Protein AF-A0A150FZ62-F1 (afdb_monomer_lite)

pLDDT: mean 83.51, std 9.99, range [46.59, 95.88]

Sequence (445 aa):
MGASVMLYHLLRNLLEWVQEEGVPVRASALQAAKEVTAQPFPSYDPSVPSLAIRSLLHAVEVPVLVLWDEVQSLFLPTCELDKPGLEYIRDCFMKYLLVHGPRTMLWCITGSSMSQTWVSIAKMPPNGFALITSVYTIALPTTHSPDHLSLVAERLRQKYKRRELDPLLLELCPPSVALLTFLVNEWVRVGAPEDVKGFVTTKLIEESMKEWSLGLASMPLAQRLAVLDLASVEVGSRIDNVALHAGLRCFLMPHMDKTANGQSYLRDPYQRQLVRLLIDEDGTLRDSWSEEEFSMSLMQQDSGWTLQRLGETADYLLGRKAGDRWKGKELPDGASEFREELQSKWNSCDLTWYSTESIRQKMDSHLAMLVFYLRLCRNMLAHMKPWDAKSNTGLDVSVIEALPSVLDKPMVSFYGDAYRALRMLVSGTASDAKAVAVAEDKAKD

Foldseek 3Di:
DVLLVVLLVVLVVVLVCCVVVVFDFDPVLSVLSVVLNPPDPDDPDSVSSLVSVQSRQQRGPAADEDEAEACVCLLVPPDDDDPVSSCCSLQPRVCCCQPVGHPSYDYDYYHLLQLSVLLSLLPHDQPVHRSNVPDDDDDDDQADDPVVLVVLVVVLCVVPVVADDDPVLSVQFGRGSVLSVQLSVVCVVVRNDPCPLLSSLVSSLVSVCSNPVNNLVPDDLQLLLLLLLLLDLLAAHPPVPRPHRSSNCVVQVVQWDAFPQGGIHGPGLLSSLSSPQQADNSSDGDPDDDVLLSLDRSNLVSLLVLLLLLLLLLCCCPNPCNCVVQPVHDGFFLSVVLLVLLVPPLLVPDPVVVPDPVVCVVQVDSSSVSSVLSNVLNVVCVLQVSNDPPRPRRDDSCSSVVVCVVSVHDSVVVSVSSSVSSSSGDHCSSVVSVVVVVVVVVVVD

Organism: Gonium pectorale (NCBI:txid33097)

Structure (mmCIF, N/CA/C/O backbone):
data_AF-A0A150FZ62-F1
#
_entry.id   AF-A0A150FZ62-F1
#
loop_
_atom_site.group_PDB
_atom_site.id
_atom_site.type_symbol
_atom_site.label_atom_id
_atom_site.label_alt_id
_atom_site.label_comp_id
_atom_site.label_asym_id
_atom_site.label_entity_id
_atom_site.label_seq_id
_atom_site.pdbx_PDB_ins_code
_atom_site.Cartn_x
_atom_site.Cartn_y
_atom_site.Cartn_z
_atom_site.occupancy
_atom_site.B_iso_or_equiv
_atom_site.auth_seq_id
_atom_site.auth_comp_id
_atom_site.auth_asym_id
_atom_site.auth_atom_id
_atom_site.pdbx_PDB_model_num
ATOM 1 N N . MET A 1 1 ? 27.033 11.954 -16.919 1.00 57.69 1 MET A N 1
ATOM 2 C CA . MET A 1 1 ? 27.887 10.920 -17.576 1.00 57.69 1 MET A CA 1
ATOM 3 C C . MET A 1 1 ? 27.207 9.556 -17.616 1.00 57.69 1 MET A C 1
ATOM 5 O O . MET A 1 1 ? 27.243 8.909 -18.657 1.00 57.69 1 MET A O 1
ATOM 9 N N . GLY A 1 2 ? 26.569 9.108 -16.531 1.00 79.56 2 GLY A N 1
ATOM 10 C CA . GLY A 1 2 ? 26.047 7.743 -16.488 1.00 79.56 2 GLY A CA 1
ATOM 11 C C . GLY A 1 2 ? 24.886 7.438 -17.450 1.00 79.56 2 GLY A C 1
ATOM 12 O O . GLY A 1 2 ? 24.756 6.288 -17.841 1.00 79.56 2 GLY A O 1
ATOM 13 N N . ALA A 1 3 ? 24.088 8.419 -17.904 1.00 84.06 3 ALA A N 1
ATOM 14 C CA . ALA A 1 3 ? 22.949 8.145 -18.793 1.00 84.06 3 ALA A CA 1
ATOM 15 C C . ALA A 1 3 ? 23.406 7.627 -20.167 1.00 84.06 3 ALA A C 1
ATOM 17 O O . ALA A 1 3 ? 22.899 6.617 -20.650 1.00 84.06 3 ALA A O 1
ATOM 18 N N . SER A 1 4 ? 24.415 8.265 -20.771 1.00 87.06 4 SER A N 1
ATOM 19 C CA . SER A 1 4 ? 25.016 7.782 -22.019 1.00 87.06 4 SER A CA 1
ATOM 20 C C . SER A 1 4 ? 25.618 6.393 -21.828 1.00 87.06 4 SER A C 1
ATOM 22 O O . SER A 1 4 ? 25.357 5.506 -22.632 1.00 87.06 4 SER A O 1
ATOM 24 N N . VAL A 1 5 ? 26.368 6.181 -20.739 1.00 85.94 5 VAL A N 1
ATOM 25 C CA . VAL A 1 5 ? 26.985 4.884 -20.410 1.00 85.94 5 VAL A CA 1
ATOM 26 C C . VAL A 1 5 ? 25.931 3.784 -20.298 1.00 85.94 5 VAL A C 1
ATOM 28 O O . VAL A 1 5 ? 26.051 2.750 -20.950 1.00 85.94 5 VAL A O 1
ATOM 31 N N . MET A 1 6 ? 24.863 4.035 -19.546 1.00 86.88 6 MET A N 1
ATOM 32 C CA . MET A 1 6 ? 23.745 3.112 -19.374 1.00 86.88 6 MET A CA 1
ATOM 33 C C . MET A 1 6 ? 23.091 2.749 -20.715 1.00 86.88 6 MET A C 1
ATOM 35 O O . MET A 1 6 ? 22.832 1.577 -20.976 1.00 86.88 6 MET A O 1
ATOM 39 N N . LEU A 1 7 ? 22.878 3.729 -21.599 1.00 89.50 7 LEU A N 1
ATOM 40 C CA . LEU A 1 7 ? 22.302 3.485 -22.924 1.00 89.50 7 LEU A CA 1
ATOM 41 C C . LEU A 1 7 ? 23.261 2.746 -23.864 1.00 89.50 7 LEU A C 1
ATOM 43 O O . LEU A 1 7 ? 22.813 1.910 -24.639 1.00 89.50 7 LEU A O 1
ATOM 47 N N . TYR A 1 8 ? 24.571 2.987 -23.791 1.00 90.12 8 TYR A N 1
ATOM 48 C CA . TYR A 1 8 ? 25.546 2.191 -24.543 1.00 90.12 8 TYR A CA 1
ATOM 49 C C . TYR A 1 8 ? 25.567 0.729 -24.081 1.00 90.12 8 TYR A C 1
ATOM 51 O O . TYR A 1 8 ? 25.628 -0.170 -24.919 1.00 90.12 8 TYR A O 1
ATOM 59 N N . HIS A 1 9 ? 25.472 0.477 -22.771 1.00 88.88 9 HIS A N 1
ATOM 60 C CA . HIS A 1 9 ? 25.327 -0.883 -22.245 1.00 88.88 9 HIS A CA 1
ATOM 61 C C . HIS A 1 9 ? 24.030 -1.539 -22.721 1.00 88.88 9 HIS A C 1
ATOM 63 O O . HIS A 1 9 ? 24.062 -2.669 -23.196 1.00 88.88 9 HIS A O 1
ATOM 69 N N . LEU A 1 10 ? 22.908 -0.817 -22.684 1.00 89.88 10 LEU A N 1
ATOM 70 C CA . LEU A 1 10 ? 21.644 -1.330 -23.207 1.00 89.88 10 LEU A CA 1
ATOM 71 C C . LEU A 1 10 ? 21.729 -1.647 -24.710 1.00 89.88 10 LEU A C 1
ATOM 73 O O . LEU A 1 10 ? 21.265 -2.700 -25.133 1.00 89.88 10 LEU A O 1
ATOM 77 N N . LEU A 1 11 ? 22.350 -0.780 -25.517 1.00 93.38 11 LEU A N 1
ATOM 78 C CA . LEU A 1 11 ? 22.546 -1.029 -26.948 1.00 93.38 11 LEU A CA 1
ATOM 79 C C . LEU A 1 11 ? 23.388 -2.288 -27.201 1.00 93.38 11 LEU A C 1
ATOM 81 O O . LEU A 1 11 ? 23.054 -3.062 -28.095 1.00 93.38 11 LEU A O 1
ATOM 85 N N . ARG A 1 12 ? 24.442 -2.515 -26.406 1.00 93.19 12 ARG A N 1
ATOM 86 C CA . ARG A 1 12 ? 25.249 -3.747 -26.465 1.00 93.19 12 ARG A CA 1
ATOM 87 C C . ARG A 1 12 ? 24.410 -4.982 -26.172 1.00 93.19 12 ARG A C 1
ATOM 89 O O . ARG A 1 12 ? 24.383 -5.880 -27.005 1.00 93.19 12 ARG A O 1
ATOM 96 N N . ASN A 1 13 ? 23.655 -4.968 -25.076 1.00 92.12 13 ASN A N 1
ATOM 97 C CA . ASN A 1 13 ? 22.788 -6.084 -24.703 1.00 92.12 13 ASN A CA 1
ATOM 98 C C . ASN A 1 13 ? 21.729 -6.367 -25.783 1.00 92.12 13 ASN A C 1
ATOM 100 O O . ASN A 1 13 ? 21.411 -7.517 -26.058 1.00 92.12 13 ASN A O 1
ATOM 104 N N . LEU A 1 14 ? 21.192 -5.327 -26.433 1.00 93.12 14 LEU A N 1
ATOM 105 C CA . LEU A 1 14 ? 20.246 -5.494 -27.541 1.00 93.12 14 LEU A CA 1
ATOM 106 C C . LEU A 1 14 ? 20.904 -6.086 -28.793 1.00 93.12 14 LEU A C 1
ATOM 108 O O . LEU A 1 14 ? 20.276 -6.875 -29.492 1.00 93.12 14 LEU A O 1
ATOM 112 N N . LEU A 1 15 ? 22.150 -5.718 -29.098 1.00 95.56 15 LEU A N 1
ATOM 113 C CA . LEU A 1 15 ? 22.900 -6.312 -30.207 1.00 95.56 15 LEU A CA 1
ATOM 114 C C . LEU A 1 15 ? 23.237 -7.783 -29.945 1.00 95.56 15 LEU A C 1
ATOM 116 O O . LEU A 1 15 ? 23.112 -8.596 -30.859 1.00 95.56 15 LEU A O 1
ATOM 120 N N . GLU A 1 16 ? 23.634 -8.108 -28.715 1.00 94.94 16 GLU A N 1
ATOM 121 C CA . GLU A 1 16 ? 23.852 -9.483 -28.258 1.00 94.94 16 GLU A CA 1
ATOM 122 C C . GLU A 1 16 ? 22.560 -10.290 -28.378 1.00 94.94 16 GLU A C 1
ATOM 124 O O . GLU A 1 16 ? 22.555 -11.312 -29.051 1.00 94.94 16 GLU A O 1
ATOM 129 N N . TRP A 1 17 ? 21.439 -9.768 -27.875 1.00 92.62 17 TRP A N 1
ATOM 130 C CA . TRP A 1 17 ? 20.120 -10.387 -28.019 1.00 92.62 17 TRP A CA 1
ATOM 131 C C . TRP A 1 17 ? 19.749 -10.674 -29.482 1.00 92.62 17 TRP A C 1
ATOM 133 O O . TRP A 1 17 ? 19.357 -11.792 -29.808 1.00 92.62 17 TRP A O 1
ATOM 143 N N . VAL A 1 18 ? 19.911 -9.701 -30.389 1.00 93.75 18 VAL A N 1
ATOM 144 C CA . VAL A 1 18 ? 19.630 -9.905 -31.824 1.00 93.75 18 VAL A CA 1
ATOM 145 C C . VAL A 1 18 ? 20.484 -11.032 -32.406 1.00 93.75 18 VAL A C 1
ATOM 147 O O . VAL A 1 18 ? 20.007 -11.798 -33.244 1.00 93.75 18 VAL A O 1
ATOM 150 N N . GLN A 1 19 ? 21.743 -11.133 -31.980 1.00 93.00 19 GLN A N 1
ATOM 151 C CA . GLN A 1 19 ? 22.678 -12.135 -32.471 1.00 93.00 19 GLN A CA 1
ATOM 152 C C . GLN A 1 19 ? 22.420 -13.528 -31.882 1.00 93.00 19 GLN A C 1
ATOM 154 O O . GLN A 1 19 ? 22.405 -14.499 -32.635 1.00 93.00 19 GLN A O 1
ATOM 159 N N . GLU A 1 20 ? 22.255 -13.629 -30.566 1.00 94.31 20 GLU A N 1
ATOM 160 C CA . GLU A 1 20 ? 22.113 -14.894 -29.839 1.00 94.31 20 GLU A CA 1
ATOM 161 C C . GLU A 1 20 ? 20.751 -15.543 -30.090 1.00 94.31 20 GLU A C 1
ATOM 163 O O . GLU A 1 20 ? 20.684 -16.737 -30.376 1.00 94.31 20 GLU A O 1
ATOM 168 N N . GLU A 1 21 ? 19.678 -14.749 -30.082 1.00 90.12 21 GLU A N 1
ATOM 169 C CA . GLU A 1 21 ? 18.306 -15.233 -30.293 1.00 90.12 21 GLU A CA 1
ATOM 170 C C . GLU A 1 21 ? 17.896 -15.236 -31.777 1.00 90.12 21 GLU A C 1
ATOM 172 O O . GLU A 1 21 ? 16.780 -15.622 -32.127 1.00 90.12 21 GLU A O 1
ATOM 177 N N . GLY A 1 22 ? 18.783 -14.795 -32.679 1.00 90.50 22 GLY A N 1
ATOM 178 C CA . GLY A 1 22 ? 18.546 -14.806 -34.126 1.00 90.50 22 GLY A CA 1
ATOM 179 C C . GLY A 1 22 ? 17.372 -13.928 -34.568 1.00 90.50 22 GLY A C 1
ATOM 180 O O . GLY A 1 22 ? 16.641 -14.286 -35.494 1.00 90.50 22 GLY A O 1
ATOM 181 N N . VAL A 1 23 ? 17.167 -12.787 -33.906 1.00 91.62 23 VAL A N 1
ATOM 182 C CA . VAL A 1 23 ? 16.011 -11.916 -34.149 1.00 91.62 23 VAL A CA 1
ATOM 183 C C . VAL A 1 23 ? 16.130 -11.241 -35.519 1.00 91.62 23 VAL A C 1
ATOM 185 O O . VAL A 1 23 ? 17.119 -10.550 -35.775 1.00 91.62 23 VAL A O 1
ATOM 188 N N . PRO A 1 24 ? 15.128 -11.370 -36.409 1.00 93.50 24 PRO A N 1
ATOM 189 C CA . PRO A 1 24 ? 15.150 -10.703 -37.706 1.00 93.50 24 PRO A CA 1
ATOM 190 C C . PRO A 1 24 ? 15.102 -9.179 -37.562 1.00 93.50 24 PRO A C 1
ATOM 192 O O . PRO A 1 24 ? 14.118 -8.607 -37.081 1.00 93.50 24 PRO A O 1
ATOM 195 N N . VAL A 1 25 ? 16.177 -8.521 -37.997 1.00 94.88 25 VAL A N 1
ATOM 196 C CA . VAL A 1 25 ? 16.329 -7.063 -37.990 1.00 94.88 25 VAL A CA 1
ATOM 197 C C . VAL A 1 25 ? 16.877 -6.603 -39.332 1.00 94.88 25 VAL A C 1
ATOM 199 O O . VAL A 1 25 ? 17.811 -7.201 -39.872 1.00 94.88 25 VAL A O 1
ATOM 202 N N . ARG A 1 26 ? 16.358 -5.486 -39.851 1.00 95.88 26 ARG A N 1
ATOM 203 C CA . ARG A 1 26 ? 16.874 -4.883 -41.087 1.00 95.88 26 ARG A CA 1
ATOM 204 C C . ARG A 1 26 ? 18.385 -4.635 -40.996 1.00 95.88 26 ARG A C 1
ATOM 206 O O . ARG A 1 26 ? 18.851 -3.873 -40.145 1.00 95.88 26 ARG A O 1
ATOM 213 N N . ALA A 1 27 ? 19.137 -5.195 -41.945 1.00 93.00 27 ALA A N 1
ATOM 214 C CA . ALA A 1 27 ? 20.604 -5.177 -41.952 1.00 93.00 27 ALA A CA 1
ATOM 215 C C . ALA A 1 27 ? 21.218 -3.770 -41.820 1.00 93.00 27 ALA A C 1
ATOM 217 O O . ALA A 1 27 ? 22.212 -3.596 -41.120 1.00 93.00 27 ALA A O 1
ATOM 218 N N . SER A 1 28 ? 20.604 -2.751 -42.434 1.00 93.88 28 SER A N 1
ATOM 219 C CA . SER A 1 28 ? 21.081 -1.365 -42.352 1.00 93.88 28 SER A CA 1
ATOM 220 C C . SER A 1 28 ? 21.025 -0.795 -40.929 1.00 93.88 28 SER A C 1
ATOM 222 O O . SER A 1 28 ? 21.931 -0.075 -40.521 1.00 93.88 28 SER A O 1
ATOM 224 N N . ALA A 1 29 ? 19.979 -1.119 -40.163 1.00 94.31 29 ALA A N 1
ATOM 225 C CA . ALA A 1 29 ? 19.831 -0.661 -38.782 1.00 94.31 29 ALA A CA 1
ATOM 226 C C . ALA A 1 29 ? 20.761 -1.430 -37.836 1.00 94.31 29 ALA A C 1
ATOM 228 O O . ALA A 1 29 ? 21.369 -0.831 -36.951 1.00 94.31 29 ALA A O 1
ATOM 229 N N . LEU A 1 30 ? 20.925 -2.738 -38.071 1.00 94.44 30 LEU A N 1
ATOM 230 C CA . LEU A 1 30 ? 21.872 -3.571 -37.332 1.00 94.44 30 LEU A CA 1
ATOM 231 C C . LEU A 1 30 ? 23.316 -3.078 -37.513 1.00 94.44 30 LEU A C 1
ATOM 233 O O . LEU A 1 30 ? 24.060 -2.970 -36.540 1.00 94.44 30 LEU A O 1
ATOM 237 N N . GLN A 1 31 ? 23.704 -2.742 -38.744 1.00 94.56 31 GLN A N 1
ATOM 238 C CA . GLN A 1 31 ? 25.031 -2.210 -39.046 1.00 94.56 31 GLN A CA 1
ATOM 239 C C . GLN A 1 31 ? 25.263 -0.841 -38.383 1.00 94.56 31 GLN A C 1
ATOM 241 O O . GLN A 1 31 ? 26.272 -0.661 -37.705 1.00 94.56 31 GLN A O 1
ATOM 246 N N . ALA A 1 32 ? 24.303 0.085 -38.485 1.00 93.44 32 ALA A N 1
ATOM 247 C CA . ALA A 1 32 ? 24.398 1.398 -37.842 1.00 93.44 32 ALA A CA 1
ATOM 248 C C . ALA A 1 32 ? 24.525 1.298 -36.307 1.00 93.44 32 ALA A C 1
ATOM 250 O O . ALA A 1 32 ? 25.319 2.008 -35.691 1.00 93.44 32 ALA A O 1
ATOM 251 N N . ALA A 1 33 ? 23.786 0.380 -35.677 1.00 94.44 33 ALA A N 1
ATOM 252 C CA . ALA A 1 33 ? 23.892 0.125 -34.241 1.00 94.44 33 ALA A CA 1
ATOM 253 C C . ALA A 1 33 ? 25.275 -0.428 -33.841 1.00 94.44 33 ALA A C 1
ATOM 255 O O . ALA A 1 33 ? 25.847 0.002 -32.833 1.00 94.44 33 ALA A O 1
ATOM 256 N N . LYS A 1 34 ? 25.852 -1.334 -34.644 1.00 93.88 34 LYS A N 1
ATOM 257 C CA . LYS A 1 34 ? 27.217 -1.851 -34.435 1.00 93.88 34 LYS A CA 1
ATOM 258 C C . LYS A 1 34 ? 28.267 -0.747 -34.546 1.00 93.88 34 LYS A C 1
ATOM 260 O O . LYS A 1 34 ? 29.165 -0.687 -33.712 1.00 93.88 34 LYS A O 1
ATOM 265 N N . GLU A 1 35 ? 28.128 0.149 -35.520 1.00 92.88 35 GLU A N 1
ATOM 266 C CA . GLU A 1 35 ? 29.031 1.291 -35.702 1.00 92.88 35 GLU A CA 1
ATOM 267 C C . GLU A 1 35 ? 29.012 2.229 -34.497 1.00 92.88 35 GLU A C 1
ATOM 269 O O . GLU A 1 35 ? 30.075 2.565 -33.982 1.00 92.88 35 GLU A O 1
ATOM 274 N N . VAL A 1 36 ? 27.828 2.586 -33.988 1.00 91.06 36 VAL A N 1
ATOM 275 C CA . VAL A 1 36 ? 27.690 3.403 -32.768 1.00 91.06 36 VAL A CA 1
ATOM 276 C C . VAL A 1 36 ? 28.360 2.725 -31.570 1.00 91.06 36 VAL A C 1
ATOM 278 O O . VAL A 1 36 ? 29.052 3.376 -30.795 1.00 91.06 36 VAL A O 1
ATOM 281 N N . THR A 1 37 ? 28.224 1.407 -31.445 1.00 89.25 37 THR A N 1
ATOM 282 C CA . THR A 1 37 ? 28.790 0.636 -30.326 1.00 89.25 37 THR A CA 1
ATOM 283 C C . THR A 1 37 ? 30.314 0.472 -30.399 1.00 89.25 37 THR A C 1
ATOM 285 O O . THR A 1 37 ? 30.970 0.299 -29.367 1.00 89.25 37 THR A O 1
ATOM 288 N N . ALA A 1 38 ? 30.875 0.516 -31.611 1.00 86.44 38 ALA A N 1
ATOM 289 C CA . ALA A 1 38 ? 32.308 0.413 -31.881 1.00 86.44 38 ALA A CA 1
ATOM 290 C C . ALA A 1 38 ? 33.057 1.747 -31.710 1.00 86.44 38 ALA A C 1
ATOM 292 O O . ALA A 1 38 ? 34.289 1.753 -31.661 1.00 86.44 38 ALA A O 1
ATOM 293 N N . GLN A 1 39 ? 32.344 2.874 -31.611 1.00 81.06 39 GLN A N 1
ATOM 294 C CA . GLN A 1 39 ? 32.965 4.172 -31.370 1.00 81.06 39 GLN A CA 1
ATOM 295 C C . GLN A 1 39 ? 33.605 4.216 -29.965 1.00 81.06 39 GLN A C 1
ATOM 297 O O . GLN A 1 39 ? 32.987 3.787 -28.986 1.00 81.06 39 GLN A O 1
ATOM 302 N N . PRO A 1 40 ? 34.841 4.732 -29.825 1.00 71.00 40 PRO A N 1
ATOM 303 C CA . PRO A 1 40 ? 35.527 4.805 -28.536 1.00 71.00 40 PRO A CA 1
ATOM 304 C C . PRO A 1 40 ? 34.819 5.804 -27.620 1.00 71.00 40 PRO A C 1
ATOM 306 O O . PRO A 1 40 ? 34.962 6.995 -27.862 1.00 71.00 40 PRO A O 1
ATOM 309 N N . PHE A 1 41 ? 34.053 5.310 -26.628 1.00 66.38 41 PHE A N 1
ATOM 310 C CA . PHE A 1 41 ? 33.168 6.053 -25.699 1.00 66.38 41 PHE A CA 1
ATOM 311 C C . PHE A 1 41 ? 33.177 7.582 -25.892 1.00 66.38 41 PHE A C 1
ATOM 313 O O . PHE A 1 41 ? 33.761 8.313 -25.084 1.00 66.38 41 PHE A O 1
ATOM 320 N N . PRO A 1 42 ? 32.558 8.090 -26.972 1.00 56.12 42 PRO A N 1
ATOM 321 C CA . PRO A 1 42 ? 32.670 9.489 -27.304 1.00 56.12 42 PRO A CA 1
ATOM 322 C C . PRO A 1 42 ? 31.339 10.159 -26.986 1.00 56.12 42 PRO A C 1
ATOM 324 O O . PRO A 1 42 ? 30.265 9.707 -27.380 1.00 56.12 42 PRO A O 1
ATOM 327 N N . SER A 1 43 ? 31.432 11.300 -26.319 1.00 57.19 43 SER A N 1
ATOM 328 C CA . SER A 1 43 ? 30.352 12.245 -26.041 1.00 57.19 43 SER A CA 1
ATOM 329 C C . SER A 1 43 ? 29.520 12.008 -24.777 1.00 57.19 43 SER A C 1
ATOM 331 O O . SER A 1 43 ? 29.013 10.932 -24.463 1.00 57.19 43 SER A O 1
ATOM 333 N N . TYR A 1 44 ? 29.327 13.129 -24.087 1.00 67.75 44 TYR A N 1
ATOM 334 C CA . TYR A 1 44 ? 28.378 13.343 -23.003 1.00 67.75 44 TYR A CA 1
ATOM 335 C C . TYR A 1 44 ? 26.915 13.312 -23.476 1.00 67.75 44 TYR A C 1
ATOM 337 O O . TYR A 1 44 ? 26.033 13.638 -22.689 1.00 67.75 44 TYR A O 1
ATOM 345 N N . ASP A 1 45 ? 26.649 12.958 -24.740 1.00 85.12 45 ASP A N 1
ATOM 346 C CA . ASP A 1 45 ? 25.329 13.079 -25.343 1.00 85.12 45 ASP A CA 1
ATOM 347 C C . ASP A 1 45 ? 24.585 11.730 -25.344 1.00 85.12 45 ASP A C 1
ATOM 349 O O . ASP A 1 45 ? 24.906 10.834 -26.132 1.00 85.12 45 ASP A O 1
ATOM 353 N N . PRO A 1 46 ? 23.572 11.549 -24.479 1.00 87.31 46 PRO A N 1
ATOM 354 C CA . PRO A 1 46 ? 22.773 10.331 -24.447 1.00 87.31 46 PRO A CA 1
ATOM 355 C C . PRO A 1 46 ? 21.821 10.212 -25.656 1.00 87.31 46 PRO A C 1
ATOM 357 O O . PRO A 1 46 ? 21.133 9.196 -25.795 1.00 87.31 46 PRO A O 1
ATOM 360 N N . SER A 1 47 ? 21.758 11.212 -26.547 1.00 88.50 47 SER A N 1
ATOM 361 C CA . SER A 1 47 ? 20.973 11.169 -27.788 1.00 88.50 47 SER A CA 1
ATOM 362 C C . SER A 1 47 ? 21.494 10.140 -28.789 1.00 88.50 47 SER A C 1
ATOM 364 O O . SER A 1 47 ? 20.691 9.425 -29.388 1.00 88.50 47 SER A O 1
ATOM 366 N N . VAL A 1 48 ? 22.815 9.985 -28.903 1.00 90.38 48 VAL A N 1
ATOM 367 C CA . VAL A 1 48 ? 23.454 9.092 -29.880 1.00 90.38 48 VAL A CA 1
ATOM 368 C C . VAL A 1 48 ? 23.079 7.620 -29.645 1.00 90.38 48 VAL A C 1
ATOM 370 O O . VAL A 1 48 ? 22.449 7.027 -30.529 1.00 90.38 48 VAL A O 1
ATOM 373 N N . PRO A 1 49 ? 23.362 7.011 -28.472 1.00 91.25 49 PRO A N 1
ATOM 374 C CA . PRO A 1 49 ? 22.959 5.629 -28.220 1.00 91.25 49 PRO A CA 1
ATOM 375 C C . PRO A 1 49 ? 21.430 5.475 -28.166 1.00 91.25 49 PRO A C 1
ATOM 377 O O . PRO A 1 49 ? 20.902 4.472 -28.635 1.00 91.25 49 PRO A O 1
ATOM 380 N N . SER A 1 50 ? 20.695 6.484 -27.681 1.00 91.88 50 SER A N 1
ATOM 381 C CA . SER A 1 50 ? 19.223 6.485 -27.681 1.00 91.88 50 SER A CA 1
ATOM 382 C C . SER A 1 50 ? 18.647 6.338 -29.093 1.00 91.88 50 SER A C 1
ATOM 384 O O . SER A 1 50 ? 17.803 5.474 -29.322 1.00 91.88 50 SER A O 1
ATOM 386 N N . LEU A 1 51 ? 19.110 7.132 -30.063 1.00 93.00 51 LEU A N 1
ATOM 387 C CA . LEU A 1 51 ? 18.640 7.069 -31.451 1.00 93.00 51 LEU A CA 1
ATOM 388 C C . LEU A 1 51 ? 19.003 5.744 -32.129 1.00 93.00 51 LEU A C 1
ATOM 390 O O . LEU A 1 51 ? 18.188 5.206 -32.885 1.00 93.00 51 LEU A O 1
ATOM 394 N N . ALA A 1 52 ? 20.185 5.198 -31.833 1.00 93.88 52 ALA A N 1
ATOM 395 C CA . ALA A 1 52 ? 20.604 3.891 -32.329 1.00 93.88 52 ALA A CA 1
ATOM 396 C C . ALA A 1 52 ? 19.695 2.769 -31.803 1.00 93.88 52 ALA A C 1
ATOM 398 O O . ALA A 1 52 ? 19.193 1.977 -32.600 1.00 93.88 52 ALA A O 1
ATOM 399 N N . ILE A 1 53 ? 19.402 2.758 -30.495 1.00 94.75 53 ILE A N 1
ATOM 400 C CA . ILE A 1 53 ? 18.460 1.809 -29.880 1.00 94.75 53 ILE A CA 1
ATOM 401 C C . ILE A 1 53 ? 17.093 1.911 -30.554 1.00 94.75 53 ILE A C 1
ATOM 403 O O . ILE A 1 53 ? 16.551 0.910 -31.010 1.00 94.75 53 ILE A O 1
ATOM 407 N N . ARG A 1 54 ? 16.540 3.124 -30.670 1.00 94.00 54 ARG A N 1
ATOM 408 C CA . ARG A 1 54 ? 15.226 3.338 -31.298 1.00 94.00 54 ARG A CA 1
ATOM 409 C C . ARG A 1 54 ? 15.199 2.793 -32.723 1.00 94.00 54 ARG A C 1
ATOM 411 O O . ARG A 1 54 ? 14.288 2.052 -33.078 1.00 94.00 54 ARG A O 1
ATOM 418 N N . SER A 1 55 ? 16.211 3.125 -33.521 1.00 94.31 55 SER A N 1
ATOM 419 C CA . SER A 1 55 ? 16.313 2.684 -34.916 1.00 94.31 55 SER A CA 1
ATOM 420 C C . SER A 1 55 ? 16.419 1.164 -35.032 1.00 94.31 55 SER A C 1
ATOM 422 O O . SER A 1 55 ? 15.780 0.579 -35.904 1.00 94.31 55 SER A O 1
ATOM 424 N N . LEU A 1 56 ? 17.183 0.528 -34.138 1.00 95.25 56 LEU A N 1
ATOM 425 C CA . LEU A 1 56 ? 17.319 -0.924 -34.072 1.00 95.25 56 LEU A CA 1
ATOM 426 C C . LEU A 1 56 ? 15.979 -1.592 -33.737 1.00 95.25 56 LEU A C 1
ATOM 428 O O . LEU A 1 56 ? 15.545 -2.483 -34.461 1.00 95.25 56 LEU A O 1
ATOM 432 N N . LEU A 1 57 ? 15.287 -1.122 -32.694 1.00 94.38 57 LEU A N 1
ATOM 433 C CA . LEU A 1 57 ? 14.000 -1.682 -32.275 1.00 94.38 57 LEU A CA 1
ATOM 434 C C . LEU A 1 57 ? 12.918 -1.504 -33.357 1.00 94.38 57 LEU A C 1
ATOM 436 O O . LEU A 1 57 ? 12.155 -2.428 -33.625 1.00 94.38 57 LEU A O 1
ATOM 440 N N . HIS A 1 58 ? 12.884 -0.359 -34.049 1.00 93.69 58 HIS A N 1
ATOM 441 C CA . HIS A 1 58 ? 11.985 -0.133 -35.192 1.00 93.69 58 HIS A CA 1
ATOM 442 C C . HIS A 1 58 ? 12.299 -0.981 -36.427 1.00 93.69 58 HIS A C 1
ATOM 444 O O . HIS A 1 58 ? 11.456 -1.095 -37.319 1.00 93.69 58 HIS A O 1
ATOM 450 N N . ALA A 1 59 ? 13.497 -1.552 -36.498 1.00 94.94 59 ALA A N 1
ATOM 451 C CA . ALA A 1 59 ? 13.920 -2.414 -37.586 1.00 94.94 59 ALA A CA 1
ATOM 452 C C . ALA A 1 59 ? 13.658 -3.902 -37.322 1.00 94.94 59 ALA A C 1
ATOM 454 O O . ALA A 1 59 ? 13.927 -4.698 -38.220 1.00 94.94 59 ALA A O 1
ATOM 455 N N . VAL A 1 60 ? 13.146 -4.269 -36.141 1.00 95.00 60 VAL A N 1
ATOM 456 C CA . VAL A 1 60 ? 12.714 -5.637 -35.832 1.00 95.00 60 VAL A CA 1
ATOM 457 C C . VAL A 1 60 ? 11.498 -5.990 -36.685 1.00 95.00 60 VAL A C 1
ATOM 459 O O . VAL A 1 60 ? 10.481 -5.292 -36.665 1.00 95.00 60 VAL A O 1
ATOM 462 N N . GLU A 1 61 ? 11.611 -7.079 -37.440 1.00 94.00 61 GLU A N 1
ATOM 463 C CA . GLU A 1 61 ? 10.651 -7.451 -38.490 1.00 94.00 61 GLU A CA 1
ATOM 464 C C . GLU A 1 61 ? 9.555 -8.408 -37.999 1.00 94.00 61 GLU A C 1
ATOM 466 O O . GLU A 1 61 ? 8.582 -8.660 -38.709 1.00 94.00 61 GLU A O 1
ATOM 471 N N . VAL A 1 62 ? 9.688 -8.917 -36.774 1.00 93.00 62 VAL A N 1
ATOM 472 C CA . VAL A 1 62 ? 8.762 -9.875 -36.158 1.00 93.00 62 VAL A CA 1
ATOM 473 C C . VAL A 1 62 ? 8.140 -9.311 -34.880 1.00 93.00 62 VAL A C 1
ATOM 475 O O . VAL A 1 62 ? 8.754 -8.467 -34.227 1.00 93.00 62 VAL A O 1
ATOM 478 N N . PRO A 1 63 ? 6.939 -9.764 -34.481 1.00 93.56 63 PRO A N 1
ATOM 479 C CA . PRO A 1 63 ? 6.393 -9.440 -33.171 1.00 93.56 63 PRO A CA 1
ATOM 480 C C . PRO A 1 63 ? 7.290 -9.959 -32.038 1.00 93.56 63 PRO A C 1
ATOM 482 O O . PRO A 1 63 ? 7.661 -11.131 -32.032 1.00 93.56 63 PRO A O 1
ATOM 485 N N . VAL A 1 64 ? 7.595 -9.104 -31.063 1.00 91.44 64 VAL A N 1
ATOM 486 C CA . VAL A 1 64 ? 8.411 -9.426 -29.887 1.00 91.44 64 VAL A CA 1
ATOM 487 C C . VAL A 1 64 ? 7.676 -8.998 -28.619 1.00 91.44 64 VAL A C 1
ATOM 489 O O . VAL A 1 64 ? 7.206 -7.865 -28.505 1.00 91.44 64 VAL A O 1
ATOM 492 N N . LEU A 1 65 ? 7.600 -9.906 -27.646 1.00 90.12 65 LEU A N 1
ATOM 493 C CA . LEU A 1 65 ? 7.219 -9.583 -26.274 1.00 90.12 65 LEU A CA 1
ATOM 494 C C . LEU A 1 65 ? 8.486 -9.232 -25.493 1.00 90.12 65 LEU A C 1
ATOM 496 O O . LEU A 1 65 ? 9.351 -10.085 -25.310 1.00 90.12 65 LEU A O 1
ATOM 500 N N . VAL A 1 66 ? 8.586 -7.989 -25.031 1.00 87.50 66 VAL A N 1
ATOM 501 C CA . VAL A 1 66 ? 9.698 -7.529 -24.198 1.00 87.50 66 VAL A CA 1
ATOM 502 C C . VAL A 1 66 ? 9.251 -7.546 -22.744 1.00 87.50 66 VAL A C 1
ATOM 504 O O . VAL A 1 66 ? 8.380 -6.768 -22.353 1.00 87.50 66 VAL A O 1
ATOM 507 N N . LEU A 1 67 ? 9.843 -8.441 -21.954 1.00 89.00 67 LEU A N 1
ATOM 508 C CA . LEU A 1 67 ? 9.666 -8.482 -20.506 1.00 89.00 67 LEU A CA 1
ATOM 509 C C . LEU A 1 67 ? 10.749 -7.617 -19.864 1.00 89.00 67 LEU A C 1
ATOM 511 O O . LEU A 1 67 ? 11.921 -7.989 -19.852 1.00 89.00 67 LEU A O 1
ATOM 515 N N . TRP A 1 68 ? 10.357 -6.452 -19.362 1.00 86.44 68 TRP A N 1
ATOM 516 C CA . TRP A 1 68 ? 11.243 -5.579 -18.612 1.00 86.44 68 TRP A CA 1
ATOM 517 C C . TRP A 1 68 ? 10.993 -5.750 -17.122 1.00 86.44 68 TRP A C 1
ATOM 519 O O . TRP A 1 68 ? 10.048 -5.184 -16.569 1.00 86.44 68 TRP A O 1
ATOM 529 N N . ASP A 1 69 ? 11.856 -6.534 -16.486 1.00 87.19 69 ASP A N 1
ATOM 530 C CA . ASP A 1 69 ? 11.801 -6.746 -15.047 1.00 87.19 69 ASP A CA 1
ATOM 531 C C . ASP A 1 69 ? 12.425 -5.557 -14.292 1.00 87.19 69 ASP A C 1
ATOM 533 O O . ASP A 1 69 ? 13.467 -5.040 -14.701 1.00 87.19 69 ASP A O 1
ATOM 537 N N . GLU A 1 70 ? 11.795 -5.112 -13.204 1.00 85.69 70 GLU A N 1
ATOM 538 C CA . GLU A 1 70 ? 12.322 -4.096 -12.278 1.00 85.69 70 GLU A CA 1
ATOM 539 C C . GLU A 1 70 ? 12.636 -2.723 -12.907 1.00 85.69 70 GLU A C 1
ATOM 541 O O . GLU A 1 70 ? 13.713 -2.142 -12.714 1.00 85.69 70 GLU A O 1
ATOM 546 N N . VAL A 1 71 ? 11.678 -2.150 -13.645 1.00 85.94 71 VAL A N 1
ATOM 547 C CA . VAL A 1 71 ? 11.863 -0.888 -14.394 1.00 85.94 71 VAL A CA 1
ATOM 548 C C . VAL A 1 71 ? 12.245 0.311 -13.526 1.00 85.94 71 VAL A C 1
ATOM 550 O O . VAL A 1 71 ? 12.865 1.258 -14.016 1.00 85.94 71 VAL A O 1
ATOM 553 N N . GLN A 1 72 ? 11.908 0.297 -12.232 1.00 82.31 72 GLN A N 1
ATOM 554 C CA . GLN A 1 72 ? 12.288 1.372 -11.316 1.00 82.31 72 GLN A CA 1
ATOM 555 C C . GLN A 1 72 ? 13.799 1.559 -11.237 1.00 82.31 72 GLN A C 1
ATOM 557 O O . GLN A 1 72 ? 14.245 2.669 -10.964 1.00 82.31 72 GLN A O 1
ATOM 562 N N . SER A 1 73 ? 14.583 0.514 -11.521 1.00 81.31 73 SER A N 1
ATOM 563 C CA . SER A 1 73 ? 16.045 0.583 -11.571 1.00 81.31 73 SER A CA 1
ATOM 564 C C . SER A 1 73 ? 16.557 1.564 -12.633 1.00 81.31 73 SER A C 1
ATOM 566 O O . SER A 1 73 ? 17.692 2.010 -12.561 1.00 81.31 73 SER A O 1
ATOM 568 N N . LEU A 1 74 ? 15.726 1.961 -13.600 1.00 79.00 74 LEU A N 1
ATOM 569 C CA . LEU A 1 74 ? 16.057 2.994 -14.588 1.00 79.00 74 LEU A CA 1
ATOM 570 C C . LEU A 1 74 ? 15.665 4.392 -14.122 1.00 79.00 74 LEU A C 1
ATOM 572 O O . LEU A 1 74 ? 16.250 5.383 -14.555 1.00 79.00 74 LEU A O 1
ATOM 576 N N . PHE A 1 75 ? 14.628 4.479 -13.290 1.00 78.12 75 PHE A N 1
ATOM 577 C CA . PHE A 1 75 ? 14.154 5.738 -12.721 1.00 78.12 75 PHE A CA 1
ATOM 578 C C . PHE A 1 75 ? 14.969 6.143 -11.488 1.00 78.12 75 PHE A C 1
ATOM 580 O O . PHE A 1 75 ? 15.079 7.332 -11.197 1.00 78.12 75 PHE A O 1
ATOM 587 N N . LEU A 1 76 ? 15.547 5.158 -10.797 1.00 73.88 76 LEU A N 1
ATOM 588 C CA . LEU A 1 76 ? 16.481 5.279 -9.680 1.00 73.88 76 LEU A CA 1
ATOM 589 C C . LEU A 1 76 ? 17.653 4.298 -9.873 1.00 73.88 76 LEU A C 1
ATOM 591 O O . LEU A 1 76 ? 17.746 3.287 -9.175 1.00 73.88 76 LEU A O 1
ATOM 595 N N . PRO A 1 77 ? 18.535 4.557 -10.845 1.00 66.94 77 PRO A N 1
ATOM 596 C CA . PRO A 1 77 ? 19.698 3.725 -11.074 1.00 66.94 77 PRO A CA 1
ATOM 597 C C . PRO A 1 77 ? 20.660 3.773 -9.898 1.00 66.94 77 PRO A C 1
ATOM 599 O O . PRO A 1 77 ? 20.864 4.803 -9.260 1.00 66.94 77 PRO A O 1
ATOM 602 N N . THR A 1 78 ? 21.282 2.626 -9.647 1.00 64.88 78 THR A N 1
ATOM 603 C CA . THR A 1 78 ? 22.329 2.454 -8.635 1.00 64.88 78 THR A CA 1
ATOM 604 C C . THR A 1 78 ? 23.647 3.116 -9.035 1.00 64.88 78 THR A C 1
ATOM 606 O O . THR A 1 78 ? 24.535 3.265 -8.200 1.00 64.88 78 THR A O 1
ATOM 609 N N . CYS A 1 79 ? 23.792 3.518 -10.302 1.00 64.69 79 CYS A N 1
ATOM 610 C CA . CYS A 1 79 ? 24.912 4.323 -10.769 1.00 64.69 79 CYS A CA 1
ATOM 611 C C . CYS A 1 79 ? 24.638 5.820 -10.565 1.00 64.69 79 CYS A C 1
ATOM 613 O O . CYS A 1 79 ? 23.502 6.278 -10.674 1.00 64.69 79 CYS A O 1
ATOM 615 N N . GLU A 1 80 ? 25.691 6.595 -10.296 1.00 68.25 80 GLU A N 1
ATOM 616 C CA . GLU A 1 80 ? 25.587 8.045 -10.115 1.00 68.25 80 GLU A CA 1
ATOM 617 C C . GLU A 1 80 ? 25.147 8.726 -11.423 1.00 68.25 80 GLU A C 1
ATOM 619 O O . GLU A 1 80 ? 25.946 9.018 -12.321 1.00 68.25 80 GLU A O 1
ATOM 624 N N . LEU A 1 81 ? 23.842 8.969 -11.545 1.00 74.31 81 LEU A N 1
ATOM 625 C CA . LEU A 1 81 ? 23.283 9.857 -12.552 1.00 74.31 81 LEU A CA 1
ATOM 626 C C . LEU A 1 81 ? 23.084 11.246 -11.963 1.00 74.31 81 LEU A C 1
ATOM 628 O O . LEU A 1 81 ? 22.489 11.423 -10.902 1.00 74.31 81 LEU A O 1
ATOM 632 N N . ASP A 1 82 ? 23.529 12.250 -12.708 1.00 80.38 82 ASP A N 1
ATOM 633 C CA . ASP A 1 82 ? 23.119 13.619 -12.473 1.00 80.38 82 ASP A CA 1
ATOM 634 C C . ASP A 1 82 ? 21.629 13.785 -12.802 1.00 80.38 82 ASP A C 1
ATOM 636 O O . ASP A 1 82 ? 21.057 13.060 -13.622 1.00 80.38 82 ASP A O 1
ATOM 640 N N . LYS A 1 83 ? 20.984 14.769 -12.167 1.00 83.12 83 LYS A N 1
ATOM 641 C CA . LYS A 1 83 ? 19.557 15.056 -12.366 1.00 83.12 83 LYS A CA 1
ATOM 642 C C . LYS A 1 83 ? 19.161 15.177 -13.855 1.00 83.12 83 LYS A C 1
ATOM 644 O O . LYS A 1 83 ? 18.173 14.545 -14.227 1.00 83.12 83 LYS A O 1
ATOM 649 N N . PRO A 1 84 ? 19.918 15.882 -14.723 1.00 87.06 84 PRO A N 1
ATOM 650 C CA . PRO A 1 84 ? 19.613 15.934 -16.155 1.00 87.06 84 PRO A CA 1
ATOM 651 C C . PRO A 1 84 ? 19.659 14.564 -16.843 1.00 87.06 84 PRO A C 1
ATOM 653 O O . PRO A 1 84 ? 18.841 14.283 -17.716 1.00 87.06 84 PRO A O 1
ATOM 656 N N . GLY A 1 85 ? 20.588 13.690 -16.443 1.00 86.56 85 GLY A N 1
ATOM 657 C CA . GLY A 1 85 ? 20.673 12.322 -16.949 1.00 86.56 85 GLY A CA 1
ATOM 658 C C . GLY A 1 85 ? 19.443 11.490 -16.583 1.00 86.56 85 GLY A C 1
ATOM 659 O O . GLY A 1 85 ? 18.874 10.833 -17.453 1.00 86.56 85 GLY A O 1
ATOM 660 N N . LEU A 1 86 ? 18.991 11.565 -15.327 1.00 85.69 86 LEU A N 1
ATOM 661 C CA . LEU A 1 86 ? 17.764 10.898 -14.862 1.00 85.69 86 LEU A CA 1
ATOM 662 C C . LEU A 1 86 ? 16.525 11.385 -15.617 1.00 85.69 86 LEU A C 1
ATOM 664 O O . LEU A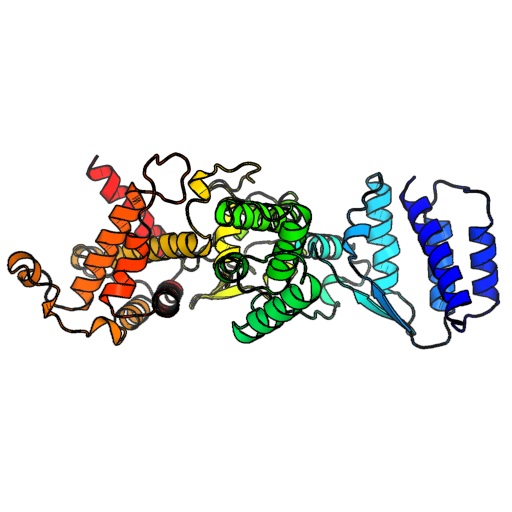 1 86 ? 15.714 10.580 -16.077 1.00 85.69 86 LEU A O 1
ATOM 668 N N . GLU A 1 87 ? 16.391 12.703 -15.763 1.00 88.88 87 GLU A N 1
ATOM 669 C CA . GLU A 1 87 ? 15.290 13.323 -16.501 1.00 88.88 87 GLU A CA 1
ATOM 670 C C . GLU A 1 87 ? 15.319 12.907 -17.973 1.00 88.88 87 GLU A C 1
ATOM 672 O O . GLU A 1 87 ? 14.284 12.529 -18.512 1.00 88.88 87 GLU A O 1
ATOM 677 N N . TYR A 1 88 ? 16.491 12.847 -18.611 1.00 90.50 88 TYR A N 1
ATOM 678 C CA . TYR A 1 88 ? 16.605 12.356 -19.983 1.00 90.50 88 TYR A CA 1
ATOM 679 C C . TYR A 1 88 ? 16.168 10.888 -20.123 1.00 90.50 88 TYR A C 1
ATOM 681 O O . TYR A 1 88 ? 15.395 10.555 -21.029 1.00 90.50 88 TYR A O 1
ATOM 689 N N . ILE A 1 89 ? 16.628 9.999 -19.232 1.00 90.44 89 ILE A N 1
ATOM 690 C CA . ILE A 1 89 ? 16.228 8.585 -19.255 1.00 90.44 89 ILE A CA 1
ATOM 691 C C . ILE A 1 89 ? 14.710 8.463 -19.092 1.00 90.44 89 ILE A C 1
ATOM 693 O O . ILE A 1 89 ? 14.064 7.814 -19.914 1.00 90.44 89 ILE A O 1
ATOM 697 N N . ARG A 1 90 ? 14.121 9.126 -18.091 1.00 90.81 90 ARG A N 1
ATOM 698 C CA . ARG A 1 90 ? 12.681 9.061 -17.803 1.00 90.81 90 ARG A CA 1
ATOM 699 C C . ARG A 1 90 ? 11.833 9.724 -18.896 1.00 90.81 90 ARG A C 1
ATOM 701 O O . ARG A 1 90 ? 10.959 9.083 -19.479 1.00 90.81 90 ARG A O 1
ATOM 708 N N . ASP A 1 91 ? 12.087 10.996 -19.178 1.00 90.62 91 ASP A N 1
ATOM 709 C CA . ASP A 1 91 ? 11.181 11.870 -19.933 1.00 90.62 91 ASP A CA 1
ATOM 710 C C . ASP A 1 91 ? 11.356 11.760 -21.445 1.00 90.62 91 ASP A C 1
ATOM 712 O O . ASP A 1 91 ? 10.403 11.996 -22.193 1.00 90.62 91 ASP A O 1
ATOM 716 N N . CYS A 1 92 ? 12.557 11.389 -21.900 1.00 89.62 92 CYS A N 1
ATOM 717 C CA . CYS A 1 92 ? 12.889 11.325 -23.320 1.00 89.62 92 CYS A CA 1
ATOM 718 C C . CYS A 1 92 ? 13.035 9.888 -23.818 1.00 89.62 92 CYS A C 1
ATOM 720 O O . CYS A 1 92 ? 12.424 9.533 -24.827 1.00 89.62 92 CYS A O 1
ATOM 722 N N . PHE A 1 93 ? 13.867 9.069 -23.171 1.00 90.75 93 PHE A N 1
ATOM 723 C CA . PHE A 1 93 ? 14.154 7.712 -23.643 1.00 90.75 93 PHE A CA 1
ATOM 724 C C . PHE A 1 93 ? 13.018 6.736 -23.324 1.00 90.75 93 PHE A C 1
ATOM 726 O O . PHE A 1 93 ? 12.395 6.208 -24.246 1.00 90.75 93 PHE A O 1
ATOM 733 N N . MET A 1 94 ? 12.699 6.557 -22.042 1.00 88.94 94 MET A N 1
ATOM 734 C CA . MET A 1 94 ? 11.670 5.618 -21.592 1.00 88.94 94 MET A CA 1
ATOM 735 C C . MET A 1 94 ? 10.297 6.008 -22.111 1.00 88.94 94 MET A C 1
ATOM 737 O O . MET A 1 94 ? 9.606 5.181 -22.700 1.00 88.94 94 MET A O 1
ATOM 741 N N . LYS A 1 95 ? 9.925 7.286 -21.992 1.00 88.56 95 LYS A N 1
ATOM 742 C CA . LYS A 1 95 ? 8.663 7.764 -22.555 1.00 88.56 95 LYS A CA 1
ATOM 743 C C . LYS A 1 95 ? 8.530 7.434 -24.046 1.00 88.56 95 LYS A C 1
ATOM 745 O O . LYS A 1 95 ? 7.467 6.994 -24.478 1.00 88.56 95 LYS A O 1
ATOM 750 N N . TYR A 1 96 ? 9.592 7.623 -24.834 1.00 89.06 96 TYR A N 1
ATOM 751 C CA . TYR A 1 96 ? 9.557 7.285 -26.255 1.00 89.06 96 TYR A CA 1
ATOM 752 C C . TYR A 1 96 ? 9.309 5.793 -26.474 1.00 89.06 96 TYR A C 1
ATOM 754 O O . TYR A 1 96 ? 8.429 5.456 -27.254 1.00 89.06 96 TYR A O 1
ATOM 762 N N . LEU A 1 97 ? 10.032 4.909 -25.781 1.00 87.94 97 LEU A N 1
ATOM 763 C CA . LEU A 1 97 ? 9.848 3.463 -25.945 1.00 87.94 97 LEU A CA 1
ATOM 764 C C . LEU A 1 97 ? 8.423 3.017 -25.606 1.00 87.94 97 LEU A C 1
ATOM 766 O O . LEU A 1 97 ? 7.845 2.212 -26.330 1.00 87.94 97 LEU A O 1
ATOM 770 N N . LEU A 1 98 ? 7.849 3.576 -24.541 1.00 86.50 98 LEU A N 1
ATOM 771 C CA . LEU A 1 98 ? 6.547 3.156 -24.025 1.00 86.50 98 LEU A CA 1
ATOM 772 C C . LEU A 1 98 ? 5.360 3.754 -24.786 1.00 86.50 98 LEU A C 1
ATOM 774 O O . LEU A 1 98 ? 4.304 3.134 -24.848 1.00 86.50 98 LEU A O 1
ATOM 778 N N . VAL A 1 99 ? 5.514 4.948 -25.365 1.00 86.00 99 VAL A N 1
ATOM 779 C CA . VAL A 1 99 ? 4.428 5.643 -26.082 1.00 86.00 99 VAL A CA 1
ATOM 780 C C . VAL A 1 99 ? 4.574 5.538 -27.599 1.00 86.00 99 VAL A C 1
ATOM 782 O O . VAL A 1 99 ? 3.590 5.380 -28.318 1.00 86.00 99 VAL A O 1
ATOM 785 N N . HIS A 1 100 ? 5.800 5.665 -28.098 1.00 85.12 100 HIS A N 1
ATOM 786 C CA . HIS A 1 100 ? 6.125 5.769 -29.522 1.00 85.12 100 HIS A CA 1
ATOM 787 C C . HIS A 1 100 ? 6.944 4.580 -30.032 1.00 85.12 100 HIS A C 1
ATOM 789 O O . HIS A 1 100 ? 7.453 4.635 -31.152 1.00 85.12 100 HIS A O 1
ATOM 795 N N . GLY A 1 101 ? 7.076 3.526 -29.222 1.00 84.31 101 GLY A N 1
ATOM 796 C CA . GLY A 1 101 ? 7.776 2.308 -29.596 1.00 84.31 101 GLY A CA 1
ATOM 797 C C . GLY A 1 101 ? 7.205 1.649 -30.859 1.00 84.31 101 GLY A C 1
ATOM 798 O O . GLY A 1 101 ? 6.098 1.964 -31.315 1.00 84.31 101 GLY A O 1
ATOM 799 N N . PRO A 1 102 ? 7.963 0.725 -31.461 1.00 88.94 102 PRO A N 1
ATOM 800 C CA . PRO A 1 102 ? 7.541 0.047 -32.676 1.00 88.94 102 PRO A CA 1
ATOM 801 C C . PRO A 1 102 ? 6.300 -0.817 -32.445 1.00 88.94 102 PRO A C 1
ATOM 803 O O . PRO A 1 102 ? 6.158 -1.475 -31.420 1.00 88.94 102 PRO A O 1
ATOM 806 N N . ARG A 1 103 ? 5.424 -0.882 -33.457 1.00 87.62 103 ARG A N 1
ATOM 807 C CA . ARG A 1 103 ? 4.195 -1.703 -33.425 1.00 87.62 103 ARG A CA 1
ATOM 808 C C . ARG A 1 103 ? 4.461 -3.206 -33.335 1.00 87.62 103 ARG A C 1
ATOM 810 O O . ARG A 1 103 ? 3.547 -3.964 -33.035 1.00 87.62 103 ARG A O 1
ATOM 817 N N . THR A 1 104 ? 5.683 -3.630 -33.639 1.00 90.88 104 THR A N 1
ATOM 818 C CA . THR A 1 104 ? 6.135 -5.014 -33.507 1.00 90.88 104 THR A CA 1
ATOM 819 C C . THR A 1 104 ? 6.483 -5.380 -32.066 1.00 90.88 104 THR A C 1
ATOM 821 O O . THR A 1 104 ? 6.738 -6.546 -31.807 1.00 90.88 104 THR A O 1
ATOM 824 N N . MET A 1 105 ? 6.472 -4.445 -31.109 1.00 90.12 105 MET A N 1
ATOM 825 C CA . MET A 1 105 ? 6.840 -4.731 -29.721 1.00 90.12 105 MET A CA 1
ATOM 826 C C . MET A 1 105 ? 5.674 -4.556 -28.759 1.00 90.12 105 MET A C 1
ATOM 828 O O . MET A 1 105 ? 5.007 -3.522 -28.748 1.00 90.12 105 MET A O 1
ATOM 832 N N . LEU A 1 106 ? 5.484 -5.557 -27.902 1.00 89.31 106 LEU A N 1
ATOM 833 C CA . LEU A 1 106 ? 4.639 -5.466 -26.721 1.00 89.31 106 LEU A CA 1
ATOM 834 C C . LEU A 1 106 ? 5.535 -5.395 -25.484 1.00 89.31 106 LEU A C 1
ATOM 836 O O . LEU A 1 106 ? 6.292 -6.324 -25.217 1.00 89.31 106 LEU A O 1
ATOM 840 N N . TRP A 1 107 ? 5.446 -4.299 -24.734 1.00 87.81 107 TRP A N 1
ATOM 841 C CA . TRP A 1 107 ? 6.207 -4.105 -23.501 1.00 87.81 107 TRP A CA 1
ATOM 842 C C . TRP A 1 107 ? 5.391 -4.594 -22.306 1.00 87.81 107 TRP A C 1
ATOM 844 O O . TRP A 1 107 ? 4.306 -4.078 -22.038 1.00 87.81 107 TRP A O 1
ATOM 854 N N . CYS A 1 108 ? 5.921 -5.569 -21.576 1.00 89.06 108 CYS A N 1
ATOM 855 C CA . CYS A 1 108 ? 5.419 -5.975 -20.272 1.00 89.06 108 CYS A CA 1
ATOM 856 C C . CYS A 1 108 ? 6.449 -5.558 -19.230 1.00 89.06 108 CYS A C 1
ATOM 858 O O . CYS A 1 108 ? 7.616 -5.920 -19.336 1.00 89.06 108 CYS A O 1
ATOM 860 N N . ILE A 1 109 ? 6.024 -4.757 -18.263 1.00 87.69 109 ILE A N 1
ATOM 861 C CA . ILE A 1 109 ? 6.924 -4.100 -17.325 1.00 87.69 109 ILE A CA 1
ATOM 862 C C . ILE A 1 109 ? 6.536 -4.511 -15.916 1.00 87.69 109 ILE A C 1
ATOM 864 O O . ILE A 1 109 ? 5.355 -4.451 -15.566 1.00 87.69 109 ILE A O 1
ATOM 868 N N . THR A 1 110 ? 7.521 -4.891 -15.112 1.00 87.56 110 THR A N 1
ATOM 869 C CA . THR A 1 110 ? 7.343 -5.166 -13.686 1.00 87.56 110 THR A CA 1
ATOM 870 C C . THR A 1 110 ? 8.083 -4.116 -12.852 1.00 87.56 110 THR A C 1
ATOM 872 O O . THR A 1 110 ? 8.925 -3.359 -13.350 1.00 87.56 110 THR A O 1
ATOM 875 N N . GLY A 1 111 ? 7.766 -4.074 -11.563 1.00 80.50 111 GLY A N 1
ATOM 876 C CA . GLY A 1 111 ? 8.564 -3.366 -10.581 1.00 80.50 111 GLY A CA 1
ATOM 877 C C . GLY A 1 111 ? 8.227 -3.817 -9.169 1.00 80.50 111 GLY A C 1
ATOM 878 O O . GLY A 1 111 ? 7.071 -4.098 -8.860 1.00 80.50 111 GLY A O 1
ATOM 879 N N . SER A 1 112 ? 9.242 -3.868 -8.319 1.00 76.00 112 SER A N 1
ATOM 880 C CA . SER A 1 112 ? 9.123 -4.119 -6.883 1.00 76.00 112 SER A CA 1
ATOM 881 C C . SER A 1 112 ? 8.985 -2.824 -6.078 1.00 76.00 112 SER A C 1
ATOM 883 O O . SER A 1 112 ? 8.421 -2.857 -4.989 1.00 76.00 112 SER A O 1
ATOM 885 N N . SER A 1 113 ? 9.422 -1.676 -6.625 1.00 80.19 113 SER A N 1
ATOM 886 C CA . SER A 1 113 ? 9.174 -0.348 -6.033 1.00 80.19 113 SER A CA 1
ATOM 887 C C . SER A 1 113 ? 8.044 0.415 -6.737 1.00 80.19 113 SER A C 1
ATOM 889 O O . SER A 1 113 ? 8.265 1.429 -7.413 1.00 80.19 113 SER A O 1
ATOM 891 N N . MET A 1 114 ? 6.832 -0.132 -6.688 1.00 85.00 114 MET A N 1
ATOM 892 C CA . MET A 1 114 ? 5.709 0.297 -7.522 1.00 85.00 114 MET A CA 1
ATOM 893 C C . MET A 1 114 ? 5.232 1.717 -7.224 1.00 85.00 114 MET A C 1
ATOM 895 O O . MET A 1 114 ? 4.851 2.425 -8.161 1.00 85.00 114 MET A O 1
ATOM 899 N N . SER A 1 115 ? 5.295 2.166 -5.970 1.00 86.19 115 SER A N 1
ATOM 900 C CA . SER A 1 115 ? 4.950 3.540 -5.591 1.00 86.19 115 SER A CA 1
ATOM 901 C C . SER A 1 115 ? 5.797 4.548 -6.386 1.00 86.19 115 SER A C 1
ATOM 903 O O . SER A 1 115 ? 5.275 5.449 -7.053 1.00 86.19 115 SER A O 1
ATOM 905 N N . GLN A 1 116 ? 7.111 4.325 -6.421 1.00 85.12 116 GLN A N 1
ATOM 906 C CA . GLN A 1 116 ? 8.084 5.157 -7.112 1.00 85.12 116 GLN A CA 1
ATOM 907 C C . GLN A 1 116 ? 8.005 5.002 -8.634 1.00 85.12 116 GLN A C 1
ATOM 909 O O . GLN A 1 116 ? 8.145 5.992 -9.361 1.00 85.12 116 GLN A O 1
ATOM 914 N N . THR A 1 117 ? 7.760 3.788 -9.131 1.00 88.38 117 THR A N 1
ATOM 915 C CA . THR A 1 117 ? 7.519 3.524 -10.558 1.00 88.38 117 THR A CA 1
ATOM 916 C C . THR A 1 117 ? 6.355 4.361 -11.066 1.00 88.38 117 THR A C 1
ATOM 918 O O . THR A 1 117 ? 6.504 5.117 -12.028 1.00 88.38 117 THR A O 1
ATOM 921 N N . TRP A 1 118 ? 5.212 4.312 -10.378 1.00 89.62 118 TRP A N 1
ATOM 922 C CA . TRP A 1 118 ? 4.039 5.092 -10.756 1.00 89.62 118 TRP A CA 1
ATOM 923 C C . TRP A 1 118 ? 4.263 6.595 -10.625 1.00 89.62 118 TRP A C 1
ATOM 925 O O . TRP A 1 118 ? 3.840 7.356 -11.498 1.00 89.62 118 TRP A O 1
ATOM 935 N N . VAL A 1 119 ? 4.949 7.045 -9.570 1.00 88.88 119 VAL A N 1
ATOM 936 C CA . VAL A 1 119 ? 5.343 8.454 -9.424 1.00 88.88 119 VAL A CA 1
ATOM 937 C C . VAL A 1 119 ? 6.232 8.898 -10.589 1.00 88.88 119 VAL A C 1
ATOM 939 O O . VAL A 1 119 ? 6.048 9.997 -11.111 1.00 88.88 119 VAL A O 1
ATOM 942 N N . SER A 1 120 ? 7.157 8.054 -11.042 1.00 88.31 120 SER A N 1
ATOM 943 C CA . SER A 1 120 ? 8.046 8.360 -12.167 1.00 88.31 120 SER A CA 1
ATOM 944 C C . SER A 1 120 ? 7.294 8.402 -13.497 1.00 88.31 120 SER A C 1
ATOM 946 O O . SER A 1 120 ? 7.481 9.341 -14.267 1.00 88.31 120 SER A O 1
ATOM 948 N N . ILE A 1 121 ? 6.382 7.456 -13.737 1.00 89.62 121 ILE A N 1
ATOM 949 C CA . ILE A 1 121 ? 5.499 7.447 -14.915 1.00 89.62 121 ILE A CA 1
ATOM 950 C C . ILE A 1 121 ? 4.616 8.702 -14.944 1.00 89.62 121 ILE A C 1
ATOM 952 O O . ILE A 1 121 ? 4.468 9.328 -15.991 1.00 89.62 121 ILE A O 1
ATOM 956 N N . ALA A 1 122 ? 4.065 9.110 -13.798 1.00 89.75 122 ALA A N 1
ATOM 957 C CA . ALA A 1 122 ? 3.245 10.317 -13.686 1.00 89.75 122 ALA A CA 1
ATOM 958 C C . ALA A 1 122 ? 4.029 11.613 -13.950 1.00 89.75 122 ALA A C 1
ATOM 960 O O . ALA A 1 122 ? 3.445 12.592 -14.410 1.00 89.75 122 ALA A O 1
ATOM 961 N N . LYS A 1 123 ? 5.334 11.630 -13.647 1.00 88.94 123 LYS A N 1
ATOM 962 C CA . LYS A 1 123 ? 6.220 12.779 -13.887 1.00 88.94 123 LYS A CA 1
ATOM 963 C C . LYS A 1 123 ? 6.625 12.932 -15.353 1.00 88.94 123 LYS A C 1
ATOM 965 O O . LYS A 1 123 ? 7.088 14.010 -15.717 1.00 88.94 123 LYS A O 1
ATOM 970 N N . MET A 1 124 ? 6.458 11.898 -16.183 1.00 91.25 124 MET A N 1
ATOM 971 C CA . MET A 1 124 ? 6.775 12.000 -17.607 1.00 91.25 124 MET A CA 1
ATOM 972 C C . MET A 1 124 ? 5.926 13.108 -18.250 1.00 91.25 124 MET A C 1
ATOM 974 O O . MET A 1 124 ? 4.704 13.126 -18.069 1.00 91.25 124 MET A O 1
ATOM 978 N N . PRO A 1 125 ? 6.532 14.027 -19.024 1.00 86.81 125 PRO A N 1
ATOM 979 C CA . PRO A 1 125 ? 5.799 15.127 -19.637 1.00 86.81 125 PRO A CA 1
ATOM 980 C C . PRO A 1 125 ? 4.724 14.565 -20.570 1.00 86.81 125 PRO A C 1
ATOM 982 O O . PRO A 1 125 ? 4.968 13.538 -21.195 1.00 86.81 125 PRO A O 1
ATOM 985 N N . PRO A 1 126 ? 3.561 15.208 -20.756 1.00 83.06 126 PRO A N 1
ATOM 986 C CA . PRO A 1 126 ? 2.519 14.670 -21.625 1.00 83.06 126 PRO A CA 1
ATOM 987 C C . PRO A 1 126 ? 2.898 14.739 -23.113 1.00 83.06 126 PRO A C 1
ATOM 989 O O . PRO A 1 126 ? 2.718 13.757 -23.814 1.00 83.06 126 PRO A O 1
ATOM 992 N N . ASN A 1 127 ? 3.496 15.819 -23.631 1.00 80.50 127 ASN A N 1
ATOM 993 C CA . ASN A 1 127 ? 3.818 16.016 -25.069 1.00 80.50 127 ASN A CA 1
ATOM 994 C C . ASN A 1 127 ? 2.766 15.412 -26.035 1.00 80.50 127 ASN A C 1
ATOM 996 O O . ASN A 1 127 ? 3.110 14.645 -26.931 1.00 80.50 127 ASN A O 1
ATOM 1000 N N . GLY A 1 128 ? 1.479 15.691 -25.792 1.00 80.44 128 GLY A N 1
ATOM 1001 C CA . GLY A 1 128 ? 0.346 15.157 -26.563 1.00 80.44 128 GLY A CA 1
ATOM 1002 C C . GLY A 1 128 ? -0.224 13.810 -26.087 1.00 80.44 128 GLY A C 1
ATOM 1003 O O . GLY A 1 128 ? -1.372 13.515 -26.401 1.00 80.44 128 GLY A O 1
ATOM 1004 N N . PHE A 1 129 ? 0.512 13.022 -25.298 1.00 82.38 129 PHE A N 1
ATOM 1005 C CA . PHE A 1 129 ? 0.070 11.724 -24.779 1.00 82.38 129 PHE A CA 1
ATOM 1006 C C . PHE A 1 129 ? 0.589 11.437 -23.360 1.00 82.38 129 PHE A C 1
ATOM 1008 O O . PHE A 1 129 ? 1.786 11.235 -23.134 1.00 82.38 129 PHE A O 1
ATOM 1015 N N . ALA A 1 130 ? -0.320 11.386 -22.385 1.00 86.88 130 ALA A N 1
ATOM 1016 C CA . ALA A 1 130 ? 0.015 11.026 -21.013 1.00 86.88 130 ALA A CA 1
ATOM 1017 C C . ALA A 1 130 ? 0.138 9.497 -20.884 1.00 86.88 130 ALA A C 1
ATOM 1019 O O . ALA A 1 130 ? -0.842 8.769 -21.041 1.00 86.88 130 ALA A O 1
ATOM 1020 N N . LEU A 1 131 ? 1.343 8.999 -20.581 1.00 87.56 131 LEU A N 1
ATOM 1021 C CA . LEU A 1 131 ? 1.573 7.556 -20.439 1.00 87.56 131 LEU A CA 1
ATOM 1022 C C . LEU A 1 131 ? 0.695 6.963 -19.327 1.00 87.56 131 LEU A C 1
ATOM 1024 O O . LEU A 1 131 ? 0.046 5.946 -19.539 1.00 87.56 131 LEU A O 1
ATOM 1028 N N . ILE A 1 132 ? 0.603 7.640 -18.179 1.00 88.25 132 ILE A N 1
ATOM 1029 C CA . ILE A 1 132 ? -0.149 7.166 -17.006 1.00 88.25 132 ILE A CA 1
ATOM 1030 C C . ILE A 1 132 ? -1.625 6.838 -17.286 1.00 88.25 132 ILE A C 1
ATOM 1032 O O . ILE A 1 132 ? -2.184 5.969 -16.629 1.00 88.25 132 ILE A O 1
ATOM 1036 N N . THR A 1 133 ? -2.260 7.495 -18.261 1.00 84.81 133 THR A N 1
ATOM 1037 C CA . THR A 1 133 ? -3.672 7.248 -18.608 1.00 84.81 133 THR A CA 1
ATOM 1038 C C . THR A 1 133 ? -3.862 6.117 -19.617 1.00 84.81 133 THR A C 1
ATOM 1040 O O . THR A 1 133 ? -4.995 5.800 -19.961 1.00 84.81 133 THR A O 1
ATOM 1043 N N . SER A 1 134 ? -2.770 5.549 -20.124 1.00 82.94 134 SER A N 1
ATOM 1044 C CA . SER A 1 134 ? -2.769 4.693 -21.315 1.00 82.94 134 SER A CA 1
ATOM 1045 C C . SER A 1 134 ? -2.105 3.334 -21.083 1.00 82.94 134 SER A C 1
ATOM 1047 O O . SER A 1 134 ? -2.100 2.488 -21.973 1.00 82.94 134 SER A O 1
ATOM 1049 N N . VAL A 1 135 ? -1.531 3.124 -19.897 1.00 83.69 135 VAL A N 1
ATOM 1050 C CA . VAL A 1 135 ? -0.928 1.852 -19.493 1.00 83.69 135 VAL A CA 1
ATOM 1051 C C . VAL A 1 135 ? -2.028 0.875 -19.086 1.00 83.69 135 VAL A C 1
ATOM 1053 O O . VAL A 1 135 ? -2.849 1.178 -18.221 1.00 83.69 135 VAL A O 1
ATOM 1056 N N . TYR A 1 136 ? -2.009 -0.321 -19.673 1.00 86.12 136 TYR A N 1
ATOM 1057 C CA . TYR A 1 136 ? -2.795 -1.448 -19.179 1.00 86.12 136 TYR A CA 1
ATOM 1058 C C . TYR A 1 136 ? -2.135 -2.016 -17.928 1.00 86.12 136 TYR A C 1
ATOM 1060 O O . TYR A 1 136 ? -0.962 -2.385 -17.948 1.00 86.12 136 TYR A O 1
ATOM 1068 N N . THR A 1 137 ? -2.888 -2.083 -16.836 1.00 85.75 137 THR A N 1
ATOM 1069 C CA . THR A 1 137 ? -2.377 -2.528 -15.543 1.00 85.75 137 THR A CA 1
ATOM 1070 C C . THR A 1 137 ? -2.863 -3.932 -15.224 1.00 85.75 137 THR A C 1
ATOM 1072 O O . THR A 1 137 ? -4.049 -4.241 -15.315 1.00 85.75 137 THR A O 1
ATOM 1075 N N . ILE A 1 138 ? -1.929 -4.788 -14.818 1.00 86.38 138 ILE A N 1
ATOM 1076 C CA . ILE A 1 138 ? -2.231 -6.086 -14.219 1.00 86.38 138 ILE A CA 1
ATOM 1077 C C . ILE A 1 138 ? -1.805 -5.986 -12.759 1.00 86.38 138 ILE A C 1
ATOM 1079 O O . ILE A 1 138 ? -0.620 -6.044 -12.442 1.00 86.38 138 ILE A O 1
ATOM 1083 N N . ALA A 1 139 ? -2.775 -5.774 -11.872 1.00 81.81 139 ALA A N 1
ATOM 1084 C CA . ALA A 1 139 ? -2.522 -5.762 -10.439 1.00 81.81 139 ALA A CA 1
ATOM 1085 C C . ALA A 1 139 ? -2.505 -7.204 -9.925 1.00 81.81 139 ALA A C 1
ATOM 1087 O O . ALA A 1 139 ? -3.539 -7.875 -9.905 1.00 81.81 139 ALA A O 1
ATOM 1088 N N . LEU A 1 140 ? -1.331 -7.684 -9.513 1.00 81.81 140 LEU A N 1
ATOM 1089 C CA . LEU A 1 140 ? -1.234 -8.963 -8.818 1.00 81.81 140 LEU A CA 1
ATOM 1090 C C . LEU A 1 140 ? -1.842 -8.833 -7.409 1.00 81.81 140 LEU A C 1
ATOM 1092 O O . LEU A 1 140 ? -1.715 -7.776 -6.782 1.00 81.81 140 LEU A O 1
ATOM 1096 N N . PRO A 1 141 ? -2.515 -9.876 -6.890 1.00 77.81 141 PRO A N 1
ATOM 1097 C CA . PRO A 1 141 ? -3.060 -9.841 -5.541 1.00 77.81 141 PRO A CA 1
ATOM 1098 C C . PRO A 1 141 ? -1.956 -9.594 -4.509 1.00 77.81 141 PRO A C 1
ATOM 1100 O O . PRO A 1 141 ? -0.948 -10.293 -4.480 1.00 77.81 141 PRO A O 1
ATOM 1103 N N . THR A 1 142 ? -2.164 -8.626 -3.620 1.00 75.88 142 THR A N 1
ATOM 1104 C CA . THR A 1 142 ? -1.284 -8.407 -2.457 1.00 75.88 142 THR A CA 1
ATOM 1105 C C . THR A 1 142 ? -1.528 -9.430 -1.356 1.00 75.88 142 THR A C 1
ATOM 1107 O O . THR A 1 142 ? -0.639 -9.713 -0.558 1.00 75.88 142 THR A O 1
ATOM 1110 N N . THR A 1 143 ? -2.732 -10.003 -1.339 1.00 82.19 143 THR A N 1
ATOM 1111 C CA . THR A 1 143 ? -3.217 -10.918 -0.312 1.00 82.19 143 THR A CA 1
ATOM 1112 C C . THR A 1 143 ? -3.589 -12.257 -0.940 1.00 82.19 143 THR A C 1
ATOM 1114 O O . THR A 1 143 ? -4.234 -12.298 -1.987 1.00 82.19 143 THR A O 1
ATOM 1117 N N . HIS A 1 144 ? -3.190 -13.349 -0.298 1.00 88.25 144 HIS A N 1
ATOM 1118 C CA . HIS A 1 144 ? -3.342 -14.718 -0.775 1.00 88.25 144 HIS A CA 1
ATOM 1119 C C . HIS A 1 144 ? -4.055 -15.578 0.272 1.00 88.25 144 HIS A C 1
ATOM 1121 O O . HIS A 1 144 ? -3.993 -15.302 1.468 1.00 88.25 144 HIS A O 1
ATOM 1127 N N . SER A 1 145 ? -4.741 -16.629 -0.181 1.00 86.81 145 SER A N 1
ATOM 1128 C CA . SER A 1 145 ? -5.401 -17.580 0.713 1.00 86.81 145 SER A CA 1
ATOM 1129 C C . SER A 1 145 ? -4.383 -18.413 1.510 1.00 86.81 145 SER A C 1
ATOM 1131 O O . SER A 1 145 ? -3.257 -18.620 1.039 1.00 86.81 145 SER A O 1
ATOM 1133 N N . PRO A 1 146 ? -4.782 -18.961 2.675 1.00 85.62 146 PRO A N 1
ATOM 1134 C CA . PRO A 1 146 ? -3.950 -19.890 3.441 1.00 85.62 146 PRO A CA 1
ATOM 1135 C C . PRO A 1 146 ? -3.449 -21.079 2.608 1.00 85.62 146 PRO A C 1
ATOM 1137 O O . PRO A 1 146 ? -2.294 -21.479 2.749 1.00 85.62 146 PRO A O 1
ATOM 1140 N N . ASP A 1 147 ? -4.268 -21.592 1.684 1.00 88.75 147 ASP A N 1
ATOM 1141 C CA . ASP A 1 147 ? -3.898 -22.706 0.801 1.00 88.75 147 ASP A CA 1
ATOM 1142 C C . ASP A 1 147 ? -2.749 -22.331 -0.145 1.00 88.75 147 ASP A C 1
ATOM 1144 O O . ASP A 1 147 ? -1.784 -23.085 -0.295 1.00 88.75 147 ASP A O 1
ATOM 1148 N N . HIS A 1 148 ? -2.804 -21.137 -0.751 1.00 91.06 148 HIS A N 1
ATOM 1149 C CA . HIS A 1 148 ? -1.724 -20.644 -1.608 1.00 91.06 148 HIS A CA 1
ATOM 1150 C C . HIS A 1 148 ? -0.427 -20.437 -0.820 1.00 91.06 148 HIS A C 1
ATOM 1152 O O . HIS A 1 148 ? 0.646 -20.818 -1.292 1.00 91.06 148 HIS A O 1
ATOM 1158 N N . LEU A 1 149 ? -0.512 -19.869 0.386 1.00 89.69 149 LEU A N 1
ATOM 1159 C CA . LEU A 1 149 ? 0.655 -19.660 1.247 1.00 89.69 149 LEU A CA 1
ATOM 1160 C C . LEU A 1 149 ? 1.263 -20.986 1.708 1.00 89.69 149 LEU A C 1
ATOM 1162 O O . LEU A 1 149 ? 2.482 -21.134 1.695 1.00 89.69 149 LEU A O 1
ATOM 1166 N N . SER A 1 150 ? 0.426 -21.972 2.031 1.00 88.31 150 SER A N 1
ATOM 1167 C CA . SER A 1 150 ? 0.852 -23.320 2.418 1.00 88.31 150 SER A CA 1
ATOM 1168 C C . SER A 1 150 ? 1.601 -24.020 1.285 1.00 88.31 150 SER A C 1
ATOM 1170 O O . SER A 1 150 ? 2.683 -24.566 1.504 1.00 88.31 150 SER A O 1
ATOM 1172 N N . LEU A 1 151 ? 1.084 -23.931 0.054 1.00 92.44 151 LEU A N 1
ATOM 1173 C CA . LEU A 1 151 ? 1.745 -24.466 -1.138 1.00 92.44 151 LEU A CA 1
ATOM 1174 C C . LEU A 1 151 ? 3.116 -23.814 -1.378 1.00 92.44 151 LEU A C 1
ATOM 1176 O O . LEU A 1 151 ? 4.095 -24.496 -1.692 1.00 92.44 151 LEU A O 1
ATOM 1180 N N . VAL A 1 152 ? 3.204 -22.489 -1.238 1.00 92.56 152 VAL A N 1
ATOM 1181 C CA . VAL A 1 152 ? 4.470 -21.758 -1.391 1.00 92.56 152 VAL A CA 1
ATOM 1182 C C . VAL A 1 152 ? 5.452 -22.129 -0.281 1.00 92.56 152 VAL A C 1
ATOM 1184 O O . VAL A 1 152 ? 6.611 -22.420 -0.577 1.00 92.56 152 VAL A O 1
ATOM 1187 N N . ALA A 1 153 ? 4.999 -22.194 0.972 1.00 89.50 153 ALA A N 1
ATOM 1188 C CA . ALA A 1 153 ? 5.818 -22.607 2.106 1.00 89.50 153 ALA A CA 1
ATOM 1189 C C . ALA A 1 153 ? 6.389 -24.019 1.907 1.00 89.50 153 ALA A C 1
ATOM 1191 O O . ALA A 1 153 ? 7.572 -24.248 2.158 1.00 89.50 153 ALA A O 1
ATOM 1192 N N . GLU A 1 154 ? 5.590 -24.962 1.399 1.00 89.88 154 GLU A N 1
ATOM 1193 C CA . GLU A 1 154 ? 6.058 -26.312 1.081 1.00 89.88 154 GLU A CA 1
ATOM 1194 C C . GLU A 1 154 ? 7.149 -26.296 0.001 1.00 89.88 154 GLU A C 1
ATOM 1196 O O . GLU A 1 154 ? 8.210 -26.897 0.180 1.00 89.88 154 GLU A O 1
ATOM 1201 N N . ARG A 1 155 ? 6.945 -25.555 -1.094 1.00 92.75 155 ARG A N 1
ATOM 1202 C CA . ARG A 1 155 ? 7.955 -25.417 -2.158 1.00 92.75 155 ARG A CA 1
ATOM 1203 C C . ARG A 1 155 ? 9.247 -24.782 -1.647 1.00 92.75 155 ARG A C 1
ATOM 1205 O O . ARG A 1 155 ? 10.334 -25.224 -2.019 1.00 92.75 155 ARG A O 1
ATOM 1212 N N . LEU A 1 156 ? 9.150 -23.781 -0.775 1.00 91.44 156 LEU A N 1
ATOM 1213 C CA . LEU A 1 156 ? 10.309 -23.143 -0.150 1.00 91.44 156 LEU A CA 1
ATOM 1214 C C . LEU A 1 156 ? 11.056 -24.114 0.778 1.00 91.44 156 LEU A C 1
ATOM 1216 O O . LEU A 1 156 ? 12.278 -24.222 0.676 1.00 91.44 156 LEU A O 1
ATOM 1220 N N . ARG A 1 157 ? 10.342 -24.903 1.594 1.00 88.31 157 ARG A N 1
ATOM 1221 C CA . ARG A 1 157 ? 10.936 -25.996 2.391 1.00 88.31 157 ARG A CA 1
ATOM 1222 C C . ARG A 1 157 ? 11.649 -27.014 1.503 1.00 88.31 157 ARG A C 1
ATOM 1224 O O . ARG A 1 157 ? 12.768 -27.420 1.805 1.00 88.31 157 ARG A O 1
ATOM 1231 N N . GLN A 1 158 ? 11.045 -27.398 0.377 1.00 89.62 158 GLN A N 1
ATOM 1232 C CA . GLN A 1 158 ? 11.654 -28.329 -0.576 1.00 89.62 158 GLN A CA 1
ATOM 1233 C C . GLN A 1 158 ? 12.907 -27.753 -1.257 1.00 89.62 158 GLN A C 1
ATOM 1235 O O . GLN A 1 158 ? 13.865 -28.493 -1.491 1.00 89.62 158 GLN A O 1
ATOM 1240 N N . LYS A 1 159 ? 12.920 -26.452 -1.561 1.00 91.06 159 LYS A N 1
ATOM 1241 C CA . LYS A 1 159 ? 14.081 -25.753 -2.129 1.00 91.06 159 LYS A CA 1
ATOM 1242 C C . LYS A 1 159 ? 15.237 -25.682 -1.130 1.00 91.06 159 LYS A C 1
ATOM 1244 O O . LYS A 1 159 ? 16.386 -25.909 -1.502 1.00 91.06 159 LYS A O 1
ATOM 1249 N N . TYR A 1 160 ? 14.931 -25.413 0.137 1.00 87.25 160 TYR A N 1
ATOM 1250 C CA . TYR A 1 160 ? 15.920 -25.188 1.189 1.00 87.25 160 TYR A CA 1
ATOM 1251 C C . TYR A 1 160 ? 16.110 -26.379 2.137 1.00 87.25 160 TYR A C 1
ATOM 1253 O O . TYR A 1 160 ? 16.632 -26.169 3.220 1.00 87.25 160 TYR A O 1
ATOM 1261 N N . LYS A 1 161 ? 15.785 -27.620 1.726 1.00 75.31 161 LYS A N 1
ATOM 1262 C CA . LYS A 1 161 ? 15.804 -28.892 2.507 1.00 75.31 161 LYS A CA 1
ATOM 1263 C C . LYS A 1 161 ? 16.932 -29.110 3.532 1.00 75.31 161 LYS A C 1
ATOM 1265 O O . LYS A 1 161 ? 16.797 -29.967 4.393 1.00 75.31 161 LYS A O 1
ATOM 1270 N N . ARG A 1 162 ? 18.063 -28.410 3.414 1.00 65.62 162 ARG A N 1
ATOM 1271 C CA . ARG A 1 162 ? 19.209 -28.465 4.341 1.00 65.62 162 ARG A CA 1
ATOM 1272 C C . ARG A 1 162 ? 19.148 -27.437 5.481 1.00 65.62 162 ARG A C 1
ATOM 1274 O O . ARG A 1 162 ? 20.050 -27.420 6.310 1.00 65.62 162 ARG A O 1
ATOM 1281 N N . ARG A 1 163 ? 18.156 -26.550 5.489 1.00 72.50 163 ARG A N 1
ATOM 1282 C CA . ARG A 1 163 ? 17.956 -25.478 6.467 1.00 72.50 163 ARG A CA 1
ATOM 1283 C C . ARG A 1 163 ? 16.606 -25.695 7.135 1.00 72.50 163 ARG A C 1
ATOM 1285 O O . ARG A 1 163 ? 15.606 -25.898 6.448 1.00 72.50 163 ARG A O 1
ATOM 1292 N N . GLU A 1 164 ? 16.592 -25.648 8.457 1.00 78.88 164 GLU A N 1
ATOM 1293 C CA . GLU A 1 164 ? 15.354 -25.677 9.223 1.00 78.88 164 GLU A CA 1
ATOM 1294 C C . GLU A 1 164 ? 14.609 -24.352 9.009 1.00 78.88 164 GLU A C 1
ATOM 1296 O O . GLU A 1 164 ? 15.176 -23.268 9.176 1.00 78.88 164 GLU A O 1
ATOM 1301 N N . LEU A 1 165 ? 13.366 -24.442 8.532 1.00 85.38 165 LEU A N 1
ATOM 1302 C CA . LEU A 1 165 ? 12.472 -23.296 8.397 1.00 85.38 165 LEU A CA 1
ATOM 1303 C C . LEU A 1 165 ? 11.484 -23.344 9.551 1.00 85.38 165 LEU A C 1
ATOM 1305 O O . LEU A 1 165 ? 10.676 -24.275 9.620 1.00 85.38 165 LEU A O 1
ATOM 1309 N N . ASP A 1 166 ? 11.546 -22.340 10.418 1.00 86.88 166 ASP A N 1
ATOM 1310 C CA . ASP A 1 166 ? 10.659 -22.249 11.569 1.00 86.88 166 ASP A CA 1
ATOM 1311 C C . ASP A 1 166 ? 9.191 -22.070 11.110 1.00 86.88 166 ASP A C 1
ATOM 1313 O O . ASP A 1 166 ? 8.916 -21.230 10.241 1.00 86.88 166 ASP A O 1
ATOM 1317 N N . PRO A 1 167 ? 8.229 -22.853 11.638 1.00 85.56 167 PRO A N 1
ATOM 1318 C CA . PRO A 1 167 ? 6.807 -22.696 11.328 1.00 85.56 167 PRO A CA 1
ATOM 1319 C C . PRO A 1 167 ? 6.252 -21.289 11.595 1.00 85.56 167 PRO A C 1
ATOM 1321 O O . PRO A 1 167 ? 5.371 -20.848 10.852 1.00 85.56 167 PRO A O 1
ATOM 1324 N N . LEU A 1 168 ? 6.794 -20.569 12.584 1.00 84.69 168 LEU A N 1
ATOM 1325 C CA . LEU A 1 168 ? 6.380 -19.213 12.943 1.00 84.69 168 LEU A CA 1
ATOM 1326 C C . LEU A 1 168 ? 6.611 -18.210 11.809 1.00 84.69 168 LEU A C 1
ATOM 1328 O O . LEU A 1 168 ? 5.907 -17.208 11.742 1.00 84.69 168 LEU A O 1
ATOM 1332 N N . LEU A 1 169 ? 7.530 -18.479 10.872 1.00 85.12 169 LEU A N 1
ATOM 1333 C CA . LEU A 1 169 ? 7.699 -17.630 9.688 1.00 85.12 169 LEU A CA 1
ATOM 1334 C C . LEU A 1 169 ? 6.414 -17.546 8.863 1.00 85.12 169 LEU A C 1
ATOM 1336 O O . LEU A 1 169 ? 6.100 -16.485 8.340 1.00 85.12 169 LEU A O 1
ATOM 1340 N N . LEU A 1 170 ? 5.675 -18.652 8.733 1.00 83.50 170 LEU A N 1
ATOM 1341 C CA . LEU A 1 170 ? 4.412 -18.674 7.994 1.00 83.50 170 LEU A CA 1
ATOM 1342 C C . LEU A 1 170 ? 3.278 -18.042 8.807 1.00 83.50 170 LEU A C 1
ATOM 1344 O O . LEU A 1 170 ? 2.436 -17.362 8.234 1.00 83.50 170 LEU A O 1
ATOM 1348 N N . GLU A 1 171 ? 3.264 -18.272 10.119 1.00 80.81 171 GLU A N 1
ATOM 1349 C CA . GLU A 1 171 ? 2.231 -17.757 11.023 1.00 80.81 171 GLU A CA 1
ATOM 1350 C C . GLU A 1 171 ? 2.293 -16.232 11.171 1.00 80.81 171 GLU A C 1
ATOM 1352 O O . GLU A 1 171 ? 1.265 -15.560 11.164 1.00 80.81 171 GLU A O 1
ATOM 1357 N N . LEU A 1 172 ? 3.505 -15.684 11.277 1.00 79.81 172 LEU A N 1
ATOM 1358 C CA . LEU A 1 172 ? 3.738 -14.255 11.486 1.00 79.81 172 LEU A CA 1
ATOM 1359 C C . LEU A 1 172 ? 3.799 -13.462 10.177 1.00 79.81 172 LEU A C 1
ATOM 1361 O O . LEU A 1 172 ? 3.685 -12.235 10.195 1.00 79.81 172 LEU A O 1
ATOM 1365 N N . CYS A 1 173 ? 4.006 -14.132 9.040 1.00 83.38 173 CYS A N 1
ATOM 1366 C CA . CYS A 1 173 ? 4.028 -13.457 7.753 1.00 83.38 173 CYS A CA 1
ATOM 1367 C C . CYS A 1 173 ? 2.614 -12.969 7.396 1.00 83.38 173 CYS A C 1
ATOM 1369 O O . CYS A 1 173 ? 1.657 -13.747 7.448 1.00 83.38 173 CYS A O 1
ATOM 1371 N N . PRO A 1 174 ? 2.463 -11.703 6.964 1.00 82.38 174 PRO A N 1
ATOM 1372 C CA . PRO A 1 174 ? 1.242 -11.246 6.325 1.00 82.38 174 PRO A CA 1
ATOM 1373 C C . PRO A 1 174 ? 0.882 -12.182 5.171 1.00 82.38 174 PRO A C 1
ATOM 1375 O O . PRO A 1 174 ? 1.779 -12.786 4.583 1.00 82.38 174 PRO A O 1
ATOM 1378 N N . PRO A 1 175 ? -0.398 -12.285 4.789 1.00 85.31 175 PRO A N 1
ATOM 1379 C CA . PRO A 1 175 ? -0.855 -13.235 3.781 1.00 85.31 175 PRO A CA 1
ATOM 1380 C C . PRO A 1 175 ? -0.386 -12.890 2.350 1.00 85.31 175 PRO A C 1
ATOM 1382 O O . PRO A 1 175 ? -1.189 -12.656 1.456 1.00 85.31 175 PRO A O 1
ATOM 1385 N N . SER A 1 176 ? 0.921 -12.860 2.100 1.00 86.62 176 SER A N 1
ATOM 1386 C CA . SER A 1 176 ? 1.575 -12.413 0.876 1.00 86.62 176 SER A CA 1
ATOM 1387 C C . SER A 1 176 ? 2.678 -13.387 0.481 1.00 86.62 176 SER A C 1
ATOM 1389 O O . SER A 1 176 ? 3.651 -13.597 1.205 1.00 86.62 176 SER A O 1
ATOM 1391 N N . VAL A 1 177 ? 2.550 -13.952 -0.720 1.00 90.12 177 VAL A N 1
ATOM 1392 C CA . VAL A 1 177 ? 3.556 -14.852 -1.301 1.00 90.12 177 VAL A CA 1
ATOM 1393 C C . VAL A 1 177 ? 4.909 -14.154 -1.464 1.00 90.12 177 VAL A C 1
ATOM 1395 O O . VAL A 1 177 ? 5.947 -14.775 -1.228 1.00 90.12 177 VAL A O 1
ATOM 1398 N N . ALA A 1 178 ? 4.906 -12.870 -1.834 1.00 87.25 178 ALA A N 1
ATOM 1399 C CA . ALA A 1 178 ? 6.124 -12.084 -2.007 1.00 87.25 178 ALA A CA 1
ATOM 1400 C C . ALA A 1 178 ? 6.856 -11.890 -0.671 1.00 87.25 178 ALA A C 1
ATOM 1402 O O . ALA A 1 178 ? 8.040 -12.214 -0.575 1.00 87.25 178 ALA A O 1
ATOM 1403 N N . LEU A 1 179 ? 6.137 -11.463 0.375 1.00 88.06 179 LEU A N 1
ATOM 1404 C CA . LEU A 1 179 ? 6.721 -11.255 1.705 1.00 88.06 179 LEU A CA 1
ATOM 1405 C C . LEU A 1 179 ? 7.200 -12.569 2.329 1.00 88.06 179 LEU A C 1
ATOM 1407 O O . LEU A 1 179 ? 8.284 -12.603 2.904 1.00 88.06 179 LEU A O 1
ATOM 1411 N N . LEU A 1 180 ? 6.457 -13.668 2.158 1.00 90.62 180 LEU A N 1
ATOM 1412 C CA . LEU A 1 180 ? 6.878 -14.985 2.642 1.00 90.62 180 LEU A CA 1
ATOM 1413 C C . LEU A 1 180 ? 8.161 -15.455 1.946 1.00 90.62 180 LEU A C 1
ATOM 1415 O O . LEU A 1 180 ? 9.087 -15.944 2.592 1.00 90.62 180 LEU A O 1
ATOM 1419 N N . THR A 1 181 ? 8.232 -15.292 0.624 1.00 91.50 181 THR A N 1
ATOM 1420 C CA . THR A 1 181 ? 9.419 -15.665 -0.158 1.00 91.50 181 THR A CA 1
ATOM 1421 C C . THR A 1 181 ? 10.631 -14.836 0.258 1.00 91.50 181 THR A C 1
ATOM 1423 O O . THR A 1 181 ? 11.712 -15.393 0.456 1.00 91.50 181 THR A O 1
ATOM 1426 N N . PHE A 1 182 ? 10.448 -13.525 0.432 1.00 90.75 182 PHE A N 1
ATOM 1427 C CA . PHE A 1 182 ? 11.471 -12.618 0.944 1.00 90.75 182 PHE A CA 1
ATOM 1428 C C . PHE A 1 182 ? 11.959 -13.045 2.336 1.00 90.75 182 PHE A C 1
ATOM 1430 O O . PHE A 1 182 ? 13.156 -13.274 2.513 1.00 90.75 182 PHE A O 1
ATOM 1437 N N . LEU A 1 183 ? 11.044 -13.253 3.290 1.00 91.44 183 LEU A N 1
ATOM 1438 C CA . LEU A 1 183 ? 11.375 -13.657 4.658 1.00 91.44 183 LEU A CA 1
ATOM 1439 C C . LEU A 1 183 ? 12.163 -14.963 4.709 1.00 91.44 183 LEU A C 1
ATOM 1441 O O . LEU A 1 183 ? 13.160 -15.048 5.420 1.00 91.44 183 LEU A O 1
ATOM 1445 N N . VAL A 1 184 ? 11.757 -15.977 3.941 1.00 91.81 184 VAL A N 1
ATOM 1446 C CA . VAL A 1 184 ? 12.466 -17.263 3.914 1.00 91.81 184 VAL A CA 1
ATOM 1447 C C . VAL A 1 184 ? 13.857 -17.125 3.290 1.00 91.81 184 VAL A C 1
ATOM 1449 O O . VAL A 1 184 ? 14.809 -17.736 3.777 1.00 91.81 184 VAL A O 1
ATOM 1452 N N . ASN A 1 185 ? 14.009 -16.322 2.234 1.00 91.44 185 ASN A N 1
ATOM 1453 C CA . ASN A 1 185 ? 15.325 -16.066 1.645 1.00 91.44 185 ASN A CA 1
ATOM 1454 C C . ASN A 1 185 ? 16.256 -15.373 2.650 1.00 91.44 185 ASN A C 1
ATOM 1456 O O . ASN A 1 185 ? 17.402 -15.795 2.813 1.00 91.44 185 ASN A O 1
ATOM 1460 N N . GLU A 1 186 ? 15.751 -14.365 3.361 1.00 92.50 186 GLU A N 1
ATOM 1461 C CA . GLU A 1 186 ? 16.498 -13.658 4.401 1.00 92.50 186 GLU A CA 1
ATOM 1462 C C . GLU A 1 186 ? 16.829 -14.566 5.589 1.00 92.50 186 GLU A C 1
ATOM 1464 O O . GLU A 1 186 ? 17.957 -14.552 6.076 1.00 92.50 186 GLU A O 1
ATOM 1469 N N . TRP A 1 187 ? 15.897 -15.424 6.005 1.00 91.94 187 TRP A N 1
ATOM 1470 C CA . TRP A 1 187 ? 16.098 -16.399 7.077 1.00 91.94 187 TRP A CA 1
ATOM 1471 C C . TRP A 1 187 ? 17.258 -17.345 6.758 1.00 91.94 187 TRP A C 1
ATOM 1473 O O . TRP A 1 187 ? 18.159 -17.562 7.571 1.00 91.94 187 TRP A O 1
ATOM 1483 N N . VAL A 1 188 ? 17.277 -17.868 5.528 1.00 90.50 188 VAL A N 1
ATOM 1484 C CA . VAL A 1 188 ? 18.349 -18.740 5.036 1.00 90.50 188 VAL A CA 1
ATOM 1485 C C . VAL A 1 188 ? 19.677 -17.989 4.928 1.00 90.50 188 VAL A C 1
ATOM 1487 O O . VAL A 1 188 ? 20.723 -18.569 5.232 1.00 90.50 188 VAL A O 1
ATOM 1490 N N . ARG A 1 189 ? 19.645 -16.717 4.508 1.00 90.81 189 ARG A N 1
ATOM 1491 C CA . ARG A 1 189 ? 20.827 -15.856 4.364 1.00 90.81 189 ARG A CA 1
ATOM 1492 C C . ARG A 1 189 ? 21.471 -15.527 5.711 1.00 90.81 189 ARG A C 1
ATOM 1494 O O . ARG A 1 189 ? 22.688 -15.624 5.827 1.00 90.81 189 ARG A O 1
ATOM 1501 N N . VAL A 1 190 ? 20.664 -15.153 6.705 1.00 89.75 190 VAL A N 1
ATOM 1502 C CA . VAL A 1 190 ? 21.111 -14.776 8.059 1.00 89.75 190 VAL A CA 1
ATOM 1503 C C . VAL A 1 190 ? 21.463 -16.005 8.903 1.00 89.75 190 VAL A C 1
ATOM 1505 O O . VAL A 1 190 ? 22.282 -15.911 9.811 1.00 89.75 190 VAL A O 1
ATOM 1508 N N . GLY A 1 191 ? 20.929 -17.176 8.552 1.00 88.12 191 GLY A N 1
ATOM 1509 C CA . GLY A 1 191 ? 21.318 -18.446 9.157 1.00 88.12 191 GLY A CA 1
ATOM 1510 C C . GLY A 1 191 ? 20.436 -18.882 10.322 1.00 88.12 191 GLY A C 1
ATOM 1511 O O . GLY A 1 191 ? 20.968 -19.467 11.255 1.00 88.12 191 GLY A O 1
ATOM 1512 N N . ALA A 1 192 ? 19.120 -18.664 10.223 1.00 86.62 192 ALA A N 1
ATOM 1513 C CA . ALA A 1 192 ? 18.118 -19.107 11.199 1.00 86.62 192 ALA A CA 1
ATOM 1514 C C . ALA A 1 192 ? 18.334 -18.543 12.623 1.00 86.62 192 ALA A C 1
ATOM 1516 O O . ALA A 1 192 ? 18.756 -19.277 13.516 1.00 86.62 192 ALA A O 1
ATOM 1517 N N . PRO A 1 193 ? 18.090 -17.236 12.839 1.00 87.62 193 PRO A N 1
ATOM 1518 C CA . PRO A 1 193 ? 18.216 -16.617 14.159 1.00 87.62 193 PRO A CA 1
ATOM 1519 C C . PRO A 1 193 ? 17.237 -17.210 15.186 1.00 87.62 193 PRO A C 1
ATOM 1521 O O . PRO A 1 193 ? 16.133 -17.611 14.833 1.00 87.62 193 PRO A O 1
ATOM 1524 N N . GLU A 1 194 ? 17.627 -17.208 16.465 1.00 86.56 194 GLU A N 1
ATOM 1525 C CA . GLU A 1 194 ? 16.798 -17.729 17.567 1.00 86.56 194 GLU A CA 1
ATOM 1526 C C . GLU A 1 194 ? 15.532 -16.886 17.805 1.00 86.56 194 GLU A C 1
ATOM 1528 O O . GLU A 1 194 ? 14.454 -17.433 18.040 1.00 86.56 194 GLU A O 1
ATOM 1533 N N . ASP A 1 195 ? 15.633 -15.555 17.704 1.00 86.69 195 ASP A N 1
ATOM 1534 C CA . ASP A 1 195 ? 14.482 -14.656 17.824 1.00 86.69 195 ASP A CA 1
ATOM 1535 C C . ASP A 1 195 ? 13.727 -14.525 16.493 1.00 86.69 195 ASP A C 1
ATOM 1537 O O . ASP A 1 195 ? 13.928 -13.598 15.701 1.00 86.69 195 ASP A O 1
ATOM 1541 N N . VAL A 1 196 ? 12.831 -15.480 16.245 1.00 84.69 196 VAL A N 1
ATOM 1542 C CA . VAL A 1 196 ? 12.014 -15.527 15.024 1.00 84.69 196 VAL A CA 1
ATOM 1543 C C . VAL A 1 196 ? 11.078 -14.325 14.914 1.00 84.69 196 VAL A C 1
ATOM 1545 O O . VAL A 1 196 ? 10.888 -13.788 13.823 1.00 84.69 196 VAL A O 1
ATOM 1548 N N . LYS A 1 197 ? 10.497 -13.883 16.035 1.00 80.00 197 LYS A N 1
ATOM 1549 C CA . LYS A 1 197 ? 9.530 -12.778 16.058 1.00 80.00 197 LYS A CA 1
ATOM 1550 C C . LYS A 1 197 ? 10.216 -11.456 15.743 1.00 80.00 197 LYS A C 1
ATOM 1552 O O . LYS A 1 197 ? 9.771 -10.761 14.829 1.00 80.00 197 LYS A O 1
ATOM 1557 N N . GLY A 1 198 ? 11.317 -11.146 16.430 1.00 79.38 198 GLY A N 1
ATOM 1558 C CA . GLY A 1 198 ? 12.108 -9.950 16.148 1.00 79.38 198 GLY A CA 1
ATOM 1559 C C . GLY A 1 198 ? 12.651 -9.953 14.721 1.00 79.38 198 GLY A C 1
ATOM 1560 O O . GLY A 1 198 ? 12.573 -8.935 14.030 1.00 79.38 198 GLY A O 1
ATOM 1561 N N . PHE A 1 199 ? 13.094 -11.114 14.223 1.00 86.06 199 PHE A N 1
ATOM 1562 C CA . PHE A 1 199 ? 13.530 -11.266 12.834 1.00 86.06 199 PHE A CA 1
ATOM 1563 C C . PHE A 1 199 ? 12.418 -10.934 11.829 1.00 86.06 199 PHE A C 1
ATOM 1565 O O . PHE A 1 199 ? 12.630 -10.106 10.938 1.00 86.06 199 PHE A O 1
ATOM 1572 N N . VAL A 1 200 ? 11.239 -11.561 11.959 1.00 83.38 200 VAL A N 1
ATOM 1573 C CA . VAL A 1 200 ? 10.118 -11.356 11.028 1.00 83.38 200 VAL A CA 1
ATOM 1574 C C . VAL A 1 200 ? 9.696 -9.895 11.029 1.00 83.38 200 VAL A C 1
ATOM 1576 O O . VAL A 1 200 ? 9.606 -9.295 9.958 1.00 83.38 200 VAL A O 1
ATOM 1579 N N . THR A 1 201 ? 9.487 -9.307 12.207 1.00 77.56 201 THR A N 1
ATOM 1580 C CA . THR A 1 201 ? 9.028 -7.921 12.303 1.00 77.56 201 THR A CA 1
ATOM 1581 C C . THR A 1 201 ? 10.046 -6.953 11.709 1.00 77.56 201 THR A C 1
ATOM 1583 O O . THR A 1 201 ? 9.686 -6.157 10.841 1.00 77.56 201 THR A O 1
ATOM 1586 N N . THR A 1 202 ? 11.326 -7.086 12.070 1.00 80.94 202 THR A N 1
ATOM 1587 C CA . THR A 1 202 ? 12.401 -6.231 11.543 1.00 80.94 202 THR A CA 1
ATOM 1588 C C . THR A 1 202 ? 12.471 -6.301 10.019 1.00 80.94 202 THR A C 1
ATOM 1590 O O . THR A 1 202 ? 12.467 -5.272 9.345 1.00 80.94 202 THR A O 1
ATOM 1593 N N . LYS A 1 203 ? 12.481 -7.509 9.439 1.00 86.75 203 LYS A N 1
ATOM 1594 C CA . LYS A 1 203 ? 12.648 -7.672 7.987 1.00 86.75 203 LYS A CA 1
ATOM 1595 C C . LYS A 1 203 ? 11.437 -7.237 7.183 1.00 86.75 203 LYS A C 1
ATOM 1597 O O . LYS A 1 203 ? 11.597 -6.617 6.134 1.00 86.75 203 LYS A O 1
ATOM 1602 N N . LEU A 1 204 ? 10.237 -7.512 7.676 1.00 82.50 204 LEU A N 1
ATOM 1603 C CA . LEU A 1 204 ? 9.010 -7.042 7.047 1.00 82.50 204 LEU A CA 1
ATOM 1604 C C . LEU A 1 204 ? 8.932 -5.514 6.992 1.00 82.50 204 LEU A C 1
ATOM 1606 O O . LEU A 1 204 ? 8.474 -4.956 5.994 1.00 82.50 204 LEU A O 1
ATOM 1610 N N . ILE A 1 205 ? 9.391 -4.843 8.046 1.00 78.25 205 ILE A N 1
ATOM 1611 C CA . ILE A 1 205 ? 9.402 -3.383 8.118 1.00 78.25 205 ILE A CA 1
ATOM 1612 C C . ILE A 1 205 ? 10.478 -2.811 7.214 1.00 78.25 205 ILE A C 1
ATOM 1614 O O . ILE A 1 205 ? 10.146 -1.974 6.383 1.00 78.25 205 ILE A O 1
ATOM 1618 N N . GLU A 1 206 ? 11.720 -3.298 7.302 1.00 82.56 206 GLU A N 1
ATOM 1619 C CA . GLU A 1 206 ? 12.804 -2.877 6.405 1.00 82.56 206 GLU A CA 1
ATOM 1620 C C . GLU A 1 206 ? 12.368 -2.940 4.934 1.00 82.56 206 GLU A C 1
ATOM 1622 O O . GLU A 1 206 ? 12.623 -2.013 4.165 1.00 82.56 206 GLU A O 1
ATOM 1627 N N . GLU A 1 207 ? 11.695 -4.022 4.539 1.00 84.00 207 GLU A N 1
ATOM 1628 C CA . GLU A 1 207 ? 11.244 -4.201 3.162 1.00 84.00 207 GLU A CA 1
ATOM 1629 C C . GLU A 1 207 ? 10.086 -3.270 2.798 1.00 84.00 207 GLU A C 1
ATOM 1631 O O . GLU A 1 207 ? 10.110 -2.614 1.757 1.00 84.00 207 GLU A O 1
ATOM 1636 N N . SER A 1 208 ? 9.103 -3.135 3.684 1.00 79.44 208 SER A N 1
ATOM 1637 C CA . SER A 1 208 ? 7.946 -2.269 3.448 1.00 79.44 208 SER A CA 1
ATOM 1638 C C . SER A 1 208 ? 8.307 -0.783 3.446 1.00 79.44 208 SER A C 1
ATOM 1640 O O . SER A 1 208 ? 7.747 -0.001 2.677 1.00 79.44 208 SER A O 1
ATOM 1642 N N . MET A 1 209 ? 9.277 -0.383 4.267 1.00 78.50 209 MET A N 1
ATOM 1643 C CA . MET A 1 209 ? 9.802 0.976 4.298 1.00 78.50 209 MET A CA 1
ATOM 1644 C C . MET A 1 209 ? 10.430 1.381 2.972 1.00 78.50 209 MET A C 1
ATOM 1646 O O . MET A 1 209 ? 10.233 2.511 2.535 1.00 78.50 209 MET A O 1
ATOM 1650 N N . LYS A 1 210 ? 11.182 0.488 2.314 1.00 80.31 210 LYS A N 1
ATOM 1651 C CA . LYS A 1 210 ? 11.790 0.809 1.013 1.00 80.31 210 LYS A CA 1
ATOM 1652 C C . LYS A 1 210 ? 10.726 1.244 0.010 1.00 80.31 210 LYS A C 1
ATOM 1654 O O . LYS A 1 210 ? 10.943 2.211 -0.716 1.00 80.31 210 LYS A O 1
ATOM 1659 N N . GLU A 1 211 ? 9.577 0.572 0.007 1.00 81.50 211 GLU A N 1
ATOM 1660 C CA . GLU A 1 211 ? 8.494 0.876 -0.925 1.00 81.50 211 GLU A CA 1
ATOM 1661 C C . GLU A 1 211 ? 7.792 2.200 -0.599 1.00 81.50 211 GLU A C 1
ATOM 1663 O O . GLU A 1 211 ? 7.589 3.046 -1.473 1.00 81.50 211 GLU A O 1
ATOM 1668 N N . TRP A 1 212 ? 7.438 2.417 0.666 1.00 83.38 212 TRP A N 1
ATOM 1669 C CA . TRP A 1 212 ? 6.665 3.592 1.064 1.00 83.38 212 TRP A CA 1
ATOM 1670 C C . TRP A 1 212 ? 7.509 4.859 1.206 1.00 83.38 212 TRP A C 1
ATOM 1672 O O . TRP A 1 212 ? 7.092 5.923 0.744 1.00 83.38 212 TRP A O 1
ATOM 1682 N N . SER A 1 213 ? 8.702 4.771 1.799 1.00 81.38 213 SER A N 1
ATOM 1683 C CA . SER A 1 213 ? 9.545 5.940 2.063 1.00 81.38 213 SER A CA 1
ATOM 1684 C C . SER A 1 213 ? 9.983 6.621 0.771 1.00 81.38 213 SER A C 1
ATOM 1686 O O . SER A 1 213 ? 9.936 7.846 0.687 1.00 81.38 213 SER A O 1
ATOM 1688 N N . LEU A 1 214 ? 10.332 5.858 -0.272 1.00 78.25 214 LEU A N 1
ATOM 1689 C CA . LEU A 1 214 ? 10.713 6.429 -1.570 1.00 78.25 214 LEU A CA 1
ATOM 1690 C C . LEU A 1 214 ? 9.548 7.182 -2.229 1.00 78.25 214 LEU A C 1
ATOM 1692 O O . LEU A 1 214 ? 9.719 8.320 -2.676 1.00 78.25 214 LEU A O 1
ATOM 1696 N N . GLY A 1 215 ? 8.356 6.579 -2.242 1.00 80.31 215 GLY A N 1
ATOM 1697 C CA . GLY A 1 215 ? 7.161 7.199 -2.811 1.00 80.31 215 GLY A CA 1
ATOM 1698 C C . GLY A 1 215 ? 6.731 8.459 -2.056 1.00 80.31 215 GLY A C 1
ATOM 1699 O O . GLY A 1 215 ? 6.407 9.473 -2.680 1.00 80.31 215 GLY A O 1
ATOM 1700 N N . LEU A 1 216 ? 6.766 8.422 -0.720 1.00 87.62 216 LEU A N 1
ATOM 1701 C CA . LEU A 1 216 ? 6.280 9.499 0.147 1.00 87.62 216 LEU A CA 1
ATOM 1702 C C . LEU A 1 216 ? 7.291 10.626 0.375 1.00 87.62 216 LEU A C 1
ATOM 1704 O O . LEU A 1 216 ? 6.868 11.760 0.598 1.00 87.62 216 LEU A O 1
ATOM 1708 N N . ALA A 1 217 ? 8.600 10.370 0.290 1.00 85.12 217 ALA A N 1
ATOM 1709 C CA . ALA A 1 217 ? 9.630 11.379 0.561 1.00 85.12 217 ALA A CA 1
ATOM 1710 C C . ALA A 1 217 ? 9.517 12.613 -0.344 1.00 85.12 217 ALA A C 1
ATOM 1712 O O . ALA A 1 217 ? 9.818 13.728 0.076 1.00 85.12 217 ALA A O 1
ATOM 1713 N N . SER A 1 218 ? 9.051 12.430 -1.584 1.00 79.12 218 SER A N 1
ATOM 1714 C CA . SER A 1 218 ? 8.858 13.536 -2.531 1.00 79.12 218 SER A CA 1
ATOM 1715 C C . SER A 1 218 ? 7.475 14.197 -2.460 1.00 79.12 218 SER A C 1
ATOM 1717 O O . SER A 1 218 ? 7.192 15.097 -3.253 1.00 79.12 218 SER A O 1
ATOM 1719 N N . MET A 1 219 ? 6.611 13.769 -1.532 1.00 88.31 219 MET A N 1
ATOM 1720 C CA . MET A 1 219 ? 5.231 14.244 -1.428 1.00 88.31 219 MET A CA 1
ATOM 1721 C C . MET A 1 219 ? 5.095 15.430 -0.458 1.00 88.31 219 MET A C 1
ATOM 1723 O O . MET A 1 219 ? 5.681 15.425 0.629 1.00 88.31 219 MET A O 1
ATOM 1727 N N . PRO A 1 220 ? 4.268 16.442 -0.792 1.00 89.56 220 PRO A N 1
ATOM 1728 C CA . PRO A 1 220 ? 3.925 17.515 0.136 1.00 89.56 220 PRO A CA 1
ATOM 1729 C C . PRO A 1 220 ? 3.289 16.989 1.429 1.00 89.56 220 PRO A C 1
ATOM 1731 O O . PRO A 1 220 ? 2.635 15.946 1.429 1.00 89.56 220 PRO A O 1
ATOM 1734 N N . LEU A 1 221 ? 3.402 17.761 2.515 1.00 91.25 221 LEU A N 1
ATOM 1735 C CA . LEU A 1 221 ? 2.839 17.411 3.827 1.00 91.25 221 LEU A CA 1
ATOM 1736 C C . LEU A 1 221 ? 1.353 17.028 3.753 1.00 91.25 221 LEU A C 1
ATOM 1738 O O . LEU A 1 221 ? 0.963 15.979 4.245 1.00 91.25 221 LEU A O 1
ATOM 1742 N N . ALA A 1 222 ? 0.545 17.828 3.053 1.00 89.25 222 ALA A N 1
ATOM 1743 C CA . ALA A 1 222 ? -0.886 17.569 2.893 1.00 89.25 222 ALA A CA 1
ATOM 1744 C C . ALA A 1 222 ? -1.188 16.228 2.198 1.00 89.25 222 ALA A C 1
ATOM 1746 O O . ALA A 1 222 ? -2.190 15.592 2.507 1.00 89.25 222 ALA A O 1
ATOM 1747 N N . GLN A 1 223 ? -0.328 15.777 1.277 1.00 89.94 223 GLN A N 1
ATOM 1748 C CA . GLN A 1 223 ? -0.498 14.472 0.636 1.00 89.94 223 GLN A CA 1
ATOM 1749 C C . GLN A 1 223 ? -0.079 13.329 1.562 1.00 89.94 223 GLN A C 1
ATOM 1751 O O . GLN A 1 223 ? -0.748 12.303 1.573 1.00 89.94 223 GLN A O 1
ATOM 1756 N N . ARG A 1 224 ? 0.981 13.504 2.364 1.00 91.69 224 ARG A N 1
ATOM 1757 C CA . ARG A 1 224 ? 1.380 12.516 3.382 1.00 91.69 224 ARG A CA 1
ATOM 1758 C C . ARG A 1 224 ? 0.306 12.348 4.456 1.00 91.69 224 ARG A C 1
ATOM 1760 O O . ARG A 1 224 ? -0.059 11.221 4.759 1.00 91.69 224 ARG A O 1
ATOM 1767 N N . LEU A 1 225 ? -0.269 13.449 4.937 1.00 91.00 225 LEU A N 1
ATOM 1768 C CA . LEU A 1 225 ? -1.413 13.422 5.853 1.00 91.00 225 LEU A CA 1
ATOM 1769 C C . LEU A 1 225 ? -2.622 12.718 5.231 1.00 91.00 225 LEU A C 1
ATOM 1771 O O . LEU A 1 225 ? -3.218 11.856 5.860 1.00 91.00 225 LEU A O 1
ATOM 1775 N N . ALA A 1 226 ? -2.928 12.991 3.962 1.00 90.19 226 ALA A N 1
ATOM 1776 C CA . ALA A 1 226 ? -4.010 12.284 3.287 1.00 90.19 226 ALA A CA 1
ATOM 1777 C C . ALA A 1 226 ? -3.744 10.779 3.126 1.00 90.19 226 ALA A C 1
ATOM 1779 O O . ALA A 1 226 ? -4.690 10.002 3.152 1.00 90.19 226 ALA A O 1
ATOM 1780 N N . VAL A 1 227 ? -2.484 10.355 2.961 1.00 91.75 227 VAL A N 1
ATOM 1781 C CA . VAL A 1 227 ? -2.108 8.931 2.979 1.00 91.75 227 VAL A CA 1
ATOM 1782 C C . VAL A 1 227 ? -2.277 8.343 4.377 1.00 91.75 227 VAL A C 1
ATOM 1784 O O . VAL A 1 227 ? -2.801 7.239 4.495 1.00 91.75 227 VAL A O 1
ATOM 1787 N N . LEU A 1 228 ? -1.901 9.078 5.426 1.00 92.00 228 LEU A N 1
ATOM 1788 C CA . LEU A 1 228 ? -2.146 8.673 6.809 1.00 92.00 228 LEU A CA 1
ATOM 1789 C C . LEU A 1 228 ? -3.648 8.509 7.094 1.00 92.00 228 LEU A C 1
ATOM 1791 O O . LEU A 1 228 ? -4.048 7.528 7.718 1.00 92.00 228 LEU A O 1
ATOM 1795 N N . ASP A 1 229 ? -4.496 9.386 6.557 1.00 90.50 229 ASP A N 1
ATOM 1796 C CA . ASP A 1 229 ? -5.952 9.262 6.675 1.00 90.50 229 ASP A CA 1
ATOM 1797 C C . ASP A 1 229 ? -6.485 7.973 6.021 1.00 90.50 229 ASP A C 1
ATOM 1799 O O . ASP A 1 229 ? -7.420 7.359 6.538 1.00 90.50 229 ASP A O 1
ATOM 1803 N N . LEU A 1 230 ? -5.860 7.491 4.932 1.00 91.69 230 LEU A N 1
ATOM 1804 C CA . LEU A 1 230 ? -6.211 6.200 4.316 1.00 91.69 230 LEU A CA 1
ATOM 1805 C C . LEU A 1 230 ? -5.942 5.009 5.243 1.00 91.69 230 LEU A C 1
ATOM 1807 O O . LEU A 1 230 ? -6.520 3.939 5.036 1.00 91.69 230 LEU A O 1
ATOM 1811 N N . ALA A 1 231 ? -5.079 5.166 6.250 1.00 91.62 231 ALA A N 1
ATOM 1812 C CA . ALA A 1 231 ? -4.846 4.135 7.248 1.00 91.62 231 ALA A CA 1
ATOM 1813 C C . ALA A 1 231 ? -6.012 3.991 8.238 1.00 91.62 231 ALA A C 1
ATOM 1815 O O . ALA A 1 231 ? -6.024 3.033 9.000 1.00 91.62 231 ALA A O 1
ATOM 1816 N N . SER A 1 232 ? -6.995 4.895 8.244 1.00 87.50 232 SER A N 1
ATOM 1817 C CA . SER A 1 232 ? -8.122 4.878 9.185 1.00 87.50 232 SER A CA 1
ATOM 1818 C C . SER A 1 232 ? -9.434 4.631 8.443 1.00 87.50 232 SER A C 1
ATOM 1820 O O . SER A 1 232 ? -9.803 5.394 7.557 1.00 87.50 232 SER A O 1
ATOM 1822 N N . VAL A 1 233 ? -10.156 3.562 8.791 1.00 86.50 233 VAL A N 1
ATOM 1823 C CA . VAL A 1 233 ? -11.377 3.135 8.074 1.00 86.50 233 VAL A CA 1
ATOM 1824 C C . VAL A 1 233 ? -12.528 4.126 8.265 1.00 86.50 233 VAL A C 1
ATOM 1826 O O . VAL A 1 233 ? -13.353 4.315 7.378 1.00 86.50 233 VAL A O 1
ATOM 1829 N N . GLU A 1 234 ? -12.572 4.768 9.424 1.00 80.62 234 GLU A N 1
ATOM 1830 C CA . GLU A 1 234 ? -13.607 5.700 9.859 1.00 80.62 234 GLU A CA 1
ATOM 1831 C C . GLU A 1 234 ? -13.381 7.148 9.403 1.00 80.62 234 GLU A C 1
ATOM 1833 O O . GLU A 1 234 ? -14.322 7.940 9.359 1.00 80.62 234 GLU A O 1
ATOM 1838 N N . VAL A 1 235 ? -12.131 7.497 9.087 1.00 80.31 235 VAL A N 1
ATOM 1839 C CA . VAL A 1 235 ? -11.765 8.811 8.542 1.00 80.31 235 VAL A CA 1
ATOM 1840 C C . VAL A 1 235 ? -11.700 8.716 7.026 1.00 80.31 235 VAL A C 1
ATOM 1842 O O . VAL A 1 235 ? -12.384 9.462 6.332 1.00 80.31 235 VAL A O 1
ATOM 1845 N N . GLY A 1 236 ? -10.899 7.773 6.523 1.00 82.50 236 GLY A N 1
ATOM 1846 C CA . GLY A 1 236 ? -10.587 7.606 5.114 1.00 82.50 236 GLY A CA 1
ATOM 1847 C C . GLY A 1 236 ? -10.126 8.901 4.442 1.00 82.50 236 GLY A C 1
ATOM 1848 O O . GLY A 1 236 ? -9.915 9.940 5.059 1.00 82.50 236 GLY A O 1
ATOM 1849 N N . SER A 1 237 ? -10.002 8.871 3.121 1.00 83.88 237 SER A N 1
ATOM 1850 C CA . SER A 1 237 ? -9.708 10.071 2.343 1.00 83.88 237 SER A CA 1
ATOM 1851 C C . SER A 1 237 ? -10.525 10.121 1.063 1.00 83.88 237 SER A C 1
ATOM 1853 O O . SER A 1 237 ? -10.780 9.106 0.409 1.00 83.88 237 SER A O 1
ATOM 1855 N N . ARG A 1 238 ? -10.946 11.325 0.668 1.00 81.25 238 ARG A N 1
ATOM 1856 C CA . ARG A 1 238 ? -11.520 11.549 -0.662 1.00 81.25 238 ARG A CA 1
ATOM 1857 C C . ARG A 1 238 ? -10.381 11.720 -1.650 1.00 81.25 238 ARG A C 1
ATOM 1859 O O . ARG A 1 238 ? -9.929 12.832 -1.899 1.00 81.25 238 ARG A O 1
ATOM 1866 N N . ILE A 1 239 ? -9.956 10.610 -2.230 1.00 73.50 239 ILE A N 1
ATOM 1867 C CA . ILE A 1 239 ? -8.822 10.530 -3.163 1.00 73.50 239 ILE A CA 1
ATOM 1868 C C . ILE A 1 239 ? -9.016 11.388 -4.416 1.00 73.50 239 ILE A C 1
ATOM 1870 O O . ILE A 1 239 ? -8.040 11.809 -5.030 1.00 73.50 239 ILE A O 1
ATOM 1874 N N . ASP A 1 240 ? -10.267 11.673 -4.771 1.00 68.25 240 ASP A N 1
ATOM 1875 C CA . ASP A 1 240 ? -10.602 12.555 -5.888 1.00 68.25 240 ASP A CA 1
ATOM 1876 C C . ASP A 1 240 ? -10.568 14.047 -5.503 1.00 68.25 240 ASP A C 1
ATOM 1878 O O . ASP A 1 240 ? -10.385 14.895 -6.373 1.00 68.25 240 ASP A O 1
ATOM 1882 N N . ASN A 1 241 ? -10.713 14.375 -4.210 1.00 62.28 241 ASN A N 1
ATOM 1883 C CA . ASN A 1 241 ? -10.721 15.754 -3.702 1.00 62.28 241 ASN A CA 1
ATOM 1884 C C . ASN A 1 241 ? -9.359 16.194 -3.160 1.00 62.28 241 ASN A C 1
ATOM 1886 O O . ASN A 1 241 ? -8.992 17.362 -3.290 1.00 62.28 241 ASN A O 1
ATOM 1890 N N . VAL A 1 242 ? -8.616 15.288 -2.525 1.00 61.84 242 VAL A N 1
ATOM 1891 C CA . VAL A 1 242 ? -7.217 15.539 -2.200 1.00 61.84 242 VAL A CA 1
ATOM 1892 C C . VAL A 1 242 ? -6.457 15.436 -3.510 1.00 61.84 242 VAL A C 1
ATOM 1894 O O . VAL A 1 242 ? -6.529 14.414 -4.184 1.00 61.84 242 VAL A O 1
ATOM 1897 N N . ALA A 1 243 ? -5.707 16.477 -3.868 1.00 68.44 243 ALA A N 1
ATOM 1898 C CA . ALA A 1 243 ? -4.790 16.451 -5.002 1.00 68.44 243 ALA A CA 1
ATOM 1899 C C . ALA A 1 243 ? -3.592 15.516 -4.723 1.00 68.44 243 ALA A C 1
ATOM 1901 O O . ALA A 1 243 ? -2.441 15.954 -4.723 1.00 68.44 243 ALA A O 1
ATOM 1902 N N . LEU A 1 244 ? -3.860 14.237 -4.431 1.00 84.00 244 LEU A N 1
ATOM 1903 C CA . LEU A 1 244 ? -2.867 13.178 -4.356 1.00 84.00 244 LEU A CA 1
ATOM 1904 C C . LEU A 1 244 ? -2.166 13.099 -5.706 1.00 84.00 244 LEU A C 1
ATOM 1906 O O . LEU A 1 244 ? -2.795 13.165 -6.766 1.00 84.00 244 LEU A O 1
ATOM 1910 N N . HIS A 1 245 ? -0.847 12.951 -5.667 1.00 88.06 245 HIS A N 1
ATOM 1911 C CA . HIS A 1 245 ? -0.057 12.784 -6.870 1.00 88.06 245 HIS A CA 1
ATOM 1912 C C . HIS A 1 245 ? -0.612 11.624 -7.707 1.00 88.06 245 HIS A C 1
ATOM 1914 O O . HIS A 1 245 ? -0.852 10.534 -7.185 1.00 88.06 245 HIS A O 1
ATOM 1920 N N . ALA A 1 246 ? -0.799 11.839 -9.013 1.00 88.12 246 ALA A N 1
ATOM 1921 C CA . ALA A 1 246 ? -1.480 10.879 -9.884 1.00 88.12 246 ALA A CA 1
ATOM 1922 C C . ALA A 1 246 ? -0.844 9.480 -9.837 1.00 88.12 246 ALA A C 1
ATOM 1924 O O . ALA A 1 246 ? -1.558 8.483 -9.795 1.00 88.12 246 ALA A O 1
ATOM 1925 N N . GLY A 1 247 ? 0.490 9.414 -9.766 1.00 88.94 247 GLY A N 1
ATOM 1926 C CA . GLY A 1 247 ? 1.213 8.152 -9.612 1.00 88.94 247 GLY A CA 1
ATOM 1927 C C . GLY A 1 247 ? 0.905 7.447 -8.291 1.00 88.94 247 GLY A C 1
ATOM 1928 O O . GLY A 1 247 ? 0.601 6.259 -8.284 1.00 88.94 247 GLY A O 1
ATOM 1929 N N . LEU A 1 248 ? 0.891 8.186 -7.180 1.00 88.06 248 LEU A N 1
ATOM 1930 C CA . LEU A 1 248 ? 0.567 7.612 -5.876 1.00 88.06 248 LEU A CA 1
ATOM 1931 C C . LEU A 1 248 ? -0.882 7.112 -5.851 1.00 88.06 248 LEU A C 1
ATOM 1933 O O . LEU A 1 248 ? -1.155 6.020 -5.370 1.00 88.06 248 LEU A O 1
ATOM 1937 N N . ARG A 1 249 ? -1.808 7.852 -6.469 1.00 88.50 249 ARG A N 1
ATOM 1938 C CA . ARG A 1 249 ? -3.190 7.399 -6.647 1.00 88.50 249 ARG A CA 1
ATOM 1939 C C . ARG A 1 249 ? -3.274 6.090 -7.442 1.00 88.50 249 ARG A C 1
ATOM 1941 O O . ARG A 1 249 ? -3.973 5.182 -7.007 1.00 88.50 249 ARG A O 1
ATOM 1948 N N . CYS A 1 250 ? -2.571 5.974 -8.572 1.00 88.12 250 CYS A N 1
ATOM 1949 C CA . CYS A 1 250 ? -2.534 4.743 -9.372 1.00 88.12 250 CYS A CA 1
ATOM 1950 C C . CYS A 1 250 ? -1.957 3.554 -8.595 1.00 88.12 250 CYS A C 1
ATOM 1952 O O . CYS A 1 250 ? -2.480 2.450 -8.719 1.00 88.12 250 CYS A O 1
ATOM 1954 N N . PHE A 1 251 ? -0.926 3.790 -7.781 1.00 87.75 251 PHE A N 1
ATOM 1955 C CA . PHE A 1 251 ? -0.349 2.778 -6.901 1.00 87.75 251 PHE A CA 1
ATOM 1956 C C . PHE A 1 251 ? -1.349 2.300 -5.843 1.00 87.75 251 PHE A C 1
ATOM 1958 O O . PHE A 1 251 ? -1.512 1.102 -5.654 1.00 87.75 251 PHE A O 1
ATOM 1965 N N . LEU A 1 252 ? -2.052 3.220 -5.181 1.00 88.31 252 LEU A N 1
ATOM 1966 C CA . LEU A 1 252 ? -2.919 2.884 -4.052 1.00 88.31 252 LEU A CA 1
ATOM 1967 C C . LEU A 1 252 ? -4.270 2.300 -4.480 1.00 88.31 252 LEU A C 1
ATOM 1969 O O . LEU A 1 252 ? -4.801 1.437 -3.785 1.00 88.31 252 LEU A O 1
ATOM 1973 N N . MET A 1 253 ? -4.846 2.765 -5.598 1.00 87.88 253 MET A N 1
ATOM 1974 C CA . MET A 1 253 ? -6.219 2.446 -6.038 1.00 87.88 253 MET A CA 1
ATOM 1975 C C . MET A 1 253 ? -6.586 0.951 -5.996 1.00 87.88 253 MET A C 1
ATOM 1977 O O . MET A 1 253 ? -7.670 0.640 -5.503 1.00 87.88 253 MET A O 1
ATOM 1981 N N . PRO A 1 254 ? -5.723 0.009 -6.424 1.00 87.06 254 PRO A N 1
ATOM 1982 C CA . PRO A 1 254 ? -6.026 -1.423 -6.372 1.00 87.06 254 PRO A CA 1
ATOM 1983 C C . PRO A 1 254 ? -6.119 -2.010 -4.954 1.00 87.06 254 PRO A C 1
ATOM 1985 O O . PRO A 1 254 ? -6.570 -3.147 -4.791 1.00 87.06 254 PRO A O 1
ATOM 1988 N N . HIS A 1 255 ? -5.664 -1.271 -3.940 1.00 86.62 255 HIS A N 1
ATOM 1989 C CA . HIS A 1 255 ? -5.516 -1.712 -2.550 1.00 86.62 255 HIS A CA 1
ATOM 1990 C C . HIS A 1 255 ? -6.480 -1.007 -1.590 1.00 86.62 255 HIS A C 1
ATOM 1992 O O . HIS A 1 255 ? -6.340 -1.137 -0.372 1.00 86.62 255 HIS A O 1
ATOM 1998 N N . MET A 1 256 ? -7.456 -0.270 -2.121 1.00 89.56 256 MET A N 1
ATOM 1999 C CA . MET A 1 256 ? -8.393 0.509 -1.320 1.00 89.56 256 MET A CA 1
ATOM 2000 C C . MET A 1 256 ? -9.828 0.036 -1.480 1.00 89.56 256 MET A C 1
ATOM 2002 O O . MET A 1 256 ? -10.246 -0.365 -2.564 1.00 89.56 256 MET A O 1
ATOM 2006 N N . ASP A 1 257 ? -10.571 0.150 -0.386 1.00 89.69 257 ASP A N 1
ATOM 2007 C CA . ASP A 1 257 ? -12.020 0.005 -0.337 1.00 89.69 257 ASP A CA 1
ATOM 2008 C C . ASP A 1 257 ? -12.665 1.365 -0.057 1.00 89.69 257 ASP A C 1
ATOM 2010 O O . ASP A 1 257 ? -11.981 2.340 0.269 1.00 89.69 257 ASP A O 1
ATOM 2014 N N . LYS A 1 258 ? -13.992 1.437 -0.200 1.00 89.56 258 LYS A N 1
ATOM 2015 C CA . LYS A 1 258 ? -14.771 2.644 0.086 1.00 89.56 258 LYS A CA 1
ATOM 2016 C C . LYS A 1 258 ? -15.683 2.460 1.293 1.00 89.56 258 LYS A C 1
ATOM 2018 O O . LYS A 1 258 ? -16.287 1.404 1.479 1.00 89.56 258 LYS A O 1
ATOM 2023 N N . THR A 1 259 ? -15.807 3.515 2.087 1.00 86.25 259 THR A N 1
ATOM 2024 C CA . THR A 1 259 ? -16.838 3.663 3.114 1.00 86.25 259 THR A CA 1
ATOM 2025 C C . THR A 1 259 ? -18.198 3.948 2.469 1.00 86.25 259 THR A C 1
ATOM 2027 O O . THR A 1 259 ? -18.283 4.279 1.280 1.00 86.25 259 THR A O 1
ATOM 2030 N N . ALA A 1 260 ? -19.277 3.872 3.253 1.00 82.38 260 ALA A N 1
ATOM 2031 C CA . ALA A 1 260 ? -20.627 4.190 2.779 1.00 82.38 260 ALA A CA 1
ATOM 2032 C C . ALA A 1 260 ? -20.755 5.643 2.281 1.00 82.38 260 ALA A C 1
ATOM 2034 O O . ALA A 1 260 ? -21.528 5.931 1.370 1.00 82.38 260 ALA A O 1
ATOM 2035 N N . ASN A 1 261 ? -19.946 6.553 2.829 1.00 79.06 261 ASN A N 1
ATOM 2036 C CA . ASN A 1 261 ? -19.923 7.969 2.462 1.00 79.06 261 ASN A CA 1
ATOM 2037 C C . ASN A 1 261 ? -18.993 8.289 1.260 1.00 79.06 261 ASN A C 1
ATOM 2039 O O . ASN A 1 261 ? -18.840 9.454 0.877 1.00 79.06 261 ASN A O 1
ATOM 2043 N N . GLY A 1 262 ? -18.361 7.264 0.672 1.00 85.62 262 GLY A N 1
ATOM 2044 C CA . GLY A 1 262 ? -17.495 7.371 -0.503 1.00 85.62 262 GLY A CA 1
ATOM 2045 C C . GLY A 1 262 ? -16.026 7.711 -0.220 1.00 85.62 262 GLY A C 1
ATOM 2046 O O . GLY A 1 262 ? -15.258 7.859 -1.175 1.00 85.62 262 GLY A O 1
ATOM 2047 N N . GLN A 1 263 ? -15.608 7.827 1.044 1.00 87.69 263 GLN A N 1
ATOM 2048 C CA . GLN A 1 263 ? -14.192 7.934 1.414 1.00 87.69 263 GLN A CA 1
ATOM 2049 C C . GLN A 1 263 ? -13.470 6.615 1.165 1.00 87.69 263 GLN A C 1
ATOM 2051 O O . GLN A 1 263 ? -14.036 5.542 1.327 1.00 87.69 263 GLN A O 1
ATOM 2056 N N . SER A 1 264 ? -12.214 6.693 0.745 1.00 90.94 264 SER A N 1
ATOM 2057 C CA . SER A 1 264 ? -11.378 5.521 0.497 1.00 90.94 264 SER A CA 1
ATOM 2058 C C . SER A 1 264 ? -10.484 5.229 1.697 1.00 90.94 264 SER A C 1
ATOM 2060 O O . SER A 1 264 ? -10.050 6.158 2.372 1.00 90.94 264 SER A O 1
ATOM 2062 N N . TYR A 1 265 ? -10.178 3.961 1.940 1.00 91.12 265 TYR A N 1
ATOM 2063 C CA . TYR A 1 265 ? -9.237 3.522 2.972 1.00 91.12 265 TYR A CA 1
ATOM 2064 C C . TYR A 1 265 ? -8.466 2.287 2.492 1.00 91.12 265 TYR A C 1
ATOM 2066 O O . TYR A 1 265 ? -8.931 1.560 1.612 1.00 91.12 265 TYR A O 1
ATOM 2074 N N . LEU A 1 266 ? -7.283 2.034 3.053 1.00 91.12 266 LEU A N 1
ATOM 2075 C CA . LEU A 1 266 ? -6.479 0.851 2.732 1.00 91.12 266 LEU A CA 1
ATOM 2076 C C . LEU A 1 266 ? -7.162 -0.409 3.267 1.00 91.12 266 LEU A C 1
ATOM 2078 O O . LEU A 1 266 ? -7.413 -0.521 4.468 1.00 91.12 266 LEU A O 1
ATOM 2082 N N . ARG A 1 267 ? -7.430 -1.385 2.393 1.00 87.69 267 ARG A N 1
ATOM 2083 C CA . ARG A 1 267 ? -8.151 -2.617 2.766 1.00 87.69 267 ARG A CA 1
ATOM 2084 C C . ARG A 1 267 ? -7.342 -3.534 3.687 1.00 87.69 267 ARG A C 1
ATOM 2086 O O . ARG A 1 267 ? -7.908 -4.204 4.548 1.00 87.69 267 ARG A O 1
ATOM 2093 N N . ASP A 1 268 ? -6.022 -3.552 3.513 1.00 85.56 268 ASP A N 1
ATOM 2094 C CA . ASP A 1 268 ? -5.116 -4.473 4.198 1.00 85.56 268 ASP A CA 1
ATOM 2095 C C . ASP A 1 268 ? -4.678 -3.899 5.566 1.00 85.56 268 ASP A C 1
ATOM 2097 O O . ASP A 1 268 ? -4.075 -2.820 5.588 1.00 85.56 268 ASP A O 1
ATOM 2101 N N . PRO A 1 269 ? -4.951 -4.587 6.697 1.00 84.69 269 PRO A N 1
ATOM 2102 C CA . PRO A 1 269 ? -4.526 -4.147 8.033 1.00 84.69 269 PRO A CA 1
ATOM 2103 C C . PRO A 1 269 ? -3.020 -3.935 8.147 1.00 84.69 269 PRO A C 1
ATOM 2105 O O . PRO A 1 269 ? -2.577 -3.006 8.819 1.00 84.69 269 PRO A O 1
ATOM 2108 N N . TYR A 1 270 ? -2.230 -4.759 7.460 1.00 83.38 270 TYR A N 1
ATOM 2109 C CA . TYR A 1 270 ? -0.781 -4.646 7.475 1.00 83.38 270 TYR A CA 1
ATOM 2110 C C . TYR A 1 270 ? -0.327 -3.317 6.856 1.00 83.38 270 TYR A C 1
ATOM 2112 O O . TYR A 1 270 ? 0.473 -2.595 7.447 1.00 83.38 270 TYR A O 1
ATOM 2120 N N . GLN A 1 271 ? -0.907 -2.936 5.712 1.00 86.00 271 GLN A N 1
ATOM 2121 C CA . GLN A 1 271 ? -0.599 -1.668 5.038 1.00 86.00 271 GLN A CA 1
ATOM 2122 C C . GLN A 1 271 ? -1.056 -0.453 5.851 1.00 86.00 271 GLN A C 1
ATOM 2124 O O . GLN A 1 271 ? -0.325 0.532 5.933 1.00 86.00 271 GLN A O 1
ATOM 2129 N N . ARG A 1 272 ? -2.233 -0.521 6.494 1.00 89.31 272 ARG A N 1
ATOM 2130 C CA . ARG A 1 272 ? -2.697 0.544 7.400 1.00 89.31 272 ARG A CA 1
ATOM 2131 C C . ARG A 1 272 ? -1.687 0.793 8.513 1.00 89.31 272 ARG A C 1
ATOM 2133 O O . ARG A 1 272 ? -1.304 1.937 8.751 1.00 89.31 272 ARG A O 1
ATOM 2140 N N . GLN A 1 273 ? -1.224 -0.271 9.164 1.00 87.06 273 GLN A N 1
ATOM 2141 C CA . GLN A 1 273 ? -0.299 -0.121 10.277 1.00 87.06 273 GLN A CA 1
ATOM 2142 C C . GLN A 1 273 ? 1.090 0.344 9.836 1.00 87.06 273 GLN A C 1
ATOM 2144 O O . GLN A 1 273 ? 1.675 1.187 10.507 1.00 87.06 273 GLN A O 1
ATOM 2149 N N . LEU A 1 274 ? 1.589 -0.118 8.688 1.00 86.25 274 LEU A N 1
ATOM 2150 C CA . LEU A 1 274 ? 2.832 0.403 8.116 1.00 86.25 274 LEU A CA 1
ATOM 2151 C C . LEU A 1 274 ? 2.772 1.911 7.880 1.00 86.25 274 LEU A C 1
ATOM 2153 O O . LEU A 1 274 ? 3.698 2.624 8.248 1.00 86.25 274 LEU A O 1
ATOM 2157 N N . VAL A 1 275 ? 1.676 2.410 7.306 1.00 89.75 275 VAL A N 1
ATOM 2158 C CA . VAL A 1 275 ? 1.504 3.849 7.081 1.00 89.75 275 VAL A CA 1
ATOM 2159 C C . VAL A 1 275 ? 1.507 4.621 8.404 1.00 89.75 275 VAL A C 1
ATOM 2161 O O . VAL A 1 275 ? 2.169 5.652 8.488 1.00 89.75 275 VAL A O 1
ATOM 2164 N N . ARG A 1 276 ? 0.842 4.111 9.452 1.00 88.38 276 ARG A N 1
ATOM 2165 C CA . ARG A 1 276 ? 0.865 4.730 10.793 1.00 88.38 276 ARG A CA 1
ATOM 2166 C C . ARG A 1 276 ? 2.247 4.711 11.446 1.00 88.38 276 ARG A C 1
ATOM 2168 O O . ARG A 1 276 ? 2.572 5.621 12.194 1.00 88.38 276 ARG A O 1
ATOM 2175 N N . LEU A 1 277 ? 3.047 3.681 11.184 1.00 85.06 277 LEU A N 1
ATOM 2176 C CA . LEU A 1 277 ? 4.424 3.601 11.675 1.00 85.06 277 LEU A CA 1
ATOM 2177 C C . LEU A 1 277 ? 5.367 4.535 10.913 1.00 85.06 277 LEU A C 1
ATOM 2179 O O . LEU A 1 277 ? 6.358 4.988 11.472 1.00 85.06 277 LEU A O 1
ATOM 2183 N N . LEU A 1 278 ? 5.092 4.793 9.636 1.00 87.25 278 LEU A N 1
ATOM 2184 C CA . LEU A 1 278 ? 5.950 5.591 8.762 1.00 87.25 278 LEU A CA 1
ATOM 2185 C C . LEU A 1 278 ? 5.675 7.090 8.834 1.00 87.25 278 LEU A C 1
ATOM 2187 O O . LEU A 1 278 ? 6.572 7.874 8.528 1.00 87.25 278 LEU A O 1
ATOM 2191 N N . ILE A 1 279 ? 4.446 7.484 9.166 1.00 89.50 279 ILE A N 1
ATOM 2192 C CA . ILE A 1 279 ? 3.998 8.874 9.149 1.00 89.50 279 ILE A CA 1
ATOM 2193 C C . ILE A 1 279 ? 3.543 9.264 10.555 1.00 89.50 279 ILE A C 1
ATOM 2195 O O . ILE A 1 279 ? 2.573 8.707 11.067 1.00 89.50 279 ILE A O 1
ATOM 2199 N N . ASP A 1 280 ? 4.221 10.240 11.154 1.00 88.31 280 ASP A N 1
ATOM 2200 C CA . ASP A 1 280 ? 3.801 10.837 12.423 1.00 88.31 280 ASP A CA 1
ATOM 2201 C C . ASP A 1 280 ? 2.458 11.570 12.285 1.00 88.31 280 ASP A C 1
ATOM 2203 O O . ASP A 1 280 ? 2.025 11.924 11.186 1.00 88.31 280 ASP A O 1
ATOM 2207 N N . GLU A 1 281 ? 1.798 11.858 13.412 1.00 86.81 281 GLU A N 1
ATOM 2208 C CA . GLU A 1 281 ? 0.507 12.569 13.421 1.00 86.81 281 GLU A CA 1
ATOM 2209 C C . GLU A 1 281 ? 0.564 13.941 12.721 1.00 86.81 281 GLU A C 1
ATOM 2211 O O . GLU A 1 281 ? -0.455 14.433 12.236 1.00 86.81 281 GLU A O 1
ATOM 2216 N N . ASP A 1 282 ? 1.744 14.562 12.648 1.00 89.38 282 ASP A N 1
ATOM 2217 C CA . ASP A 1 282 ? 1.964 15.835 11.961 1.00 89.38 282 ASP A CA 1
ATOM 2218 C C . ASP A 1 282 ? 2.259 15.689 10.455 1.00 89.38 282 ASP A C 1
ATOM 2220 O O . ASP A 1 282 ? 2.327 16.694 9.744 1.00 89.38 282 ASP A O 1
ATOM 2224 N N . GLY A 1 283 ? 2.388 14.459 9.947 1.00 88.81 283 GLY A N 1
ATOM 2225 C CA . GLY A 1 283 ? 2.681 14.144 8.550 1.00 88.81 283 GLY A CA 1
ATOM 2226 C C . GLY A 1 283 ? 4.171 13.997 8.224 1.00 88.81 283 GLY A C 1
ATOM 2227 O O . GLY A 1 283 ? 4.520 13.814 7.048 1.00 88.81 283 GLY A O 1
ATOM 2228 N N . THR A 1 284 ? 5.062 14.111 9.212 1.00 90.69 284 THR A N 1
ATOM 2229 C CA . THR A 1 284 ? 6.499 13.874 9.025 1.00 90.69 284 THR A CA 1
ATOM 2230 C C . THR A 1 284 ? 6.798 12.384 8.844 1.00 90.69 284 THR A C 1
ATOM 2232 O O . THR A 1 284 ? 6.030 11.528 9.270 1.00 90.69 284 THR A O 1
ATOM 2235 N N . LEU A 1 285 ? 7.864 12.069 8.095 1.00 88.69 285 LEU A N 1
ATOM 2236 C CA . LEU A 1 285 ? 8.260 10.678 7.863 1.00 88.69 285 LEU A CA 1
ATOM 2237 C C . LEU A 1 285 ? 9.243 10.255 8.944 1.00 88.69 285 LEU A C 1
ATOM 2239 O O . LEU A 1 285 ? 10.225 10.961 9.177 1.00 88.69 285 LEU A O 1
ATOM 2243 N N . ARG A 1 286 ? 8.999 9.088 9.530 1.00 83.88 286 ARG A N 1
ATOM 2244 C CA . ARG A 1 286 ? 9.881 8.470 10.513 1.00 83.88 286 ARG A CA 1
ATOM 2245 C C . ARG A 1 286 ? 11.008 7.699 9.832 1.00 83.88 286 ARG A C 1
ATOM 2247 O O . ARG A 1 286 ? 10.816 7.075 8.787 1.00 83.88 286 ARG A O 1
ATOM 2254 N N . ASP A 1 287 ? 12.180 7.732 10.451 1.00 75.31 287 ASP A N 1
ATOM 2255 C CA . ASP A 1 287 ? 13.379 7.002 10.032 1.00 75.31 287 ASP A CA 1
ATOM 2256 C C . ASP A 1 287 ? 13.869 5.987 11.080 1.00 75.31 287 ASP A C 1
ATOM 2258 O O . ASP A 1 287 ? 14.834 5.262 10.835 1.00 75.31 287 ASP A O 1
ATOM 2262 N N . SER A 1 288 ? 13.203 5.924 12.237 1.00 73.19 288 SER A N 1
ATOM 2263 C CA . SER A 1 288 ? 13.569 5.074 13.366 1.00 73.19 288 SER A CA 1
ATOM 2264 C C . SER A 1 288 ? 12.360 4.641 14.207 1.00 73.19 288 SER A C 1
ATOM 2266 O O . SER A 1 288 ? 11.332 5.328 14.288 1.00 73.19 288 SER A O 1
ATOM 2268 N N . TRP A 1 289 ? 12.506 3.474 14.839 1.00 73.75 289 TRP A N 1
ATOM 2269 C CA . TRP A 1 289 ? 11.498 2.807 15.668 1.00 73.75 289 TRP A CA 1
ATOM 2270 C C . TRP A 1 289 ? 12.163 2.089 16.838 1.00 73.75 289 TRP A C 1
ATOM 2272 O O . TRP A 1 289 ? 13.342 1.734 16.754 1.00 73.75 289 TRP A O 1
ATOM 2282 N N . SER A 1 290 ? 11.410 1.873 17.911 1.00 69.81 290 SER A N 1
ATOM 2283 C CA . SER A 1 290 ? 11.867 1.107 19.069 1.00 69.81 290 SER A CA 1
ATOM 2284 C C . SER A 1 290 ? 11.427 -0.359 18.984 1.00 69.81 290 SER A C 1
ATOM 2286 O O . SER A 1 290 ? 10.468 -0.694 18.289 1.00 69.81 290 SER A O 1
ATOM 2288 N N . GLU A 1 291 ? 12.123 -1.256 19.687 1.00 66.44 291 GLU A N 1
ATOM 2289 C CA . GLU A 1 291 ? 11.754 -2.680 19.726 1.00 66.44 291 GLU A CA 1
ATOM 2290 C C . GLU A 1 291 ? 10.381 -2.896 20.388 1.00 66.44 291 GLU A C 1
ATOM 2292 O O . GLU A 1 291 ? 9.643 -3.815 20.031 1.00 66.44 291 GLU A O 1
ATOM 2297 N N . GLU A 1 292 ? 9.988 -2.014 21.310 1.00 66.88 292 GLU A N 1
ATOM 2298 C CA . GLU A 1 292 ? 8.700 -2.069 22.005 1.00 66.88 292 GLU A CA 1
ATOM 2299 C C . GLU A 1 292 ? 7.512 -1.824 21.064 1.00 66.88 292 GLU A C 1
ATOM 2301 O O . GLU A 1 292 ? 6.470 -2.469 21.220 1.00 66.88 292 GLU A O 1
ATOM 2306 N N . GLU A 1 293 ? 7.684 -0.983 20.033 1.00 68.19 293 GLU A N 1
ATOM 2307 C CA . GLU A 1 293 ? 6.692 -0.774 18.963 1.00 68.19 293 GLU A CA 1
ATOM 2308 C C . GLU A 1 293 ? 6.442 -2.051 18.144 1.00 68.19 293 GLU A C 1
ATOM 2310 O O . GLU A 1 293 ? 5.504 -2.105 17.352 1.00 68.19 293 GLU A O 1
ATOM 2315 N N . PHE A 1 294 ? 7.246 -3.098 18.351 1.00 69.94 294 PHE A N 1
ATOM 2316 C CA . PHE A 1 294 ? 7.178 -4.392 17.670 1.00 69.94 294 PHE A CA 1
ATOM 2317 C C . PHE A 1 294 ? 6.884 -5.563 18.603 1.00 69.94 294 PHE A C 1
ATOM 2319 O O . PHE A 1 294 ? 6.926 -6.720 18.185 1.00 69.94 294 PHE A O 1
ATOM 2326 N N . SER A 1 295 ? 6.495 -5.269 19.844 1.00 66.19 295 SER A N 1
ATOM 2327 C CA . SER A 1 295 ? 6.061 -6.264 20.831 1.00 66.19 295 SER A CA 1
ATOM 2328 C C . SER A 1 295 ? 4.838 -7.091 20.395 1.00 66.19 295 SER A C 1
ATOM 2330 O O . SER A 1 295 ? 4.551 -8.135 20.981 1.00 66.19 295 SER A O 1
ATOM 2332 N N . MET A 1 296 ? 4.133 -6.665 19.342 1.00 73.00 296 MET A N 1
ATOM 2333 C CA . MET A 1 296 ? 2.988 -7.354 18.748 1.00 73.00 296 MET A CA 1
ATOM 2334 C C . MET A 1 296 ? 3.059 -7.361 17.224 1.00 73.00 296 MET A C 1
ATOM 2336 O O . MET A 1 296 ? 3.695 -6.502 16.614 1.00 73.00 296 MET A O 1
ATOM 2340 N N . SER A 1 297 ? 2.308 -8.269 16.598 1.00 75.25 297 SER A N 1
ATOM 2341 C CA . SER A 1 297 ? 2.141 -8.243 15.144 1.00 75.25 297 SER A CA 1
ATOM 2342 C C . SER A 1 297 ? 1.437 -6.959 14.682 1.00 75.25 297 SER A C 1
ATOM 2344 O O . SER A 1 297 ? 0.555 -6.424 15.360 1.00 75.25 297 SER A O 1
ATOM 2346 N N . LEU A 1 298 ? 1.763 -6.493 13.473 1.00 79.56 298 LEU A N 1
ATOM 2347 C CA . LEU A 1 298 ? 1.139 -5.299 12.886 1.00 79.56 298 LEU A CA 1
ATOM 2348 C C . LEU A 1 298 ? -0.386 -5.436 12.733 1.00 79.56 298 LEU A C 1
ATOM 2350 O O . LEU A 1 298 ? -1.118 -4.457 12.858 1.00 79.56 298 LEU A O 1
ATOM 2354 N N . MET A 1 299 ? -0.882 -6.660 12.534 1.00 80.06 299 MET A N 1
ATOM 2355 C CA . MET A 1 299 ? -2.317 -6.943 12.500 1.00 80.06 299 MET A CA 1
ATOM 2356 C C . MET A 1 299 ? -2.981 -6.745 13.869 1.00 80.06 299 MET A C 1
ATOM 2358 O O . MET A 1 299 ? -4.068 -6.170 13.943 1.00 80.06 299 MET A O 1
ATOM 2362 N N . GLN A 1 300 ? -2.346 -7.200 14.954 1.00 81.31 300 GLN A N 1
ATOM 2363 C CA . GLN A 1 300 ? -2.849 -6.972 16.312 1.00 81.31 300 GLN A CA 1
ATOM 2364 C C . GLN A 1 300 ? -2.853 -5.477 16.641 1.00 81.31 300 GLN A C 1
ATOM 2366 O O . GLN A 1 300 ? -3.836 -4.976 17.179 1.00 81.31 300 GLN A O 1
ATOM 2371 N N . GLN A 1 301 ? -1.819 -4.735 16.241 1.00 83.56 301 GLN A N 1
ATOM 2372 C CA . GLN A 1 301 ? -1.790 -3.281 16.421 1.00 83.56 301 GLN A CA 1
ATOM 2373 C C . GLN A 1 301 ? -2.940 -2.576 15.685 1.00 83.56 301 GLN A C 1
ATOM 2375 O O . GLN A 1 301 ? -3.652 -1.776 16.294 1.00 83.56 301 GLN A O 1
ATOM 2380 N N . ASP A 1 302 ? -3.188 -2.910 14.412 1.00 87.56 302 ASP A N 1
ATOM 2381 C CA . ASP A 1 302 ? -4.327 -2.359 13.659 1.00 87.56 302 ASP A CA 1
ATOM 2382 C C . ASP A 1 302 ? -5.678 -2.746 14.289 1.00 87.56 302 ASP A C 1
ATOM 2384 O O . ASP A 1 302 ? -6.610 -1.938 14.343 1.00 87.56 302 ASP A O 1
ATOM 2388 N N . SER A 1 303 ? -5.774 -3.959 14.839 1.00 87.38 303 SER A N 1
ATOM 2389 C CA . SER A 1 303 ? -6.950 -4.432 15.579 1.00 87.38 303 SER A CA 1
ATOM 2390 C C . SER A 1 303 ? -7.171 -3.631 16.868 1.00 87.38 303 SER A C 1
ATOM 2392 O O . SER A 1 303 ? -8.307 -3.274 17.187 1.00 87.38 303 SER A O 1
ATOM 2394 N N . GLY A 1 304 ? -6.096 -3.280 17.579 1.00 88.38 304 GLY A N 1
ATOM 2395 C CA . GLY A 1 304 ? -6.129 -2.400 18.747 1.00 88.38 304 GLY A CA 1
ATOM 2396 C C . GLY A 1 304 ? -6.646 -1.001 18.405 1.00 88.38 304 GLY A C 1
ATOM 2397 O O . GLY A 1 304 ? -7.586 -0.525 19.044 1.00 88.38 304 GLY A O 1
ATOM 2398 N N . TRP A 1 305 ? -6.111 -0.378 17.349 1.00 88.50 305 TRP A N 1
ATOM 2399 C CA . TRP A 1 305 ? -6.607 0.910 16.841 1.00 88.50 305 TRP A CA 1
ATOM 2400 C C . TRP A 1 305 ? -8.098 0.858 16.501 1.00 88.50 305 TRP A C 1
ATOM 2402 O O . TRP A 1 305 ? -8.875 1.728 16.902 1.00 88.50 305 TRP A O 1
ATOM 2412 N N . THR A 1 306 ? -8.508 -0.201 15.804 1.00 90.19 306 THR A N 1
ATOM 2413 C CA . THR A 1 306 ? -9.901 -0.427 15.406 1.00 90.19 306 THR A CA 1
ATOM 2414 C C . THR A 1 306 ? -10.809 -0.566 16.623 1.00 90.19 306 THR A C 1
ATOM 2416 O O . THR A 1 306 ? -11.868 0.057 16.679 1.00 90.19 306 THR A O 1
ATOM 2419 N N . LEU A 1 307 ? -10.393 -1.343 17.627 1.00 90.56 307 LEU A N 1
ATOM 2420 C CA . LEU A 1 307 ? -11.164 -1.558 18.849 1.00 90.56 307 LEU A CA 1
ATOM 2421 C C . LEU A 1 307 ? -11.307 -0.271 19.668 1.00 90.56 307 LEU A C 1
ATOM 2423 O O . LEU A 1 307 ? -12.400 0.028 20.154 1.00 90.56 307 LEU A O 1
ATOM 2427 N N . GLN A 1 308 ? -10.235 0.516 19.785 1.00 90.69 308 GLN A N 1
ATOM 2428 C CA . GLN A 1 308 ? -10.282 1.811 20.458 1.00 90.69 308 GLN A CA 1
ATOM 2429 C C . GLN A 1 308 ? -11.283 2.749 19.772 1.00 90.69 308 GLN A C 1
ATOM 2431 O O . GLN A 1 308 ? -12.170 3.288 20.437 1.00 90.69 308 GLN A O 1
ATOM 2436 N N . ARG A 1 309 ? -11.189 2.897 18.444 1.00 91.12 309 ARG A N 1
ATOM 2437 C CA . ARG A 1 309 ? -12.089 3.749 17.646 1.00 91.12 309 ARG A CA 1
ATOM 2438 C C . ARG A 1 309 ? -13.537 3.290 17.699 1.00 91.12 309 ARG A C 1
ATOM 2440 O O . ARG A 1 309 ? -14.446 4.116 17.831 1.00 91.12 309 ARG A O 1
ATOM 2447 N N . LEU A 1 310 ? -13.761 1.979 17.649 1.00 92.00 310 LEU A N 1
ATOM 2448 C CA . LEU A 1 310 ? -15.085 1.395 17.813 1.00 92.00 310 LEU A CA 1
ATOM 2449 C C . LEU A 1 310 ? -15.670 1.749 19.184 1.00 92.00 310 LEU A C 1
ATOM 2451 O O . LEU A 1 310 ? -16.830 2.146 19.261 1.00 92.00 310 LEU A O 1
ATOM 2455 N N . GLY A 1 311 ? -14.871 1.675 20.252 1.00 91.94 311 GLY A N 1
ATOM 2456 C CA . GLY A 1 311 ? -15.307 2.028 21.603 1.00 91.94 311 GLY A CA 1
ATOM 2457 C C . GLY A 1 311 ? -15.554 3.513 21.833 1.00 91.94 311 GLY A C 1
ATOM 2458 O O . GLY A 1 311 ? -16.540 3.861 22.483 1.00 91.94 311 GLY A O 1
ATOM 2459 N N . GLU A 1 312 ? -14.728 4.399 21.275 1.00 92.62 312 GLU A N 1
ATOM 2460 C CA . GLU A 1 312 ? -14.994 5.846 21.265 1.00 92.62 312 GLU A CA 1
ATOM 2461 C C . GLU A 1 312 ? -16.334 6.146 20.591 1.00 92.62 312 GLU A C 1
ATOM 2463 O O . GLU A 1 312 ? -17.191 6.827 21.159 1.00 92.62 312 GLU A O 1
ATOM 2468 N N . THR A 1 313 ? -16.540 5.582 19.402 1.00 93.38 313 THR A N 1
ATOM 2469 C CA . THR A 1 313 ? -17.719 5.867 18.584 1.00 93.38 313 THR A CA 1
ATOM 2470 C C . THR A 1 313 ? -18.990 5.263 19.174 1.00 93.38 313 THR A C 1
ATOM 2472 O O . THR A 1 313 ? -20.024 5.929 19.237 1.00 93.38 313 THR A O 1
ATOM 2475 N N . ALA A 1 314 ? -18.919 4.032 19.682 1.00 92.06 314 ALA A N 1
ATOM 2476 C CA . ALA A 1 314 ? -20.040 3.379 20.347 1.00 92.06 314 ALA A CA 1
ATOM 2477 C C . ALA A 1 314 ? -20.471 4.138 21.615 1.00 92.06 314 ALA A C 1
ATOM 2479 O O . ALA A 1 314 ? -21.662 4.378 21.807 1.00 92.06 314 ALA A O 1
ATOM 2480 N N . ASP A 1 315 ? -19.531 4.583 22.456 1.00 91.62 315 ASP A N 1
ATOM 2481 C CA . ASP A 1 315 ? -19.841 5.377 23.658 1.00 91.62 315 ASP A CA 1
ATOM 2482 C C . ASP A 1 315 ? -20.385 6.777 23.296 1.00 91.62 315 ASP A C 1
ATOM 2484 O O . ASP A 1 315 ? -21.283 7.306 23.961 1.00 91.62 315 ASP A O 1
ATOM 2488 N N . TYR A 1 316 ? -19.906 7.371 22.199 1.00 92.88 316 TYR A N 1
ATOM 2489 C CA . TYR A 1 316 ? -20.410 8.645 21.684 1.00 92.88 316 TYR A CA 1
ATOM 2490 C C . TYR A 1 316 ? -21.844 8.547 21.126 1.00 92.88 316 TYR A C 1
ATOM 2492 O O . TYR A 1 316 ? -22.692 9.398 21.413 1.00 92.88 316 TYR A O 1
ATOM 2500 N N . LEU A 1 317 ? -22.157 7.508 20.357 1.00 92.50 317 LEU A N 1
ATOM 2501 C CA . LEU A 1 317 ? -23.471 7.368 19.723 1.00 92.50 317 LEU A CA 1
ATOM 2502 C C . LEU A 1 317 ? -24.516 6.735 20.643 1.00 92.50 317 LEU A C 1
ATOM 2504 O O . LEU A 1 317 ? -25.681 7.120 20.600 1.00 92.50 317 LEU A O 1
ATOM 2508 N N . LEU A 1 318 ? -24.108 5.763 21.460 1.00 90.62 318 LEU A N 1
ATOM 2509 C CA . LEU A 1 318 ? -25.006 4.837 22.161 1.00 90.62 318 LEU A CA 1
ATOM 2510 C C . LEU A 1 318 ? -24.718 4.740 23.666 1.00 90.62 318 LEU A C 1
ATOM 2512 O O . LEU A 1 318 ? -25.446 4.061 24.388 1.00 90.62 318 LEU A O 1
ATOM 2516 N N . GLY A 1 319 ? -23.658 5.390 24.149 1.00 85.69 319 GLY A N 1
ATOM 2517 C CA . GLY A 1 319 ? -23.269 5.355 25.554 1.00 85.69 319 GLY A CA 1
ATOM 2518 C C . GLY A 1 319 ? -24.209 6.141 26.465 1.00 85.69 319 GLY A C 1
ATOM 2519 O O . GLY A 1 319 ? -25.165 6.790 26.043 1.00 85.69 319 GLY A O 1
ATOM 2520 N N . ARG A 1 320 ? -23.902 6.141 27.764 1.00 83.06 320 ARG A N 1
ATOM 2521 C CA . ARG A 1 320 ? -24.781 6.698 28.810 1.00 83.06 320 ARG A CA 1
ATOM 2522 C C . ARG A 1 320 ? -25.189 8.161 28.584 1.00 83.06 320 ARG A C 1
ATOM 2524 O O . ARG A 1 320 ? -26.296 8.542 28.941 1.00 83.06 320 ARG A O 1
ATOM 2531 N N . LYS A 1 321 ? -24.302 8.978 28.006 1.00 84.44 321 LYS A N 1
ATOM 2532 C CA . LYS A 1 321 ? -24.551 10.405 27.722 1.00 84.44 321 LYS A CA 1
ATOM 2533 C C . LYS A 1 321 ? -25.229 10.655 26.368 1.00 84.44 321 LYS A C 1
ATOM 2535 O O . LYS A 1 321 ? -25.521 11.803 26.046 1.00 84.44 321 LYS A O 1
ATOM 2540 N N . ALA A 1 322 ? -25.467 9.616 25.566 1.00 86.50 322 ALA A N 1
ATOM 2541 C CA . ALA A 1 322 ? -26.050 9.758 24.236 1.00 86.50 322 ALA A CA 1
ATOM 2542 C C . ALA A 1 322 ? -27.473 10.334 24.287 1.00 86.50 322 ALA A C 1
ATOM 2544 O O . ALA A 1 322 ? -27.798 11.211 23.492 1.00 86.50 322 ALA A O 1
ATOM 2545 N N . GLY A 1 323 ? -28.293 9.903 25.254 1.00 82.75 323 GLY A N 1
ATOM 2546 C CA . GLY A 1 323 ? -29.668 10.390 25.406 1.00 82.75 323 GLY A CA 1
ATOM 2547 C C . GLY A 1 323 ? -29.752 11.908 25.576 1.00 82.75 323 GLY A C 1
ATOM 2548 O O . GLY A 1 323 ? -30.579 12.550 24.936 1.00 82.75 323 GLY A O 1
ATOM 2549 N N . ASP A 1 324 ? -28.849 12.491 26.368 1.00 86.62 324 ASP A N 1
ATOM 2550 C CA . ASP A 1 324 ? -28.764 13.944 26.538 1.00 86.62 324 ASP A CA 1
ATOM 2551 C C . ASP A 1 324 ? -28.134 14.625 25.315 1.00 86.62 324 ASP A C 1
ATOM 2553 O O . ASP A 1 324 ? -28.617 15.666 24.867 1.00 86.62 324 ASP A O 1
ATOM 2557 N N . ARG A 1 325 ? -27.080 14.027 24.739 1.00 91.00 325 ARG A N 1
ATOM 2558 C CA . ARG A 1 325 ? -26.349 14.561 23.575 1.00 91.00 325 ARG A CA 1
ATOM 2559 C C . ARG A 1 325 ? -27.250 14.754 22.355 1.00 91.00 325 ARG A C 1
ATOM 2561 O O . ARG A 1 325 ? -27.138 15.773 21.670 1.00 91.00 325 ARG A O 1
ATOM 2568 N N . TRP A 1 326 ? -28.130 13.788 22.112 1.00 91.38 326 TRP A N 1
ATOM 2569 C CA . TRP A 1 326 ? -29.012 13.734 20.944 1.00 91.38 326 TRP A CA 1
ATOM 2570 C C . TRP A 1 326 ? -30.445 14.172 21.252 1.00 91.38 326 TRP A C 1
ATOM 2572 O O . TRP A 1 326 ? -31.328 14.059 20.406 1.00 91.38 326 TRP A O 1
ATOM 2582 N N . LYS A 1 327 ? -30.711 14.697 22.454 1.00 90.00 327 LYS A N 1
ATOM 2583 C CA . LYS A 1 327 ? -32.050 15.149 22.830 1.00 90.00 327 LYS A CA 1
ATOM 2584 C C . LYS A 1 327 ? -32.524 16.264 21.895 1.00 90.00 327 LYS A C 1
ATOM 2586 O O . LYS A 1 327 ? -31.963 17.358 21.889 1.00 90.00 327 LYS A O 1
ATOM 2591 N N . GLY A 1 328 ? -33.576 15.984 21.124 1.00 86.44 328 GLY A N 1
ATOM 2592 C CA . GLY A 1 328 ? -34.129 16.924 20.143 1.00 86.44 328 GLY A CA 1
ATOM 2593 C C . GLY A 1 328 ? -33.246 17.144 18.908 1.00 86.44 328 GLY A C 1
ATOM 2594 O O . GLY A 1 328 ? -33.447 18.131 18.208 1.00 86.44 328 GLY A O 1
ATOM 2595 N N . LYS A 1 329 ? -32.273 16.260 18.654 1.00 90.00 329 LYS A N 1
ATOM 2596 C CA . LYS A 1 329 ? -31.408 16.268 17.468 1.00 90.00 329 LYS A CA 1
ATOM 2597 C C . LYS A 1 329 ? -31.528 14.941 16.727 1.00 90.00 329 LYS A C 1
ATOM 2599 O O . LYS A 1 329 ? -31.781 13.908 17.343 1.00 90.00 329 LYS A O 1
ATOM 2604 N N . GLU A 1 330 ? -31.312 14.972 15.420 1.00 87.06 330 GLU A N 1
ATOM 2605 C CA . GLU A 1 330 ? -31.159 13.749 14.633 1.00 87.06 330 GLU A CA 1
ATOM 2606 C C . GLU A 1 330 ? -29.800 13.099 14.922 1.00 87.06 330 GLU A C 1
ATOM 2608 O O . GLU A 1 330 ? -28.826 13.777 15.267 1.00 87.06 330 GLU A O 1
ATOM 2613 N N . LEU A 1 331 ? -29.758 11.768 14.838 1.00 89.81 331 LEU A N 1
ATOM 2614 C CA . LEU A 1 331 ? -28.505 11.026 14.924 1.00 89.81 331 LEU A CA 1
ATOM 2615 C C . LEU A 1 331 ? -27.680 11.258 13.652 1.00 89.81 331 LEU A C 1
ATOM 2617 O O . LEU A 1 331 ? -28.268 11.468 12.592 1.00 89.81 331 LEU A O 1
ATOM 2621 N N . PRO A 1 332 ? -26.340 11.174 13.732 1.00 90.00 332 PRO A N 1
ATOM 2622 C CA . PRO A 1 332 ? -25.504 11.211 12.540 1.00 90.00 332 PRO A CA 1
ATOM 2623 C C . PRO A 1 332 ? -25.904 10.124 11.537 1.00 90.00 332 PRO A C 1
ATOM 2625 O O . PRO A 1 332 ? -26.226 8.998 11.931 1.00 90.00 332 PRO A O 1
ATOM 2628 N N . ASP A 1 333 ? -25.826 10.443 10.247 1.00 88.81 333 ASP A N 1
ATOM 2629 C CA . ASP A 1 333 ? -26.077 9.475 9.179 1.00 88.81 333 ASP A CA 1
ATOM 2630 C C . ASP A 1 333 ? -25.180 8.237 9.338 1.00 88.81 333 ASP A C 1
ATOM 2632 O O . ASP A 1 333 ? -23.993 8.333 9.685 1.00 88.81 333 ASP A O 1
ATOM 2636 N N . GLY A 1 334 ? -25.762 7.061 9.097 1.00 88.06 334 GLY A N 1
ATOM 2637 C CA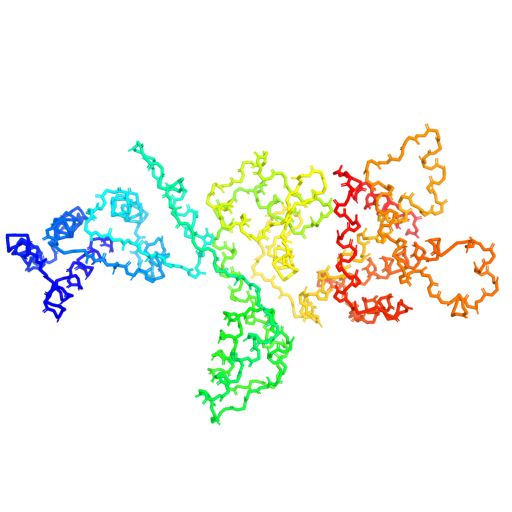 . GLY A 1 334 ? -25.098 5.776 9.302 1.00 88.06 334 GLY A CA 1
ATOM 2638 C C . GLY A 1 334 ? -25.158 5.243 10.735 1.00 88.06 334 GLY A C 1
ATOM 2639 O O . GLY A 1 334 ? -24.721 4.121 10.979 1.00 88.06 334 GLY A O 1
ATOM 2640 N N . ALA A 1 335 ? -25.671 6.008 11.710 1.00 90.44 335 ALA A N 1
ATOM 2641 C CA . ALA A 1 335 ? -25.745 5.561 13.105 1.00 90.44 335 ALA A CA 1
ATOM 2642 C C . ALA A 1 335 ? -26.705 4.375 13.311 1.00 90.44 335 ALA A C 1
ATOM 2644 O O . ALA A 1 335 ? -26.482 3.559 14.211 1.00 90.44 335 ALA A O 1
ATOM 2645 N N . SER A 1 336 ? -27.762 4.274 12.500 1.00 89.31 336 SER A N 1
ATOM 2646 C CA . SER A 1 336 ? -28.707 3.151 12.534 1.00 89.31 336 SER A CA 1
ATOM 2647 C C . SER A 1 336 ? -28.043 1.873 12.024 1.00 89.31 336 SER A C 1
ATOM 2649 O O . SER A 1 336 ? -28.033 0.869 12.726 1.00 89.31 336 SER A O 1
ATOM 2651 N N . GLU A 1 337 ? -27.385 1.941 10.870 1.00 89.69 337 GLU A N 1
ATOM 2652 C CA . GLU A 1 337 ? -26.639 0.845 10.251 1.00 89.69 337 GLU A CA 1
ATOM 2653 C C . GLU A 1 337 ? -25.449 0.420 11.123 1.00 89.69 337 GLU A C 1
ATOM 2655 O O . GLU A 1 337 ? -25.204 -0.769 11.321 1.00 89.69 337 GLU A O 1
ATOM 2660 N N . PHE A 1 338 ? -24.742 1.386 11.720 1.00 89.94 338 PHE A N 1
ATOM 2661 C CA . PHE A 1 338 ? -23.699 1.134 12.715 1.00 89.94 338 PHE A CA 1
ATOM 2662 C C . PHE A 1 338 ? -24.248 0.353 13.914 1.00 89.94 338 PHE A C 1
ATOM 2664 O O . PHE A 1 338 ? -23.632 -0.613 14.369 1.00 89.94 338 PHE A O 1
ATOM 2671 N N . ARG A 1 339 ? -25.420 0.750 14.431 1.00 89.81 339 ARG A N 1
ATOM 2672 C CA . ARG A 1 339 ? -26.087 0.049 15.535 1.00 89.81 339 ARG A CA 1
ATOM 2673 C C . ARG A 1 339 ? -26.485 -1.370 15.133 1.00 89.81 339 ARG A C 1
ATOM 2675 O O . ARG A 1 339 ? -26.269 -2.282 15.925 1.00 89.81 339 ARG A O 1
ATOM 2682 N N . GLU A 1 340 ? -27.057 -1.551 13.950 1.00 88.25 340 GLU A N 1
ATOM 2683 C CA . GLU A 1 340 ? -27.467 -2.862 13.439 1.00 88.25 340 GLU A CA 1
ATOM 2684 C C . GLU A 1 340 ? -26.269 -3.806 13.285 1.00 88.25 340 GLU A C 1
ATOM 2686 O O . GLU A 1 340 ? -26.327 -4.946 13.746 1.00 88.25 340 GLU A O 1
ATOM 2691 N N . GLU A 1 341 ? -25.149 -3.323 12.737 1.00 86.56 341 GLU A N 1
ATOM 2692 C CA . GLU A 1 341 ? -23.924 -4.118 12.599 1.00 86.56 341 GLU A CA 1
ATOM 2693 C C . GLU A 1 341 ? -23.343 -4.506 13.975 1.00 86.56 341 GLU A C 1
ATOM 2695 O O . GLU A 1 341 ? -22.942 -5.654 14.185 1.00 86.56 341 GLU A O 1
ATOM 2700 N N . LEU A 1 342 ? -23.371 -3.594 14.958 1.00 84.69 342 LEU A N 1
ATOM 2701 C CA . LEU A 1 342 ? -22.996 -3.904 16.346 1.00 84.69 342 LEU A CA 1
ATOM 2702 C C . LEU A 1 342 ? -23.925 -4.939 17.004 1.00 84.69 342 LEU A C 1
ATOM 2704 O O . LEU A 1 342 ? -23.493 -5.707 17.866 1.00 84.69 342 LEU A O 1
ATOM 2708 N N . GLN A 1 343 ? -25.197 -4.985 16.613 1.00 81.38 343 GLN A N 1
ATOM 2709 C CA . GLN A 1 343 ? -26.188 -5.948 17.101 1.00 81.38 343 GLN A CA 1
ATOM 2710 C C . GLN A 1 343 ? -26.140 -7.293 16.359 1.00 81.38 343 GLN A C 1
ATOM 2712 O O . GLN A 1 343 ? -27.132 -8.022 16.342 1.00 81.38 343 GLN A O 1
ATOM 2717 N N . SER A 1 344 ? -24.985 -7.657 15.783 1.00 70.56 344 SER A N 1
ATOM 2718 C CA . SER A 1 344 ? -24.792 -8.959 15.139 1.00 70.56 344 SER A CA 1
ATOM 2719 C C . SER A 1 344 ? -25.281 -10.116 16.019 1.00 70.56 344 SER A C 1
ATOM 2721 O O . SER A 1 344 ? -25.261 -10.040 17.249 1.00 70.56 344 SER A O 1
ATOM 2723 N N . LYS A 1 345 ? -25.643 -11.240 15.390 1.00 71.12 345 LYS A N 1
ATOM 2724 C CA . LYS A 1 345 ? -26.120 -12.451 16.083 1.00 71.12 345 LYS A CA 1
ATOM 2725 C C . LYS A 1 345 ? -25.223 -12.910 17.244 1.00 71.12 345 LYS A C 1
ATOM 2727 O O . LYS A 1 345 ? -25.726 -13.507 18.185 1.00 71.12 345 LYS A O 1
ATOM 2732 N N . TRP A 1 346 ? -23.925 -12.606 17.214 1.00 65.00 346 TRP A N 1
ATOM 2733 C CA . TRP A 1 346 ? -22.967 -12.961 18.269 1.00 65.00 346 TRP A CA 1
ATOM 2734 C C . TRP A 1 346 ? -23.182 -12.167 19.565 1.00 65.00 346 TRP A C 1
ATOM 2736 O O . TRP A 1 346 ? -22.885 -12.651 20.648 1.00 65.00 346 TRP A O 1
ATOM 2746 N N . ASN A 1 347 ? -23.792 -10.984 19.478 1.00 69.06 347 ASN A N 1
ATOM 2747 C CA . ASN A 1 347 ? -24.196 -10.169 20.624 1.00 69.06 347 ASN A CA 1
ATOM 2748 C C . ASN A 1 347 ? -25.543 -10.628 21.233 1.00 69.06 347 ASN A C 1
ATOM 2750 O O . ASN A 1 347 ? -26.213 -9.868 21.927 1.00 69.06 347 ASN A O 1
ATOM 2754 N N . SER A 1 348 ? -25.992 -11.854 20.934 1.00 59.94 348 SER A N 1
ATOM 2755 C CA . SER A 1 348 ? -27.186 -12.472 21.530 1.00 59.94 348 SER A CA 1
ATOM 2756 C C . SER A 1 348 ? -26.895 -13.685 22.418 1.00 59.94 348 SER A C 1
ATOM 2758 O O . SER A 1 348 ? -27.834 -14.278 22.947 1.00 59.94 348 SER A O 1
ATOM 2760 N N . CYS A 1 349 ? -25.615 -14.024 22.612 1.00 56.75 349 CYS A N 1
ATOM 2761 C CA . CYS A 1 349 ? -25.184 -15.129 23.466 1.00 56.75 349 CYS A CA 1
ATOM 2762 C C . CYS A 1 349 ? -25.487 -14.879 24.958 1.00 56.75 349 CYS A C 1
ATOM 2764 O O . CYS A 1 349 ? -25.666 -13.743 25.398 1.00 56.75 349 CYS A O 1
ATOM 2766 N N . ASP A 1 350 ? -25.597 -15.978 25.711 1.00 52.00 350 ASP A N 1
ATOM 2767 C CA . ASP A 1 350 ? -26.296 -16.046 26.998 1.00 52.00 350 ASP A CA 1
ATOM 2768 C C . ASP A 1 350 ? -25.709 -15.127 28.087 1.00 52.00 350 ASP A C 1
ATOM 2770 O O . ASP A 1 350 ? -24.512 -15.100 28.377 1.00 52.00 350 ASP A O 1
ATOM 2774 N N . LEU A 1 351 ? -26.613 -14.392 28.735 1.00 53.09 351 LEU A N 1
ATOM 2775 C CA . LEU A 1 351 ? -26.372 -13.301 29.681 1.00 53.09 351 LEU A CA 1
ATOM 2776 C C . LEU A 1 351 ? -25.802 -13.748 31.038 1.00 53.09 351 LEU A C 1
ATOM 2778 O O . LEU A 1 351 ? -25.665 -12.931 31.955 1.00 53.09 351 LEU A O 1
ATOM 2782 N N . THR A 1 352 ? -25.557 -15.043 31.211 1.00 53.88 352 THR A N 1
ATOM 2783 C CA . THR A 1 352 ? -25.155 -15.670 32.475 1.00 53.88 352 THR A CA 1
ATOM 2784 C C . THR A 1 352 ? -23.714 -15.349 32.864 1.00 53.88 352 THR A C 1
ATOM 2786 O O . THR A 1 352 ? -23.404 -15.349 34.051 1.00 53.88 352 THR A O 1
ATOM 2789 N N . TRP A 1 353 ? -22.864 -14.972 31.904 1.00 50.41 353 TRP A N 1
ATOM 2790 C CA . TRP A 1 353 ? -21.486 -14.540 32.164 1.00 50.41 353 TRP A CA 1
ATOM 2791 C C . TRP A 1 353 ? -21.388 -13.156 32.840 1.00 50.41 353 TRP A C 1
ATOM 2793 O O . TRP A 1 353 ? -20.445 -12.887 33.579 1.00 50.41 353 TRP A O 1
ATOM 2803 N N . TYR A 1 354 ? -22.389 -12.281 32.669 1.00 53.47 354 TYR A N 1
ATOM 2804 C CA . TYR A 1 354 ? -22.397 -10.901 33.193 1.00 53.47 354 TYR A CA 1
ATOM 2805 C C . TYR A 1 354 ? -22.786 -10.793 34.685 1.00 53.47 354 TYR A C 1
ATOM 2807 O O . TYR A 1 354 ? -23.266 -9.755 35.147 1.00 53.47 354 TYR A O 1
ATOM 2815 N N . SER A 1 355 ? -22.637 -11.877 35.452 1.00 46.59 355 SER A N 1
ATOM 2816 C CA . SER A 1 355 ? -23.240 -12.082 36.772 1.00 46.59 355 SER A CA 1
ATOM 2817 C C . SER A 1 355 ? -22.524 -11.348 37.915 1.00 46.59 355 SER A C 1
ATOM 2819 O O . SER A 1 355 ? -21.931 -11.957 38.803 1.00 46.59 355 SER A O 1
ATOM 2821 N N . THR A 1 356 ? -22.648 -10.022 37.944 1.00 54.97 356 THR A N 1
ATOM 2822 C CA . THR A 1 356 ? -22.727 -9.272 39.207 1.00 54.97 356 THR A CA 1
ATOM 2823 C C . THR A 1 356 ? -24.013 -8.445 39.220 1.00 54.97 356 THR A C 1
ATOM 2825 O O . THR A 1 356 ? -24.234 -7.577 38.374 1.00 54.97 356 THR A O 1
ATOM 2828 N N . GLU A 1 357 ? -24.886 -8.738 40.189 1.00 52.22 357 GLU A N 1
ATOM 2829 C CA . GLU A 1 357 ? -26.258 -8.212 40.330 1.00 52.22 357 GLU A CA 1
ATOM 2830 C C . GLU A 1 357 ? -26.351 -6.673 40.221 1.00 52.22 357 GLU A C 1
ATOM 2832 O O . GLU A 1 357 ? -27.341 -6.133 39.729 1.00 52.22 357 GLU A O 1
ATOM 2837 N N . SER A 1 358 ? -25.305 -5.950 40.644 1.00 54.09 358 SER A N 1
ATOM 2838 C CA . SER A 1 358 ? -25.285 -4.482 40.710 1.00 54.09 358 SER A CA 1
ATOM 2839 C C . SER A 1 358 ? -25.041 -3.778 39.367 1.00 54.09 358 SER A C 1
ATOM 2841 O O . SER A 1 358 ? -25.421 -2.614 39.216 1.00 54.09 358 SER A O 1
ATOM 2843 N N . ILE A 1 359 ? -24.423 -4.456 38.391 1.00 53.06 359 ILE A N 1
ATOM 2844 C CA . ILE A 1 359 ? -24.155 -3.913 37.046 1.00 53.06 359 ILE A CA 1
ATOM 2845 C C . ILE A 1 359 ? -25.327 -4.229 36.109 1.00 53.06 359 ILE A C 1
ATOM 2847 O O . ILE A 1 359 ? -25.747 -3.374 35.328 1.00 53.06 359 ILE A O 1
ATOM 2851 N N . ARG A 1 360 ? -25.923 -5.419 36.262 1.00 52.28 360 ARG A N 1
ATOM 2852 C CA . ARG A 1 360 ? -27.054 -5.899 35.454 1.00 52.28 360 ARG A CA 1
ATOM 2853 C C . ARG A 1 360 ? -28.279 -4.978 35.535 1.00 52.28 360 ARG A C 1
ATOM 2855 O O . ARG A 1 360 ? -28.908 -4.731 34.518 1.00 52.28 360 ARG A O 1
ATOM 2862 N N . GLN A 1 361 ? -28.557 -4.401 36.709 1.00 52.78 361 GLN A N 1
ATOM 2863 C CA . GLN A 1 361 ? -29.683 -3.473 36.928 1.00 52.78 361 GLN A CA 1
ATOM 2864 C C . GLN A 1 361 ? -29.556 -2.110 36.220 1.00 52.78 361 GLN A C 1
ATOM 2866 O O . GLN A 1 361 ? -30.503 -1.331 36.241 1.00 52.78 361 GLN A O 1
ATOM 2871 N N . LYS A 1 362 ? -28.387 -1.767 35.656 1.00 55.34 362 LYS A N 1
ATOM 2872 C CA . LYS A 1 362 ? -28.160 -0.490 34.948 1.00 55.34 362 LYS A CA 1
ATOM 2873 C C . LYS A 1 362 ? -28.043 -0.652 33.431 1.00 55.34 362 LYS A C 1
ATOM 2875 O O . LYS A 1 362 ? -27.839 0.342 32.735 1.00 55.34 362 LYS A O 1
ATOM 2880 N N . MET A 1 363 ? -28.080 -1.883 32.925 1.00 65.38 363 MET A N 1
ATOM 2881 C CA . MET A 1 363 ? -27.690 -2.232 31.559 1.00 65.38 363 MET A CA 1
ATOM 2882 C C . MET A 1 363 ? -28.731 -3.160 30.936 1.00 65.38 363 MET A C 1
ATOM 2884 O O . MET A 1 363 ? -28.491 -4.342 30.715 1.00 65.38 363 MET A O 1
ATOM 2888 N N . ASP A 1 364 ? -29.898 -2.595 30.639 1.00 65.94 364 ASP A N 1
ATOM 2889 C CA . ASP A 1 364 ? -31.128 -3.343 30.341 1.00 65.94 364 ASP A CA 1
ATOM 2890 C C . ASP A 1 364 ? -31.183 -3.961 28.924 1.00 65.94 364 ASP A C 1
ATOM 2892 O O . ASP A 1 364 ? -32.226 -4.451 28.495 1.00 65.94 364 ASP A O 1
ATOM 2896 N N . SER A 1 365 ? -30.084 -3.939 28.155 1.00 75.56 365 SER A N 1
ATOM 2897 C CA . SER A 1 365 ? -30.018 -4.540 26.812 1.00 75.56 365 SER A CA 1
ATOM 2898 C C . SER A 1 365 ? -28.621 -5.058 26.458 1.00 75.56 365 SER A C 1
ATOM 2900 O O . SER A 1 365 ? -27.613 -4.526 26.925 1.00 75.56 365 SER A O 1
ATOM 2902 N N . HIS A 1 366 ? -28.548 -6.047 25.560 1.00 77.69 366 HIS A N 1
ATOM 2903 C CA . HIS A 1 366 ? -27.277 -6.583 25.045 1.00 77.69 366 HIS A CA 1
ATOM 2904 C C . HIS A 1 366 ? -26.415 -5.502 24.377 1.00 77.69 366 HIS A C 1
ATOM 2906 O O . HIS A 1 366 ? -25.193 -5.489 24.501 1.00 77.69 366 HIS A O 1
ATOM 2912 N N . LEU A 1 367 ? -27.052 -4.538 23.706 1.00 82.00 367 LEU A N 1
ATOM 2913 C CA . LEU A 1 367 ? -26.353 -3.405 23.108 1.00 82.00 367 LEU A CA 1
ATOM 2914 C C . LEU A 1 367 ? -25.694 -2.521 24.175 1.00 82.00 367 LEU A C 1
ATOM 2916 O O . LEU A 1 367 ? -24.544 -2.128 24.006 1.00 82.00 367 LEU A O 1
ATOM 2920 N N . ALA A 1 368 ? -26.384 -2.242 25.285 1.00 77.50 368 ALA A N 1
ATOM 2921 C CA . ALA A 1 368 ? -25.803 -1.477 26.388 1.00 77.50 368 ALA A CA 1
ATOM 2922 C C . ALA A 1 368 ? -24.587 -2.196 26.998 1.00 77.50 368 ALA A C 1
ATOM 2924 O O . ALA A 1 368 ? -23.590 -1.547 27.316 1.00 77.50 368 ALA A O 1
ATOM 2925 N N . MET A 1 369 ? -24.643 -3.530 27.100 1.00 78.31 369 MET A N 1
ATOM 2926 C CA . MET A 1 369 ? -23.518 -4.373 27.530 1.00 78.31 369 MET A CA 1
ATOM 2927 C C . MET A 1 369 ? -22.331 -4.282 26.587 1.00 78.31 369 MET A C 1
ATOM 2929 O O . MET A 1 369 ? -21.236 -3.931 27.026 1.00 78.31 369 MET A O 1
ATOM 2933 N N . LEU A 1 370 ? -22.547 -4.494 25.292 1.00 84.75 370 LEU A N 1
ATOM 2934 C CA . LEU A 1 370 ? -21.482 -4.385 24.303 1.00 84.75 370 LEU A CA 1
ATOM 2935 C C . LEU A 1 370 ? -20.828 -2.995 24.307 1.00 84.75 370 LEU A C 1
ATOM 2937 O O . LEU A 1 370 ? -19.604 -2.894 24.346 1.00 84.75 370 LEU A O 1
ATOM 2941 N N . VAL A 1 371 ? -21.624 -1.920 24.329 1.00 86.50 371 VAL A N 1
ATOM 2942 C CA . VAL A 1 371 ? -21.113 -0.536 24.359 1.00 86.50 371 VAL A CA 1
ATOM 2943 C C . VAL A 1 371 ? -20.249 -0.288 25.599 1.00 86.50 371 VAL A C 1
ATOM 2945 O O . VAL A 1 371 ? -19.205 0.357 25.506 1.00 86.50 371 VAL A O 1
ATOM 2948 N N . P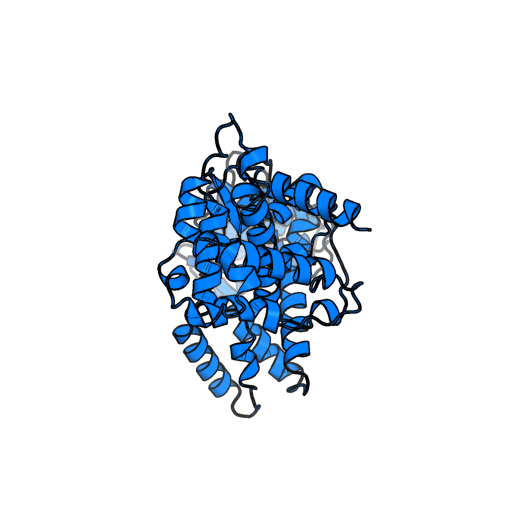HE A 1 372 ? -20.634 -0.825 26.757 1.00 83.50 372 PHE A N 1
ATOM 2949 C CA . PHE A 1 372 ? -19.830 -0.725 27.973 1.00 83.50 372 PHE A CA 1
ATOM 2950 C C . PHE A 1 372 ? -18.496 -1.469 27.872 1.00 83.50 372 PHE A C 1
ATOM 2952 O O . PHE A 1 372 ? -17.474 -0.907 28.260 1.00 83.50 372 PHE A O 1
ATOM 2959 N N . TYR A 1 373 ? -18.473 -2.687 27.323 1.00 83.75 373 TYR A N 1
ATOM 2960 C CA . TYR A 1 373 ? -17.216 -3.416 27.114 1.00 83.75 373 TYR A CA 1
ATOM 2961 C C . TYR A 1 373 ? -16.307 -2.700 26.125 1.00 83.75 373 TYR A C 1
ATOM 2963 O O . TYR A 1 373 ? -15.127 -2.518 26.402 1.00 83.75 373 TYR A O 1
ATOM 2971 N N . LEU A 1 374 ? -16.859 -2.216 25.014 1.00 89.31 374 LEU A N 1
ATOM 2972 C CA . LEU A 1 374 ? -16.106 -1.421 24.051 1.00 89.31 374 LEU A CA 1
ATOM 2973 C C . LEU A 1 374 ? -15.515 -0.161 24.703 1.00 89.31 374 LEU A C 1
ATOM 2975 O O . LEU A 1 374 ? -14.353 0.170 24.468 1.00 89.31 374 LEU A O 1
ATOM 2979 N N . ARG A 1 375 ? -16.268 0.504 25.589 1.00 87.62 375 ARG A N 1
ATOM 2980 C CA . ARG A 1 375 ? -15.769 1.625 26.398 1.00 87.62 375 ARG A CA 1
ATOM 2981 C C . ARG A 1 375 ? -14.645 1.201 27.353 1.00 87.62 375 ARG A C 1
ATOM 2983 O O . ARG A 1 375 ? -13.688 1.954 27.528 1.00 87.62 375 ARG A O 1
ATOM 2990 N N . LEU A 1 376 ? -14.751 0.030 27.981 1.00 84.75 376 LEU A N 1
ATOM 2991 C CA . LEU A 1 376 ? -13.720 -0.512 28.868 1.00 84.75 376 LEU A CA 1
ATOM 2992 C C . LEU A 1 376 ? -12.432 -0.824 28.094 1.00 84.75 376 LEU A C 1
ATOM 2994 O O . LEU A 1 376 ? -11.372 -0.330 28.473 1.00 84.75 376 LEU A O 1
ATOM 2998 N N . CYS A 1 377 ? -12.532 -1.556 26.981 1.00 87.12 377 CYS A N 1
ATOM 2999 C CA . CYS A 1 377 ? -11.412 -1.849 26.085 1.00 87.12 377 CYS A CA 1
ATOM 3000 C C . CYS A 1 377 ? -10.750 -0.559 25.597 1.00 87.12 377 CYS A C 1
ATOM 3002 O O . CYS A 1 377 ? -9.533 -0.427 25.685 1.00 87.12 377 CYS A O 1
ATOM 3004 N N . ARG A 1 378 ? -11.544 0.431 25.164 1.00 89.31 378 ARG A N 1
ATOM 3005 C CA . ARG A 1 378 ? -11.039 1.761 24.803 1.00 89.31 378 ARG A CA 1
ATOM 3006 C C . ARG A 1 378 ? -10.222 2.385 25.932 1.00 89.31 378 ARG A C 1
ATOM 3008 O O . ARG A 1 378 ? -9.129 2.861 25.663 1.00 89.31 378 ARG A O 1
ATOM 3015 N N . ASN A 1 379 ? -10.734 2.410 27.165 1.00 86.56 379 ASN A N 1
ATOM 3016 C CA . ASN A 1 379 ? -10.002 2.986 28.301 1.00 86.56 379 ASN A CA 1
ATOM 3017 C C . ASN A 1 379 ? -8.665 2.289 28.522 1.00 86.56 379 ASN A C 1
ATOM 3019 O O . ASN A 1 379 ? -7.645 2.953 28.670 1.00 86.56 379 ASN A O 1
ATOM 3023 N N . MET A 1 380 ? -8.666 0.955 28.519 1.00 84.88 380 MET A N 1
ATOM 3024 C CA . MET A 1 380 ? -7.440 0.179 28.685 1.00 84.88 380 MET A CA 1
ATOM 3025 C C . MET A 1 380 ? -6.431 0.507 27.583 1.00 84.88 380 MET A C 1
ATOM 3027 O O . MET A 1 380 ? -5.292 0.840 27.888 1.00 84.88 380 MET A O 1
ATOM 3031 N N . LEU A 1 381 ? -6.861 0.509 26.320 1.00 85.38 381 LEU A N 1
ATOM 3032 C CA . LEU A 1 381 ? -6.004 0.823 25.175 1.00 85.38 381 LEU A CA 1
ATOM 3033 C C . LEU A 1 381 ? -5.494 2.272 25.190 1.00 85.38 381 LEU A C 1
ATOM 3035 O O . LEU A 1 381 ? -4.334 2.508 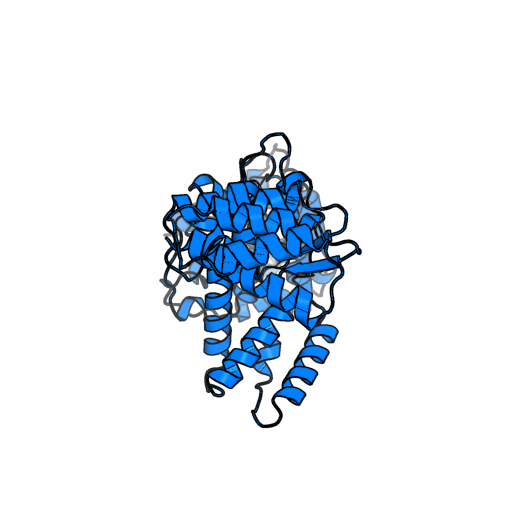24.869 1.00 85.38 381 LEU A O 1
ATOM 3039 N N . ALA A 1 382 ? -6.320 3.236 25.603 1.00 82.88 382 ALA A N 1
ATOM 3040 C CA . ALA A 1 382 ? -5.929 4.642 25.712 1.00 82.88 382 ALA A CA 1
ATOM 3041 C C . ALA A 1 382 ? -4.858 4.877 26.792 1.00 82.88 382 ALA A C 1
ATOM 3043 O O . ALA A 1 382 ? -4.017 5.762 26.630 1.00 82.88 382 ALA A O 1
ATOM 3044 N N . HIS A 1 383 ? -4.875 4.084 27.869 1.00 79.00 383 HIS A N 1
ATOM 3045 C CA . HIS A 1 383 ? -3.851 4.120 28.913 1.00 79.00 383 HIS A CA 1
ATOM 3046 C C . HIS A 1 383 ? -2.592 3.341 28.531 1.00 79.00 383 HIS A C 1
ATOM 3048 O O . HIS A 1 383 ? -1.490 3.825 28.767 1.00 79.00 383 HIS A O 1
ATOM 3054 N N . MET A 1 384 ? -2.753 2.151 27.949 1.00 74.69 384 MET A N 1
ATOM 3055 C CA . MET A 1 384 ? -1.633 1.273 27.609 1.00 74.69 384 MET A CA 1
ATOM 3056 C C . MET A 1 384 ? -0.859 1.744 26.378 1.00 74.69 384 MET A C 1
ATOM 3058 O O . MET A 1 384 ? 0.321 1.443 26.299 1.00 74.69 384 MET A O 1
ATOM 3062 N N . LYS A 1 385 ? -1.523 2.429 25.431 1.00 72.69 385 LYS A N 1
ATOM 3063 C CA . LYS A 1 385 ? -0.979 2.919 24.149 1.00 72.69 385 LYS A CA 1
ATOM 3064 C C . LYS A 1 385 ? 0.037 1.959 23.503 1.00 72.69 385 LYS A C 1
ATOM 3066 O O . LYS A 1 385 ? 1.174 2.349 23.283 1.00 72.69 385 LYS A O 1
ATOM 3071 N N . PRO A 1 386 ? -0.366 0.736 23.116 1.00 63.94 386 PRO A N 1
ATOM 3072 C CA . PRO A 1 386 ? 0.557 -0.298 22.617 1.00 63.94 386 PRO A CA 1
ATOM 3073 C C . PRO A 1 386 ? 1.451 0.107 21.440 1.00 63.94 386 PRO A C 1
ATOM 3075 O O . PRO A 1 386 ? 2.420 -0.572 21.126 1.00 63.94 386 PRO A O 1
ATOM 3078 N N . TRP A 1 387 ? 1.042 1.145 20.724 1.00 66.81 387 TRP A N 1
ATOM 3079 C CA . TRP A 1 387 ? 1.683 1.695 19.538 1.00 66.81 387 TRP A CA 1
ATOM 3080 C C . TRP A 1 387 ? 2.549 2.930 19.843 1.00 66.81 387 TRP A C 1
ATOM 3082 O O . TRP A 1 387 ? 3.033 3.558 18.910 1.00 66.81 387 TRP A O 1
ATOM 3092 N N . ASP A 1 388 ? 2.696 3.336 21.109 1.00 66.06 388 ASP A N 1
ATOM 3093 C CA . ASP A 1 388 ? 3.530 4.462 21.538 1.00 66.06 388 ASP A CA 1
ATOM 3094 C C . ASP A 1 388 ? 4.738 3.921 22.312 1.00 66.06 388 ASP A C 1
ATOM 3096 O O . ASP A 1 388 ? 4.604 3.432 23.432 1.00 66.06 388 ASP A O 1
ATOM 3100 N N . ALA A 1 389 ? 5.940 4.044 21.742 1.00 53.81 389 ALA A N 1
ATOM 3101 C CA . ALA A 1 389 ? 7.193 3.623 22.379 1.00 53.81 389 ALA A CA 1
ATOM 3102 C C . ALA A 1 389 ? 7.391 4.205 23.795 1.00 53.81 389 ALA A C 1
ATOM 3104 O O . ALA A 1 389 ? 8.150 3.671 24.600 1.00 53.81 389 ALA A O 1
ATOM 3105 N N . LYS A 1 390 ? 6.728 5.327 24.116 1.00 55.41 390 LYS A N 1
ATOM 3106 C CA . LYS A 1 390 ? 6.863 6.019 25.406 1.00 55.41 390 LYS A CA 1
ATOM 3107 C C . LYS A 1 390 ? 6.039 5.390 26.525 1.00 55.41 390 LYS A C 1
ATOM 3109 O O . LYS A 1 390 ? 6.266 5.717 27.693 1.00 55.41 390 LYS A O 1
ATOM 3114 N N . SER A 1 391 ? 5.071 4.530 26.213 1.00 55.06 391 SER A N 1
ATOM 3115 C CA . SER A 1 391 ? 4.334 3.810 27.242 1.00 55.06 391 SER A CA 1
ATOM 3116 C C . SER A 1 391 ? 5.155 2.600 27.681 1.00 55.06 391 SER A C 1
ATOM 3118 O O . SER A 1 391 ? 5.114 1.552 27.050 1.00 55.06 391 SER A O 1
ATOM 3120 N N . ASN A 1 392 ? 5.870 2.707 28.803 1.00 51.69 392 ASN A N 1
ATOM 3121 C CA . ASN A 1 392 ? 6.587 1.586 29.446 1.00 51.69 392 ASN A CA 1
ATOM 3122 C C . ASN A 1 392 ? 5.661 0.436 29.923 1.00 51.69 392 ASN A C 1
ATOM 3124 O O . ASN A 1 392 ? 6.061 -0.412 30.722 1.00 51.69 392 ASN A O 1
ATOM 3128 N N . THR A 1 393 ? 4.401 0.418 29.498 1.00 57.53 393 THR A N 1
ATOM 3129 C CA . THR A 1 393 ? 3.412 -0.613 29.790 1.00 57.53 393 THR A CA 1
ATOM 3130 C C . THR A 1 393 ? 3.333 -1.570 28.611 1.00 57.53 393 THR A C 1
ATOM 3132 O O . THR A 1 393 ? 2.718 -1.250 27.597 1.00 57.53 393 THR A O 1
ATOM 3135 N N . GLY A 1 394 ? 3.941 -2.751 28.751 1.00 55.25 394 GLY A N 1
ATOM 3136 C CA . GLY A 1 394 ? 3.780 -3.831 27.778 1.00 55.25 394 GLY A CA 1
ATOM 3137 C C . GLY A 1 394 ? 2.301 -4.169 27.598 1.00 55.25 394 GLY A C 1
ATOM 3138 O O . GLY A 1 394 ? 1.567 -4.291 28.584 1.00 55.25 394 GLY A O 1
ATOM 3139 N N . LEU A 1 395 ? 1.850 -4.276 26.348 1.00 61.16 395 LEU A N 1
ATOM 3140 C CA . LEU A 1 395 ? 0.456 -4.595 26.082 1.00 61.16 395 LEU A CA 1
ATOM 3141 C C . LEU A 1 395 ? 0.177 -6.063 26.369 1.00 61.16 395 LEU A C 1
ATOM 3143 O O . LEU A 1 395 ? 0.838 -6.954 25.840 1.00 61.16 395 LEU A O 1
ATOM 3147 N N . ASP A 1 396 ? -0.884 -6.302 27.127 1.00 68.00 396 ASP A N 1
ATOM 3148 C CA . ASP A 1 396 ? -1.513 -7.606 27.166 1.00 68.00 396 ASP A CA 1
ATOM 3149 C C . ASP A 1 396 ? -2.415 -7.775 25.929 1.00 68.00 396 ASP A C 1
ATOM 3151 O O . ASP A 1 396 ? -3.482 -7.158 25.829 1.00 68.00 396 ASP A O 1
ATOM 3155 N N . VAL A 1 397 ? -1.985 -8.614 24.977 1.00 72.19 397 VAL A N 1
ATOM 3156 C CA . VAL A 1 397 ? -2.759 -9.000 23.778 1.00 72.19 397 VAL A CA 1
ATOM 3157 C C . VAL A 1 397 ? -4.164 -9.490 24.159 1.00 72.19 397 VAL A C 1
ATOM 3159 O O . VAL A 1 397 ? -5.112 -9.313 23.389 1.00 72.19 397 VAL A O 1
ATOM 3162 N N . SER A 1 398 ? -4.334 -9.982 25.392 1.00 79.31 398 SER A N 1
ATOM 3163 C CA . SER A 1 398 ? -5.626 -10.359 25.961 1.00 79.31 398 SER A CA 1
ATOM 3164 C C . SER A 1 398 ? -6.680 -9.261 25.845 1.00 79.31 398 SER A C 1
ATOM 3166 O O . SER A 1 398 ? -7.851 -9.582 25.716 1.00 79.31 398 SER A O 1
ATOM 3168 N N . VAL A 1 399 ? -6.328 -7.968 25.848 1.00 81.62 399 VAL A N 1
ATOM 3169 C CA . VAL A 1 399 ? -7.322 -6.884 25.698 1.00 81.62 399 VAL A CA 1
ATOM 3170 C C . VAL A 1 399 ? -7.954 -6.879 24.303 1.00 81.62 399 VAL A C 1
ATOM 3172 O O . VAL A 1 399 ? -9.152 -6.627 24.165 1.00 81.62 399 VAL A O 1
ATOM 3175 N N . ILE A 1 400 ? -7.153 -7.165 23.276 1.00 84.00 400 ILE A N 1
ATOM 3176 C CA . ILE A 1 400 ? -7.576 -7.248 21.872 1.00 84.00 400 ILE A CA 1
ATOM 3177 C C . ILE A 1 400 ? -8.386 -8.540 21.673 1.00 84.00 400 ILE A C 1
ATOM 3179 O O . ILE A 1 400 ? -9.444 -8.534 21.050 1.00 84.00 400 ILE A O 1
ATOM 3183 N N . GLU A 1 401 ? -7.952 -9.638 22.287 1.00 85.50 401 GLU A N 1
ATOM 3184 C CA . GLU A 1 401 ? -8.578 -10.957 22.141 1.00 85.50 401 GLU A CA 1
ATOM 3185 C C . GLU A 1 401 ? -9.804 -11.178 23.041 1.00 85.50 401 GLU A C 1
ATOM 3187 O O . GLU A 1 401 ? -10.653 -12.017 22.725 1.00 85.50 401 GLU A O 1
ATOM 3192 N N . ALA A 1 402 ? -9.942 -10.423 24.135 1.00 83.56 402 ALA A N 1
ATOM 3193 C CA . ALA A 1 402 ? -10.968 -10.645 25.151 1.00 83.56 402 ALA A CA 1
ATOM 3194 C C . ALA A 1 402 ? -12.379 -10.520 24.586 1.00 83.56 402 ALA A C 1
ATOM 3196 O O . ALA A 1 402 ? -13.202 -11.405 24.797 1.00 83.56 402 ALA A O 1
ATOM 3197 N N . LEU A 1 403 ? -12.677 -9.436 23.865 1.00 83.69 403 LEU A N 1
ATOM 3198 C CA . LEU A 1 403 ? -14.031 -9.206 23.367 1.00 83.69 403 LEU A CA 1
ATOM 3199 C C . LEU A 1 403 ? -14.451 -10.233 22.295 1.00 83.69 403 LEU A C 1
ATOM 3201 O O . LEU A 1 403 ? -15.536 -10.795 22.440 1.00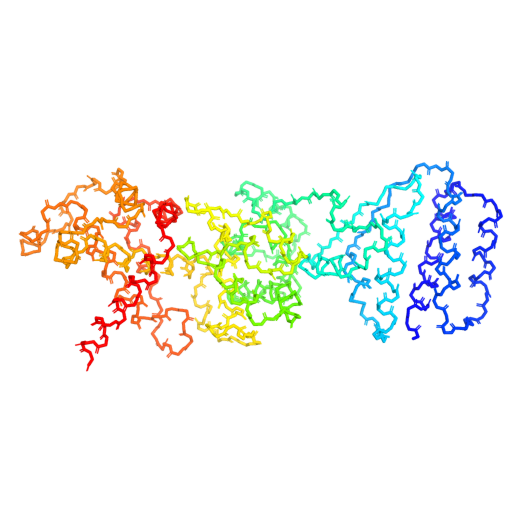 83.69 403 LEU A O 1
ATOM 3205 N N . PRO A 1 404 ? -13.625 -10.554 21.277 1.00 84.00 404 PRO A N 1
ATOM 3206 C CA . PRO A 1 404 ? -13.890 -11.687 20.389 1.00 84.00 404 PRO A CA 1
ATOM 3207 C C . PRO A 1 404 ? -14.121 -13.002 21.146 1.00 84.00 404 PRO A C 1
ATOM 3209 O O . PRO A 1 404 ? -15.091 -13.700 20.862 1.00 84.00 404 PRO A O 1
ATOM 3212 N N . SER A 1 405 ? -13.282 -13.305 22.143 1.00 82.31 405 SER A N 1
ATOM 3213 C CA . SER A 1 405 ? -13.371 -14.544 22.929 1.00 82.31 405 SER A CA 1
ATOM 3214 C C . SER A 1 405 ? -14.661 -14.626 23.749 1.00 82.31 405 SER A C 1
ATOM 3216 O O . SER A 1 405 ? -15.315 -15.663 23.766 1.00 82.31 405 SER A O 1
ATOM 3218 N N . VAL A 1 406 ? -15.071 -13.524 24.388 1.00 77.38 406 VAL A N 1
ATOM 3219 C CA . VAL A 1 406 ? -16.332 -13.434 25.150 1.00 77.38 406 VAL A CA 1
ATOM 3220 C C . VAL A 1 406 ? -17.549 -13.622 24.247 1.00 77.38 406 VAL A C 1
ATOM 3222 O O . VAL A 1 406 ? -18.551 -14.193 24.669 1.00 77.38 406 VAL A O 1
ATOM 3225 N N . LEU A 1 407 ? -17.467 -13.159 23.001 1.00 78.69 407 LEU A N 1
ATOM 3226 C CA . LEU A 1 407 ? -18.531 -13.309 22.010 1.00 78.69 407 LEU A CA 1
ATOM 3227 C C . LEU A 1 407 ? -18.497 -14.668 21.286 1.00 78.69 407 LEU A C 1
ATOM 3229 O O . LEU A 1 407 ? -19.289 -14.860 20.364 1.00 78.69 407 LEU A O 1
ATOM 3233 N N . ASP A 1 408 ? -17.586 -15.574 21.671 1.00 82.12 408 ASP A N 1
ATOM 3234 C CA . ASP A 1 408 ? -17.300 -16.848 20.992 1.00 82.12 408 ASP A CA 1
ATOM 3235 C C . ASP A 1 408 ? -17.111 -16.672 19.476 1.00 82.12 408 ASP A C 1
ATOM 3237 O O . ASP A 1 408 ? -17.630 -17.411 18.637 1.00 82.12 408 ASP A O 1
ATOM 3241 N N . LYS A 1 409 ? -16.404 -15.600 19.108 1.00 83.69 409 LYS A N 1
ATOM 3242 C CA . LYS A 1 409 ? -16.270 -15.158 17.727 1.00 83.69 409 LYS A CA 1
ATOM 3243 C C . LYS A 1 409 ? -14.803 -15.155 17.301 1.00 83.69 409 LYS A C 1
ATOM 3245 O O . LYS A 1 409 ? -13.982 -14.518 17.961 1.00 83.69 409 LYS A O 1
ATOM 3250 N N . PRO A 1 410 ? -14.452 -15.763 16.150 1.00 85.00 410 PRO A N 1
ATOM 3251 C CA . PRO A 1 410 ? -13.094 -15.678 15.622 1.00 85.00 410 PRO A CA 1
ATOM 3252 C C . PRO A 1 410 ? -12.660 -14.220 15.438 1.00 85.00 410 PRO A C 1
ATOM 3254 O O . PRO A 1 410 ? -13.411 -13.433 14.854 1.00 85.00 410 PRO A O 1
ATOM 3257 N N . MET A 1 411 ? -11.438 -13.868 15.858 1.00 82.75 411 MET A N 1
ATOM 3258 C CA . MET A 1 411 ? -10.908 -12.496 15.770 1.00 82.75 411 MET A CA 1
ATOM 3259 C C . MET A 1 411 ? -11.093 -11.874 14.384 1.00 82.75 411 MET A C 1
ATOM 3261 O O . MET A 1 411 ? -11.641 -10.783 14.264 1.00 82.75 411 MET A O 1
ATOM 3265 N N . VAL A 1 412 ? -10.714 -12.596 13.324 1.00 80.12 412 VAL A N 1
ATOM 3266 C CA . VAL A 1 412 ? -10.844 -12.125 11.933 1.00 80.12 412 VAL A CA 1
ATOM 3267 C C . VAL A 1 412 ? -12.288 -11.731 11.604 1.00 80.12 412 VAL A C 1
ATOM 3269 O O . VAL A 1 412 ? -12.528 -10.718 10.952 1.00 80.12 412 VAL A O 1
ATOM 3272 N N . SER A 1 413 ? -13.266 -12.498 12.093 1.00 83.56 413 SER A N 1
ATOM 3273 C CA . SER A 1 413 ? -14.684 -12.193 11.897 1.00 83.56 413 SER A CA 1
ATOM 3274 C C . SER A 1 413 ? -15.161 -11.054 12.799 1.00 83.56 413 SER A C 1
ATOM 3276 O O . SER A 1 413 ? -15.993 -10.252 12.378 1.00 83.56 413 SER A O 1
ATOM 3278 N N . PHE A 1 414 ? -14.669 -10.955 14.037 1.00 87.12 414 PHE A N 1
ATOM 3279 C CA . PHE A 1 414 ? -14.988 -9.830 14.916 1.00 87.12 414 PHE A CA 1
ATOM 3280 C C . PHE A 1 414 ? -14.519 -8.506 14.314 1.00 87.12 414 PHE A C 1
ATOM 3282 O O . PHE A 1 414 ? -15.333 -7.606 14.119 1.00 87.12 414 PHE A O 1
ATOM 3289 N N . TYR A 1 415 ? -13.241 -8.418 13.949 1.00 87.88 415 TYR A N 1
ATOM 3290 C CA . TYR A 1 415 ? -12.675 -7.203 13.376 1.00 87.88 415 TYR A CA 1
ATOM 3291 C C . TYR A 1 415 ? -13.247 -6.896 11.997 1.00 87.88 415 TYR A C 1
ATOM 3293 O O . TYR A 1 415 ? -13.515 -5.735 11.712 1.00 87.88 415 TYR A O 1
ATOM 3301 N N . GLY A 1 416 ? -13.561 -7.916 11.189 1.00 86.19 416 GLY A N 1
ATOM 3302 C CA . GLY A 1 416 ? -14.336 -7.744 9.959 1.00 86.19 416 GLY A CA 1
ATOM 3303 C C . GLY A 1 416 ? -15.637 -6.965 10.183 1.00 86.19 416 GLY A C 1
ATOM 3304 O O . GLY A 1 416 ? -15.893 -5.983 9.488 1.00 86.19 416 GLY A O 1
ATOM 3305 N N . ASP A 1 417 ? -16.425 -7.351 11.187 1.00 87.38 417 ASP A N 1
ATOM 3306 C CA . ASP A 1 417 ? -17.677 -6.664 11.531 1.00 87.38 417 ASP A CA 1
ATOM 3307 C C . ASP A 1 417 ? -17.421 -5.281 12.153 1.00 87.38 417 ASP A C 1
ATOM 3309 O O . ASP A 1 417 ? -18.144 -4.336 11.853 1.00 87.38 417 ASP A O 1
ATOM 3313 N N . ALA A 1 418 ? -16.357 -5.115 12.948 1.00 88.31 418 ALA A N 1
ATOM 3314 C CA . ALA A 1 418 ? -15.953 -3.811 13.482 1.00 88.31 418 ALA A CA 1
ATOM 3315 C C . ALA A 1 418 ? -15.638 -2.801 12.365 1.00 88.31 418 ALA A C 1
ATOM 3317 O O . ALA A 1 418 ? -16.123 -1.668 12.401 1.00 88.31 418 ALA A O 1
ATOM 3318 N N . TYR A 1 419 ? -14.889 -3.216 11.336 1.00 88.12 419 TYR A N 1
ATOM 3319 C CA . TYR A 1 419 ? -14.647 -2.388 10.152 1.00 88.12 419 TYR A CA 1
ATOM 3320 C C . TYR A 1 419 ? -15.945 -2.092 9.407 1.00 88.12 419 TYR A C 1
ATOM 3322 O O . TYR A 1 419 ? -16.155 -0.959 8.970 1.00 88.12 419 TYR A O 1
ATOM 3330 N N . ARG A 1 420 ? -16.834 -3.090 9.277 1.00 87.81 420 ARG A N 1
ATOM 3331 C CA . ARG A 1 420 ? -18.146 -2.884 8.655 1.00 87.81 420 ARG A CA 1
ATOM 3332 C C . ARG A 1 420 ? -19.009 -1.899 9.427 1.00 87.81 420 ARG A C 1
ATOM 3334 O O . ARG A 1 420 ? -19.713 -1.146 8.773 1.00 87.81 420 ARG A O 1
ATOM 3341 N N . ALA A 1 421 ? -18.935 -1.868 10.752 1.00 88.94 421 ALA A N 1
ATOM 3342 C CA . ALA A 1 421 ? -19.662 -0.893 11.549 1.00 88.94 421 ALA A CA 1
ATOM 3343 C C . ALA A 1 421 ? -19.083 0.505 11.299 1.00 88.94 421 ALA A C 1
ATOM 3345 O O . ALA A 1 421 ? -19.791 1.398 10.839 1.00 88.94 421 ALA A O 1
ATOM 3346 N N . LEU A 1 422 ? -17.773 0.680 11.507 1.00 90.25 422 LEU A N 1
ATOM 3347 C CA . LEU A 1 422 ? -17.098 1.975 11.373 1.00 90.25 422 LEU A CA 1
ATOM 3348 C C . LEU A 1 422 ? -17.281 2.614 9.988 1.00 90.25 422 LEU A C 1
ATOM 3350 O O . LEU A 1 422 ? -17.510 3.818 9.900 1.00 90.25 422 LEU A O 1
ATOM 3354 N N . ARG A 1 423 ? -17.253 1.821 8.908 1.00 88.50 423 ARG A N 1
ATOM 3355 C CA . ARG A 1 423 ? -17.411 2.335 7.535 1.00 88.50 423 ARG A CA 1
ATOM 3356 C C . ARG A 1 423 ? -18.817 2.861 7.207 1.00 88.50 423 ARG A C 1
ATOM 3358 O O . ARG A 1 423 ? -18.968 3.476 6.151 1.00 88.50 423 ARG A O 1
ATOM 3365 N N . MET A 1 424 ? -19.842 2.568 8.020 1.00 87.56 424 MET A N 1
ATOM 3366 C CA . MET A 1 424 ? -21.211 3.052 7.768 1.00 87.56 424 MET A CA 1
ATOM 3367 C C . MET A 1 424 ? -21.384 4.522 8.132 1.00 87.56 424 MET A C 1
ATOM 3369 O O . MET A 1 424 ? -22.304 5.168 7.645 1.00 87.56 424 MET A O 1
ATOM 3373 N N . LEU A 1 425 ? -20.504 5.055 8.976 1.00 86.75 425 LEU A N 1
ATOM 3374 C CA . LEU A 1 425 ? -20.667 6.374 9.565 1.00 86.75 425 LEU A CA 1
ATOM 3375 C C . LEU A 1 425 ? -20.329 7.502 8.585 1.00 86.75 425 LEU A C 1
ATOM 3377 O O . LEU A 1 425 ? -19.418 7.411 7.753 1.00 86.75 425 LEU A O 1
ATOM 3381 N N . VAL A 1 426 ? -21.034 8.623 8.730 1.00 83.44 426 VAL A N 1
ATOM 3382 C CA . VAL A 1 426 ? -20.666 9.863 8.047 1.00 83.44 426 VAL A CA 1
ATOM 3383 C C . VAL A 1 426 ? -19.327 10.407 8.551 1.00 83.44 426 VAL A C 1
ATOM 3385 O O . VAL A 1 426 ? -19.000 10.341 9.743 1.00 83.44 426 VAL A O 1
ATOM 3388 N N . SER A 1 427 ? -18.569 10.986 7.616 1.00 71.31 427 SER A N 1
ATOM 3389 C CA . SER A 1 427 ? -17.285 11.639 7.865 1.00 71.31 427 SER A CA 1
ATOM 3390 C C . SER A 1 427 ? -17.374 12.616 9.036 1.00 71.31 427 SER A C 1
ATOM 3392 O O . SER A 1 427 ? -18.242 13.484 9.059 1.00 71.31 427 SER A O 1
ATOM 3394 N N . GLY A 1 428 ? -16.433 12.509 9.972 1.00 81.31 428 GLY A N 1
ATOM 3395 C CA . GLY A 1 428 ? -16.328 13.393 11.137 1.00 81.31 428 GLY A CA 1
ATOM 3396 C C . GLY A 1 428 ? -16.911 12.814 12.426 1.00 81.31 428 GLY A C 1
ATOM 3397 O O . GLY A 1 428 ? -16.416 13.162 13.492 1.00 81.31 428 GLY A O 1
ATOM 3398 N N . THR A 1 429 ? -17.835 11.846 12.358 1.00 88.12 429 THR A N 1
ATOM 3399 C CA . THR A 1 429 ? -18.438 11.245 13.568 1.00 88.12 429 THR A CA 1
ATOM 3400 C C . THR A 1 429 ? -17.385 10.623 14.488 1.00 88.12 429 THR A C 1
ATOM 3402 O O . THR A 1 429 ? -17.396 10.846 15.696 1.00 88.12 429 THR A O 1
ATOM 3405 N N . ALA A 1 430 ? -16.431 9.881 13.921 1.00 85.31 430 ALA A N 1
ATOM 3406 C CA . ALA A 1 430 ? -15.336 9.301 14.693 1.00 85.31 430 ALA A CA 1
ATOM 3407 C C . ALA A 1 430 ? -14.359 10.357 15.242 1.00 85.31 430 ALA A C 1
ATOM 3409 O O . ALA A 1 430 ? -13.824 10.192 16.336 1.00 85.31 430 ALA A O 1
ATOM 3410 N N . SER A 1 431 ? -14.154 11.461 14.515 1.00 86.06 431 SER A N 1
ATOM 3411 C CA . SER A 1 431 ? -13.322 12.580 14.978 1.00 86.06 431 SER A CA 1
ATOM 3412 C C . SER A 1 431 ? -13.961 13.278 16.182 1.00 86.06 431 SER A C 1
ATOM 3414 O O . SER A 1 431 ? -13.301 13.494 17.199 1.00 86.06 431 SER A O 1
ATOM 3416 N N . ASP A 1 432 ? -15.268 13.539 16.118 1.00 90.06 432 ASP A N 1
ATOM 3417 C CA . ASP A 1 432 ? -16.037 14.111 17.224 1.00 90.06 432 ASP A CA 1
ATOM 3418 C C . ASP A 1 432 ? -16.054 13.169 18.434 1.00 90.06 432 ASP A C 1
ATOM 3420 O O . ASP A 1 432 ? -15.874 13.607 19.573 1.00 90.06 432 ASP A O 1
ATOM 3424 N N . ALA A 1 433 ? -16.209 11.862 18.196 1.00 90.88 433 ALA A N 1
ATOM 3425 C CA . ALA A 1 433 ? -16.133 10.846 19.238 1.00 90.88 433 ALA A CA 1
ATOM 3426 C C . ALA A 1 433 ? -14.757 10.833 19.926 1.00 90.88 433 ALA A C 1
ATOM 3428 O O . ALA A 1 433 ? -14.699 10.860 21.160 1.00 90.88 433 ALA A O 1
ATOM 3429 N N . LYS A 1 434 ? -13.661 10.877 19.152 1.00 88.62 434 LYS A N 1
ATOM 3430 C CA . LYS A 1 434 ? -12.289 11.009 19.669 1.00 88.62 434 LYS A CA 1
ATOM 3431 C C . LYS A 1 434 ? -12.139 12.283 20.501 1.00 88.62 434 LYS A C 1
ATOM 3433 O O . LYS A 1 434 ? -11.633 12.225 21.619 1.00 88.62 434 LYS A O 1
ATOM 3438 N N . ALA A 1 435 ? -12.597 13.428 19.994 1.00 90.31 435 ALA A N 1
ATOM 3439 C CA . ALA A 1 435 ? -12.492 14.711 20.690 1.00 90.31 435 ALA A CA 1
ATOM 3440 C C . ALA A 1 435 ? -13.240 14.705 22.033 1.00 90.31 435 ALA A C 1
ATOM 3442 O O . ALA A 1 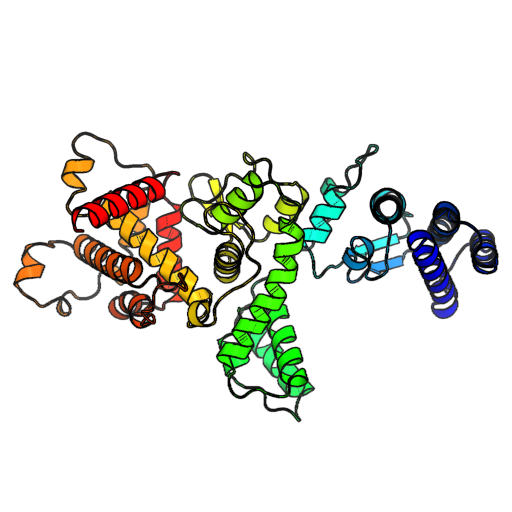435 ? -12.714 15.182 23.042 1.00 90.31 435 ALA A O 1
ATOM 3443 N N . VAL A 1 436 ? -14.439 14.115 22.070 1.00 89.75 436 VAL A N 1
ATOM 3444 C CA . VAL A 1 436 ? -15.208 13.941 23.309 1.00 89.75 436 VAL A CA 1
ATOM 3445 C C . VAL A 1 436 ? -14.500 12.999 24.276 1.00 89.75 436 VAL A C 1
ATOM 3447 O O . VAL A 1 436 ? -14.420 13.320 25.458 1.00 89.75 436 VAL A O 1
ATOM 3450 N N . ALA A 1 437 ? -13.971 11.869 23.802 1.00 86.44 437 ALA A N 1
ATOM 3451 C CA . ALA A 1 437 ? -13.235 10.933 24.648 1.00 86.44 437 ALA A CA 1
ATOM 3452 C C . ALA A 1 437 ? -12.012 11.605 25.296 1.00 86.44 437 ALA A C 1
ATOM 3454 O O . ALA A 1 437 ? -11.867 11.565 26.514 1.00 86.44 437 ALA A O 1
ATOM 3455 N N . VAL A 1 438 ? -11.214 12.335 24.508 1.00 86.62 438 VAL A N 1
ATOM 3456 C CA . VAL A 1 438 ? -10.055 13.097 25.002 1.00 86.62 438 VAL A CA 1
ATOM 3457 C C . VAL A 1 438 ? -10.463 14.142 26.044 1.00 86.62 438 VAL A C 1
ATOM 3459 O O . VAL A 1 438 ? -9.770 14.318 27.044 1.00 86.62 438 VAL A O 1
ATOM 3462 N N . ALA A 1 439 ? -11.579 14.845 25.836 1.00 87.00 439 ALA A N 1
ATOM 3463 C CA . ALA A 1 439 ? -12.083 15.815 26.806 1.00 87.00 439 ALA A CA 1
ATOM 3464 C C . ALA A 1 439 ? -12.557 15.151 28.112 1.00 87.00 439 ALA A C 1
ATOM 3466 O O . ALA A 1 439 ? -12.358 15.715 29.186 1.00 87.00 439 ALA A O 1
ATOM 3467 N N . GLU A 1 440 ? -13.170 13.964 28.041 1.00 83.75 440 GLU A N 1
ATOM 3468 C CA . GLU A 1 440 ? -13.579 13.206 29.230 1.00 83.75 440 GLU A CA 1
ATOM 3469 C C . GLU A 1 440 ? -12.393 12.673 30.030 1.00 83.75 440 GLU A C 1
ATOM 3471 O O . GLU A 1 440 ? -12.479 12.619 31.256 1.00 83.75 440 GLU A O 1
ATOM 3476 N N . ASP A 1 441 ? -11.316 12.273 29.360 1.00 79.44 441 ASP A N 1
ATOM 3477 C CA . ASP A 1 441 ? -10.126 11.757 30.031 1.00 79.44 441 ASP A CA 1
ATOM 3478 C C . ASP A 1 441 ? -9.348 12.893 30.707 1.00 79.44 441 ASP A C 1
ATOM 3480 O O . ASP A 1 441 ? -9.047 12.792 31.892 1.00 79.44 441 ASP A O 1
ATOM 3484 N N . LYS A 1 442 ? -9.195 14.047 30.039 1.00 79.12 442 LYS A N 1
ATOM 3485 C CA . LYS A 1 442 ? -8.616 15.264 30.646 1.00 79.12 442 LYS A CA 1
ATOM 3486 C C . LYS A 1 442 ? -9.392 15.811 31.846 1.00 79.12 442 LYS A C 1
ATOM 3488 O O . LYS A 1 442 ? -8.844 16.597 32.601 1.00 79.12 442 LYS A O 1
ATOM 3493 N N . ALA A 1 443 ? -10.677 15.485 31.978 1.00 74.94 443 ALA A N 1
ATOM 3494 C CA . ALA A 1 443 ? -11.497 15.932 33.103 1.00 74.94 443 ALA A CA 1
ATOM 3495 C C . ALA A 1 443 ? -11.363 15.033 34.347 1.00 74.94 443 ALA A C 1
ATOM 3497 O O . ALA A 1 443 ? -11.968 15.338 35.376 1.00 74.94 443 ALA A O 1
ATOM 3498 N N . LYS A 1 444 ? -10.658 13.899 34.237 1.00 62.66 444 LYS A N 1
ATOM 3499 C CA . LYS A 1 444 ? -10.409 12.954 35.338 1.00 62.66 444 LYS A CA 1
ATOM 3500 C C . LYS A 1 444 ? -9.005 13.079 35.932 1.00 62.66 444 LYS A C 1
ATOM 3502 O O . LYS A 1 444 ? -8.819 12.612 37.055 1.00 62.66 444 LYS A O 1
ATOM 3507 N N . ASP A 1 445 ? -8.082 13.667 35.176 1.00 48.38 445 ASP A N 1
ATOM 3508 C CA . ASP A 1 445 ? -6.751 14.097 35.620 1.00 48.38 445 ASP A CA 1
ATOM 3509 C C . ASP A 1 445 ? -6.839 15.476 36.294 1.00 48.38 445 ASP A C 1
ATOM 3511 O O . ASP A 1 445 ? -6.090 15.702 37.273 1.00 48.38 445 ASP A O 1
#

Radius of gyration: 27.46 Å; chains: 1; bounding box: 70×46×83 Å

Secondary structure (DSSP, 8-state):
-HHHHHHHHHHHHHHHHHHHTT--B-HHHHHHHHHHHHS-S--S-THHHHHHHHHHHHTB-S-EEEEE--THHHHS-SS---HHHHHIIIIIIIHHHHHH--TTEEEEE--S-HHHHHHHHHHS--TT--GGGT-------SS--HHHHHHHHHHHHHHTTTS---THHHHHS-S-HHHHHHHHHHHHHHT--S-HHHHHHHHHHHHHHHHHHHHHHTS-HHHHHHHHHHT-TTT-B-TTTS---HHHHHHHGGGEEE-TTS-EEES-HHHHHHHHHHB-TTSPBP----SGGGSS-HHHHHHHHHHHHHHHHHHHHHSTTHHHHTTTSPPPTTHHHHHHHHT-GGGGS-GGGG--HHHHTT--SHHHHHHHHHHHHHHHHHHH-TT-TT--S---THHHHHHHHHTT--HHHHHHHHHHHHTTSPTTHHHHHHHHHHHHHHTT-